Protein AF-A0AA39LNC9-F1 (afdb_monomer)

Secondary structure (DSSP, 8-state):
---PPP-------------S---S-------------------SSS-S----------------EEEPTTS-EEESB-EE-TTPPTTTHHHHHHHHHHHT--EEE--GGGS-HHHHHHHHHHHHHTTSS-GGG-EEEEEE-TT--SHHHHHHHHHHHHHHHT-S-EEEEEES-S--B-SSS-SS-B-TTS-B-B----HHHHHHHHHHHHHTTSEEEEEEES--HHHHHHHHHH-SS---EEEEE-BTTB--HHHHHHHHHTTPEEEEESTTTTTT-TT--TTSPPGGG-HHHHHHHHHHT--HHHHHHHHHHTTT-EE--B-S-HHHHHHHH--SS----HHHHHHHHTT---------B-SS-B--SS-S----SS--------------PPPPPP-----------HHHHHHHHHSSEEEEE-TT-HHHHHHHHHHHHTT---EEEEHHHHHHH-HHHHHHHHHHHHHHHS--SS-EEEETTEEEESHHHHHHHHHTT-HHHHHHTT--

Radius of gyration: 30.48 Å; Cα contacts (8 Å, |Δi|>4): 762; chains: 1; bounding box: 74×74×113 Å

Organism: NCBI:txid289476

Structure (mmCIF, N/CA/C/O backbone):
data_AF-A0AA39LNC9-F1
#
_entry.id   AF-A0AA39LNC9-F1
#
loop_
_atom_site.group_PDB
_atom_site.id
_atom_site.type_symbol
_atom_site.label_atom_id
_atom_site.label_alt_id
_atom_site.label_comp_id
_atom_site.label_asym_id
_atom_site.label_entity_id
_atom_site.label_seq_id
_atom_site.pdbx_PDB_ins_code
_atom_site.Cartn_x
_atom_site.Cartn_y
_atom_site.Cartn_z
_atom_site.occupancy
_atom_site.B_iso_or_equiv
_atom_site.auth_seq_id
_atom_site.auth_comp_id
_atom_site.auth_asym_id
_atom_site.auth_atom_id
_atom_site.pdbx_PDB_model_num
ATOM 1 N N . MET A 1 1 ? 21.193 -37.161 66.074 1.00 33.44 1 MET A N 1
ATOM 2 C CA . MET A 1 1 ? 21.935 -35.948 65.673 1.00 33.44 1 MET A CA 1
ATOM 3 C C . MET A 1 1 ? 21.060 -35.166 64.715 1.00 33.44 1 MET A C 1
ATOM 5 O O . MET A 1 1 ? 20.824 -35.633 63.611 1.00 33.44 1 MET A O 1
ATOM 9 N N . CYS A 1 2 ? 20.513 -34.044 65.184 1.00 27.20 2 CYS A N 1
ATOM 10 C CA . CYS A 1 2 ? 19.886 -33.036 64.336 1.00 27.20 2 CYS A CA 1
ATOM 11 C C . CYS A 1 2 ? 20.950 -32.397 63.440 1.00 27.20 2 CYS A C 1
ATOM 13 O O . CYS A 1 2 ? 22.009 -32.023 63.939 1.00 27.20 2 CYS A O 1
ATOM 15 N N . LEU A 1 3 ? 20.639 -32.201 62.162 1.00 26.14 3 LEU A N 1
ATOM 16 C CA . LEU A 1 3 ? 21.239 -31.142 61.360 1.00 26.14 3 LEU A CA 1
ATOM 17 C C . LEU A 1 3 ? 20.096 -30.367 60.710 1.00 26.14 3 LEU A C 1
ATOM 19 O O . LEU A 1 3 ? 19.419 -30.829 59.798 1.00 26.14 3 LEU A O 1
ATOM 23 N N . SER A 1 4 ? 19.847 -29.211 61.312 1.00 27.48 4 SER A N 1
ATOM 24 C CA . SER A 1 4 ? 18.970 -28.140 60.871 1.00 27.48 4 SER A CA 1
ATOM 25 C C . SER A 1 4 ? 19.487 -27.536 59.565 1.00 27.48 4 SER A C 1
ATOM 27 O O . SER A 1 4 ? 20.604 -27.019 59.536 1.00 27.48 4 SER A O 1
ATOM 29 N N . LEU A 1 5 ? 18.668 -27.547 58.513 1.00 28.09 5 LEU A N 1
ATOM 30 C CA . LEU A 1 5 ? 18.858 -26.694 57.341 1.00 28.09 5 LEU A CA 1
ATOM 31 C C . LEU A 1 5 ? 18.008 -25.435 57.536 1.00 28.09 5 LEU A C 1
ATOM 33 O O . LEU A 1 5 ? 16.787 -25.511 57.667 1.00 28.09 5 LEU A O 1
ATOM 37 N N . PHE A 1 6 ? 18.680 -24.290 57.630 1.00 29.45 6 PHE A N 1
ATOM 38 C CA . PHE A 1 6 ? 18.057 -22.976 57.723 1.00 29.45 6 PHE A CA 1
ATOM 39 C C . PHE A 1 6 ? 17.402 -22.621 56.381 1.00 29.45 6 PHE A C 1
ATOM 41 O O . PHE A 1 6 ? 18.083 -22.561 55.362 1.00 29.45 6 PHE A O 1
ATOM 48 N N . TYR A 1 7 ? 16.096 -22.353 56.395 1.00 29.30 7 TYR A N 1
ATOM 49 C CA . TYR A 1 7 ? 15.388 -21.674 55.311 1.00 29.30 7 TYR A CA 1
ATOM 50 C C . TYR A 1 7 ? 15.045 -20.262 55.782 1.00 29.30 7 TYR A C 1
ATOM 52 O O . TYR A 1 7 ? 14.435 -20.092 56.838 1.00 29.30 7 TYR A O 1
ATOM 60 N N . THR A 1 8 ? 15.429 -19.247 55.012 1.00 31.50 8 THR A N 1
ATOM 61 C CA . THR A 1 8 ? 15.013 -17.863 55.261 1.00 31.50 8 THR A CA 1
ATOM 62 C C . THR A 1 8 ? 13.697 -17.623 54.528 1.00 31.50 8 THR A C 1
ATOM 64 O O . THR A 1 8 ? 13.674 -17.542 53.303 1.00 31.50 8 THR A O 1
ATOM 67 N N . SER A 1 9 ? 12.591 -17.525 55.264 1.00 28.94 9 SER A N 1
ATOM 68 C CA . SER A 1 9 ? 11.302 -17.108 54.705 1.00 28.94 9 SER A CA 1
ATOM 69 C C . SER A 1 9 ? 11.303 -15.591 54.515 1.00 28.94 9 SER A C 1
ATOM 71 O O . SER A 1 9 ? 11.343 -14.852 55.496 1.00 28.94 9 SER A O 1
ATOM 73 N N . ILE A 1 10 ? 11.238 -15.113 53.272 1.00 32.91 10 ILE A N 1
ATOM 74 C CA . ILE A 1 10 ? 10.907 -13.713 52.980 1.00 32.91 10 ILE A CA 1
ATOM 75 C C . ILE A 1 10 ? 9.399 -13.652 52.734 1.00 32.91 10 ILE A C 1
ATOM 77 O O . ILE A 1 10 ? 8.899 -14.204 51.756 1.00 32.91 10 ILE A O 1
ATOM 81 N N . VAL A 1 11 ? 8.672 -12.999 53.641 1.00 29.16 11 VAL A N 1
ATOM 82 C CA . VAL A 1 11 ? 7.248 -12.685 53.478 1.00 29.16 11 VAL A CA 1
ATOM 83 C C . VAL A 1 11 ? 7.157 -11.323 52.791 1.00 29.16 11 VAL A C 1
ATOM 85 O O . VAL A 1 11 ? 7.514 -10.311 53.386 1.00 29.16 11 VAL A O 1
ATOM 88 N N . LEU A 1 12 ? 6.708 -11.291 51.536 1.00 29.86 12 LEU A N 1
ATOM 89 C CA . LEU A 1 12 ? 6.334 -10.052 50.849 1.00 29.86 12 LEU A CA 1
ATOM 90 C C . LEU A 1 12 ? 4.807 -9.937 50.858 1.00 29.86 12 LEU A C 1
ATOM 92 O O . LEU A 1 12 ? 4.120 -10.635 50.115 1.00 29.86 12 LEU A O 1
ATOM 96 N N . GLU A 1 13 ? 4.275 -9.065 51.714 1.00 27.28 13 GLU A N 1
ATOM 97 C CA . GLU A 1 13 ? 2.864 -8.678 51.685 1.00 27.28 13 GLU A CA 1
ATOM 98 C C . GLU A 1 13 ? 2.641 -7.601 50.616 1.00 27.28 13 GLU A C 1
ATOM 100 O O . GLU A 1 13 ? 3.162 -6.491 50.717 1.00 27.28 13 GLU A O 1
ATOM 105 N N . PHE A 1 14 ? 1.825 -7.898 49.604 1.00 31.12 14 PHE A N 1
ATOM 106 C CA . PHE A 1 14 ? 1.373 -6.904 48.630 1.00 31.12 14 PHE A CA 1
ATOM 107 C C . PHE A 1 14 ? -0.044 -6.435 48.972 1.00 31.12 14 PHE A C 1
ATOM 109 O O . PHE A 1 14 ? -0.990 -7.220 48.968 1.00 31.12 14 PHE A O 1
ATOM 116 N N . HIS A 1 15 ? -0.204 -5.137 49.231 1.00 28.33 15 HIS A N 1
ATOM 117 C CA . HIS A 1 15 ? -1.513 -4.490 49.331 1.00 28.33 15 HIS A CA 1
ATOM 118 C C . HIS A 1 15 ? -1.898 -3.905 47.965 1.00 28.33 15 HIS A C 1
ATOM 120 O O . HIS A 1 15 ? -1.332 -2.904 47.531 1.00 28.33 15 HIS A O 1
ATOM 126 N N . CYS A 1 16 ? -2.871 -4.512 47.281 1.00 30.11 16 CYS A N 1
ATOM 127 C CA . CYS A 1 16 ? -3.434 -3.975 46.042 1.00 30.11 16 CYS A CA 1
ATOM 128 C C . CYS A 1 16 ? -4.757 -3.252 46.346 1.00 30.11 16 CYS A C 1
ATOM 130 O O . CYS A 1 16 ? -5.712 -3.868 46.817 1.00 30.11 16 CYS A O 1
ATOM 132 N N . SER A 1 17 ? -4.827 -1.939 46.099 1.00 29.77 17 SER A N 1
ATOM 133 C CA . SER A 1 17 ? -6.072 -1.170 46.215 1.00 29.77 17 SER A CA 1
ATOM 134 C C . SER A 1 17 ? -6.785 -1.139 44.861 1.00 29.77 17 SER A C 1
ATOM 136 O O . SER A 1 17 ? -6.429 -0.365 43.973 1.00 29.77 17 SER A O 1
ATOM 138 N N . LEU A 1 18 ? -7.792 -1.997 44.694 1.00 34.47 18 LEU A N 1
ATOM 139 C CA . LEU A 1 18 ? -8.712 -1.968 43.556 1.00 34.47 18 LEU A CA 1
ATOM 140 C C . LEU A 1 18 ? -9.684 -0.786 43.710 1.00 34.47 18 LEU A C 1
ATOM 142 O O . LEU A 1 18 ? -10.571 -0.800 44.563 1.00 34.47 18 LEU A O 1
ATOM 146 N N . LYS A 1 19 ? -9.544 0.244 42.869 1.00 35.44 19 LYS A N 1
ATOM 147 C CA . LYS A 1 19 ? -10.594 1.254 42.672 1.00 35.44 19 LYS A CA 1
ATOM 148 C C . LYS A 1 19 ? -11.601 0.729 41.646 1.00 35.44 19 LYS A C 1
ATOM 150 O O . LYS A 1 19 ? -11.329 0.778 40.454 1.00 35.44 19 LYS A O 1
ATOM 155 N N . GLY A 1 20 ? -12.765 0.271 42.110 1.00 32.34 20 GLY A N 1
ATOM 156 C CA . GLY A 1 20 ? -13.913 -0.008 41.238 1.00 32.34 20 GLY A CA 1
ATOM 157 C C . GLY A 1 20 ? -14.894 -1.053 41.775 1.00 32.34 20 GLY A C 1
ATOM 158 O O . GLY A 1 20 ? -14.715 -2.235 41.535 1.00 32.34 20 GLY A O 1
ATOM 159 N N . ALA A 1 21 ? -15.930 -0.571 42.469 1.00 43.78 21 ALA A N 1
ATOM 160 C CA . ALA A 1 21 ? -17.251 -1.178 42.695 1.00 43.78 21 ALA A CA 1
ATOM 161 C C . ALA A 1 21 ? -17.351 -2.659 43.137 1.00 43.78 21 ALA A C 1
ATOM 163 O O . ALA A 1 21 ? -17.696 -3.506 42.328 1.00 43.78 21 ALA A O 1
ATOM 164 N N . LEU A 1 22 ? -17.231 -2.933 44.446 1.00 35.06 22 LEU A N 1
ATOM 165 C CA . LEU A 1 22 ? -17.915 -4.038 45.154 1.00 35.06 22 LEU A CA 1
ATOM 166 C C . LEU A 1 22 ? -18.094 -3.670 46.655 1.00 35.06 22 LEU A C 1
ATOM 168 O O . LEU A 1 22 ? -17.276 -2.908 47.182 1.00 35.06 22 LEU A O 1
ATOM 172 N N . PRO A 1 23 ? -19.147 -4.139 47.365 1.00 34.06 23 PRO A N 1
ATOM 173 C CA . PRO A 1 23 ? -19.417 -3.755 48.754 1.00 34.06 23 PRO A CA 1
ATOM 174 C C . PRO A 1 23 ? -18.403 -4.354 49.740 1.00 34.06 23 PRO A C 1
ATOM 176 O O . PRO A 1 23 ? -17.881 -5.446 49.543 1.00 34.06 23 PRO A O 1
ATOM 179 N N . ARG A 1 24 ? -18.145 -3.607 50.818 1.00 36.78 24 ARG A N 1
ATOM 180 C CA . ARG A 1 24 ? -17.113 -3.831 51.844 1.00 36.78 24 ARG A CA 1
ATOM 181 C C . ARG A 1 24 ? -17.055 -5.270 52.380 1.00 36.78 24 ARG A C 1
ATOM 183 O O . ARG A 1 24 ? -18.061 -5.777 52.867 1.00 36.78 24 ARG A O 1
ATOM 190 N N . GLY A 1 25 ? -15.833 -5.812 52.465 1.00 39.50 25 GLY A N 1
ATOM 191 C CA . GLY A 1 25 ? -15.446 -6.651 53.603 1.00 39.50 25 GLY A CA 1
ATOM 192 C C . GLY A 1 25 ? -14.824 -8.022 53.343 1.00 39.50 25 GLY A C 1
ATOM 193 O O . GLY A 1 25 ? -15.113 -8.899 54.136 1.00 39.50 25 GLY A O 1
ATOM 194 N N . HIS A 1 26 ? -13.982 -8.237 52.324 1.00 32.03 26 HIS A N 1
ATOM 195 C CA . HIS A 1 26 ? -13.106 -9.424 52.267 1.00 32.03 26 HIS A CA 1
ATOM 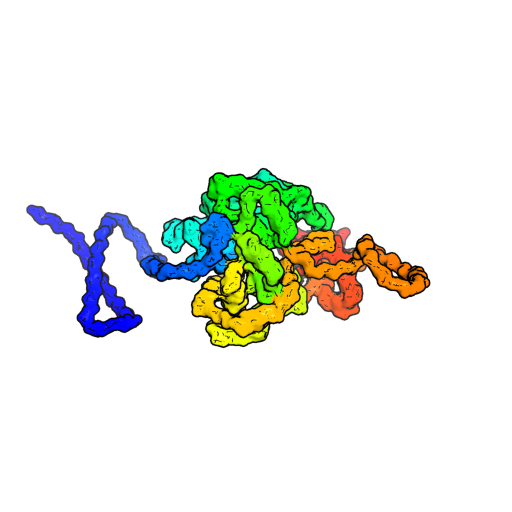196 C C . HIS A 1 26 ? -11.765 -9.086 51.593 1.00 32.03 26 HIS A C 1
ATOM 198 O O . HIS A 1 26 ? -11.747 -8.639 50.448 1.00 32.03 26 HIS A O 1
ATOM 204 N N . SER A 1 27 ? -10.651 -9.307 52.296 1.00 31.12 27 SER A N 1
ATOM 205 C CA . SER A 1 27 ? -9.301 -9.318 51.714 1.00 31.12 27 SER A CA 1
ATOM 206 C C . SER A 1 27 ? -8.945 -10.757 51.343 1.00 31.12 27 SER A C 1
ATOM 208 O O . SER A 1 27 ? -9.028 -11.639 52.195 1.00 31.12 27 SER A O 1
ATOM 210 N N . ILE A 1 28 ? -8.547 -11.007 50.095 1.00 32.94 28 ILE A N 1
ATOM 211 C CA . ILE A 1 28 ? -7.999 -12.303 49.667 1.00 32.94 28 ILE A CA 1
ATOM 212 C C . ILE A 1 28 ? -6.477 -12.161 49.630 1.00 32.94 28 ILE A C 1
ATOM 214 O O . ILE A 1 28 ? -5.949 -11.378 48.843 1.00 32.94 28 ILE A O 1
ATOM 218 N N . ALA A 1 29 ? -5.779 -12.898 50.493 1.00 28.80 29 ALA A N 1
ATOM 219 C CA . ALA A 1 29 ? -4.326 -13.012 50.464 1.00 28.80 29 ALA A CA 1
ATOM 220 C C . ALA A 1 29 ? -3.932 -14.212 49.593 1.00 28.80 29 ALA A C 1
ATOM 222 O O . ALA A 1 29 ? -4.371 -15.333 49.848 1.00 28.80 29 ALA A O 1
ATOM 223 N N . PHE A 1 30 ? -3.096 -13.989 48.580 1.00 28.75 30 PHE A N 1
ATOM 224 C CA . PHE A 1 30 ? -2.429 -15.067 47.850 1.00 28.75 30 PHE A CA 1
ATOM 225 C C . PHE A 1 30 ? -1.015 -15.230 48.405 1.00 28.75 30 PHE A C 1
ATOM 227 O O . PHE A 1 30 ? -0.225 -14.290 48.381 1.00 28.75 30 PHE A O 1
ATOM 234 N N . VAL A 1 31 ? -0.700 -16.425 48.906 1.00 28.70 31 VAL A N 1
ATOM 235 C CA . VAL A 1 31 ? 0.649 -16.800 49.344 1.00 28.70 31 VAL A CA 1
ATOM 236 C C . VAL A 1 31 ? 1.255 -17.678 48.255 1.00 28.70 31 VAL A C 1
ATOM 238 O O . VAL A 1 31 ? 0.780 -18.787 48.023 1.00 28.70 31 VAL A O 1
ATOM 241 N N . ILE A 1 32 ? 2.286 -17.184 47.569 1.00 30.80 32 ILE A N 1
ATOM 242 C CA . ILE A 1 32 ? 3.055 -17.962 46.590 1.00 30.80 32 ILE A CA 1
ATOM 243 C C . ILE A 1 32 ? 4.378 -18.363 47.248 1.00 30.80 32 ILE A C 1
ATOM 245 O O . ILE A 1 32 ? 5.151 -17.502 47.662 1.00 30.80 32 ILE A O 1
ATOM 249 N N . PHE A 1 33 ? 4.645 -19.667 47.333 1.00 27.03 33 PHE A N 1
ATOM 250 C CA . PHE A 1 33 ? 5.952 -20.194 47.728 1.00 27.03 33 PHE A CA 1
ATOM 251 C C . PHE A 1 33 ? 6.829 -20.347 46.484 1.00 27.03 33 PHE A C 1
ATOM 253 O O . PHE A 1 33 ? 6.481 -21.102 45.578 1.00 27.03 33 PHE A O 1
ATOM 260 N N . ILE A 1 34 ? 7.974 -19.664 46.445 1.00 32.28 34 ILE A N 1
ATOM 261 C CA . ILE A 1 34 ? 9.007 -19.882 45.425 1.00 32.28 34 ILE A CA 1
ATOM 262 C C . ILE A 1 34 ? 10.216 -20.515 46.118 1.00 32.28 34 ILE A C 1
ATOM 264 O O . ILE A 1 34 ? 10.810 -19.914 47.010 1.00 32.28 34 ILE A O 1
ATOM 268 N N . LEU A 1 35 ? 10.572 -21.734 45.710 1.00 28.86 35 LEU A N 1
ATOM 269 C CA . LEU A 1 35 ? 11.829 -22.388 46.076 1.00 28.86 35 LEU A CA 1
ATOM 270 C C . LEU A 1 35 ? 12.829 -22.168 44.936 1.00 28.86 35 LEU A C 1
ATOM 272 O O . LEU A 1 35 ? 12.564 -22.582 43.810 1.00 28.86 35 LEU A O 1
ATOM 276 N N . LEU A 1 36 ? 13.972 -21.538 45.221 1.00 33.06 36 LEU A N 1
ATOM 277 C CA . LEU A 1 36 ? 15.091 -21.423 44.280 1.00 33.06 36 LEU A CA 1
ATOM 278 C C . LEU A 1 36 ? 16.324 -22.153 44.835 1.00 33.06 36 LEU A C 1
ATOM 280 O O . LEU A 1 36 ? 16.628 -21.989 46.020 1.00 33.06 36 LEU A O 1
ATOM 284 N N . PRO A 1 37 ? 17.062 -22.926 44.015 1.00 30.17 37 PRO A N 1
ATOM 285 C CA . PRO A 1 37 ? 18.384 -23.414 44.381 1.00 30.17 37 PRO A CA 1
ATOM 286 C C . PRO A 1 37 ? 19.391 -22.259 44.360 1.00 30.17 37 PRO A C 1
ATOM 288 O O . PRO A 1 37 ? 19.434 -21.464 43.423 1.00 30.17 37 PRO A O 1
ATOM 291 N N . SER A 1 38 ? 20.206 -22.183 45.407 1.00 36.03 38 SER A N 1
ATOM 292 C CA . SER A 1 38 ? 21.327 -21.253 45.532 1.00 36.03 38 SER A CA 1
ATOM 293 C C . SER A 1 38 ? 22.498 -21.749 44.687 1.00 36.03 38 SER A C 1
ATOM 295 O O . SER A 1 38 ? 23.009 -22.816 45.002 1.00 36.03 38 SER A O 1
ATOM 297 N N . GLU A 1 39 ? 22.975 -20.956 43.723 1.00 33.19 39 GLU A N 1
ATOM 298 C CA . GLU A 1 39 ? 24.414 -20.808 43.462 1.00 33.19 39 GLU A CA 1
ATOM 299 C C . GLU A 1 39 ? 24.717 -19.550 42.612 1.00 33.19 39 GLU A C 1
ATOM 301 O O . GLU A 1 39 ? 24.261 -19.411 41.480 1.00 33.19 39 GLU A O 1
ATOM 306 N N . ASN A 1 40 ? 25.542 -18.672 43.201 1.00 34.41 40 ASN A N 1
ATOM 307 C CA . ASN A 1 40 ? 26.235 -17.478 42.681 1.00 34.41 40 ASN A CA 1
ATOM 308 C C . ASN A 1 40 ? 25.481 -16.123 42.573 1.00 34.41 40 ASN A C 1
ATOM 310 O O . ASN A 1 40 ? 24.477 -16.012 41.871 1.00 34.41 40 ASN A O 1
ATOM 314 N N . PRO A 1 41 ? 25.990 -15.048 43.225 1.00 35.12 41 PRO A N 1
ATOM 315 C CA . PRO A 1 41 ? 25.386 -13.716 43.205 1.00 35.12 41 PRO A CA 1
ATOM 316 C C . PRO A 1 41 ? 25.865 -12.886 42.001 1.00 35.12 41 PRO A C 1
ATOM 318 O O . PRO A 1 41 ? 27.063 -12.794 41.736 1.00 35.12 41 PRO A O 1
ATOM 321 N N . VAL A 1 42 ? 24.935 -12.222 41.309 1.00 34.22 42 VAL A N 1
ATOM 322 C CA . VAL A 1 42 ? 25.220 -11.159 40.326 1.00 34.22 42 VAL A CA 1
ATOM 323 C C . VAL A 1 42 ? 24.880 -9.803 40.974 1.00 34.22 42 VAL A C 1
ATOM 325 O O . VAL A 1 42 ? 23.884 -9.737 41.699 1.00 34.22 42 VAL A O 1
ATOM 328 N N . PRO A 1 43 ? 25.679 -8.731 40.782 1.00 30.44 43 PRO A N 1
ATOM 329 C CA . PRO A 1 43 ? 25.538 -7.482 41.533 1.00 30.44 43 PRO A CA 1
ATOM 330 C C . PRO A 1 43 ? 24.194 -6.784 41.298 1.00 30.44 43 PRO A C 1
ATOM 332 O O . PRO A 1 43 ? 23.753 -6.587 40.166 1.00 30.44 43 PRO A O 1
ATOM 335 N N . THR A 1 44 ? 23.564 -6.372 42.394 1.00 36.06 44 THR A N 1
ATOM 336 C CA . THR A 1 44 ? 22.340 -5.572 42.438 1.00 36.06 44 THR A CA 1
ATOM 337 C C . THR A 1 44 ? 22.624 -4.128 42.033 1.00 36.06 44 THR A C 1
ATOM 339 O O . THR A 1 44 ? 22.871 -3.306 42.902 1.00 36.06 44 THR A O 1
ATOM 342 N N . GLU A 1 45 ? 22.602 -3.830 40.734 1.00 32.47 45 GLU A N 1
ATOM 343 C CA . GLU A 1 45 ? 22.369 -2.486 40.173 1.00 32.47 45 GLU A CA 1
ATOM 344 C C . GLU A 1 45 ? 22.231 -2.599 38.638 1.00 32.47 45 GLU A C 1
ATOM 346 O O . GLU A 1 45 ? 23.219 -2.574 37.914 1.00 32.47 45 GLU A O 1
ATOM 351 N N . SER A 1 46 ? 21.008 -2.834 38.135 1.00 29.81 46 SER A N 1
ATOM 352 C CA . SER A 1 46 ? 20.582 -2.555 36.732 1.00 29.81 46 SER A CA 1
ATOM 353 C C . SER A 1 46 ? 19.178 -3.074 36.358 1.00 29.81 46 SER A C 1
ATOM 355 O O . SER A 1 46 ? 18.731 -2.850 35.238 1.00 29.81 46 SER A O 1
ATOM 357 N N . LEU A 1 47 ? 18.424 -3.714 37.259 1.00 28.06 47 LEU A N 1
ATOM 358 C CA . LEU A 1 47 ? 17.092 -4.270 36.947 1.00 28.06 47 LEU A CA 1
ATOM 359 C C . LEU A 1 47 ? 15.922 -3.440 37.502 1.00 28.06 47 LEU A C 1
ATOM 361 O O . LEU A 1 47 ? 14.970 -3.976 38.061 1.00 28.06 47 LEU A O 1
ATOM 365 N N . SER A 1 48 ? 15.965 -2.119 37.332 1.00 27.77 48 SER A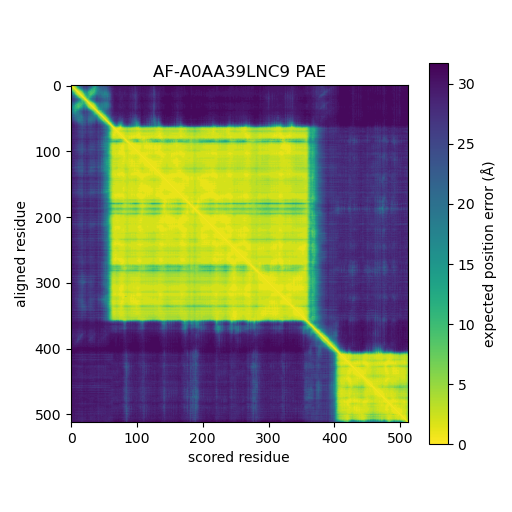 N 1
ATOM 366 C CA . SER A 1 48 ? 14.877 -1.212 37.720 1.00 27.77 48 SER A CA 1
ATOM 367 C C . SER A 1 48 ? 14.222 -0.525 36.520 1.00 27.77 48 SER A C 1
ATOM 369 O O . SER A 1 48 ? 14.045 0.685 36.530 1.00 27.77 48 SER A O 1
ATOM 371 N N . THR A 1 49 ? 13.847 -1.271 35.472 1.00 29.61 49 THR A N 1
ATOM 372 C CA . THR A 1 49 ? 12.760 -0.885 34.534 1.00 29.61 49 THR A CA 1
ATOM 373 C C . THR A 1 49 ? 12.372 -2.031 33.587 1.00 29.61 49 THR A C 1
ATOM 375 O O . THR A 1 49 ? 12.329 -1.881 32.374 1.00 29.61 49 THR A O 1
ATOM 378 N N . LEU A 1 50 ? 12.037 -3.204 34.129 1.00 27.08 50 LEU A N 1
ATOM 379 C CA . LEU A 1 50 ? 11.169 -4.147 33.415 1.00 27.08 50 LEU A CA 1
ATOM 380 C C . LEU A 1 50 ? 9.885 -4.281 34.230 1.00 27.08 50 LEU A C 1
ATOM 382 O O . LEU A 1 50 ? 9.754 -5.124 35.114 1.00 27.08 50 LEU A O 1
ATOM 386 N N . HIS A 1 51 ? 8.952 -3.362 33.991 1.00 31.34 51 HIS A N 1
ATOM 387 C CA . HIS A 1 51 ? 7.603 -3.503 34.513 1.00 31.34 51 HIS A CA 1
ATOM 388 C C . HIS A 1 51 ? 6.984 -4.765 33.902 1.00 31.34 51 HIS A C 1
ATOM 390 O O . HIS A 1 51 ? 6.862 -4.879 32.686 1.00 31.34 51 HIS A O 1
ATOM 396 N N . CYS A 1 52 ? 6.614 -5.697 34.780 1.00 26.98 52 CYS A N 1
ATOM 397 C CA . CYS A 1 52 ? 5.716 -6.824 34.559 1.00 26.98 52 CYS A CA 1
ATOM 398 C C . CYS A 1 52 ? 4.614 -6.517 33.526 1.00 26.98 52 CYS A C 1
ATOM 400 O O . CYS A 1 52 ? 3.558 -5.995 33.879 1.00 26.98 52 CYS A O 1
ATOM 402 N N . LEU A 1 53 ? 4.812 -6.932 32.275 1.00 30.05 53 LEU A N 1
ATOM 403 C CA . LEU A 1 53 ? 3.720 -7.259 31.361 1.00 30.05 53 LEU A CA 1
ATOM 404 C C . LEU A 1 53 ? 3.267 -8.682 31.700 1.00 30.05 53 LEU A C 1
ATOM 406 O O . LEU A 1 53 ? 3.547 -9.638 30.983 1.00 30.05 53 LEU A O 1
ATOM 410 N N . HIS A 1 54 ? 2.616 -8.842 32.854 1.00 30.02 54 HIS A N 1
ATOM 411 C CA . HIS A 1 54 ? 1.810 -10.035 33.065 1.00 30.02 54 HIS A CA 1
ATOM 412 C C . HIS A 1 54 ? 0.621 -9.942 32.118 1.00 30.02 54 HIS A C 1
ATOM 414 O O . HIS A 1 54 ? -0.120 -8.962 32.150 1.00 30.02 54 HIS A O 1
ATOM 420 N N . SER A 1 55 ? 0.497 -10.971 31.282 1.00 35.81 55 SER A N 1
ATOM 421 C CA . SER A 1 55 ? -0.631 -11.283 30.413 1.00 35.81 55 SER A CA 1
ATOM 422 C C . SER A 1 55 ? -1.961 -11.048 31.134 1.00 35.81 55 SER A C 1
ATOM 424 O O . SER A 1 55 ? -2.517 -11.930 31.784 1.00 35.81 55 SER A O 1
ATOM 426 N N . THR A 1 56 ? -2.500 -9.841 31.006 1.00 30.45 56 THR A N 1
ATOM 427 C CA . THR A 1 56 ? -3.929 -9.704 30.809 1.00 30.45 56 THR A CA 1
ATOM 428 C C . THR A 1 56 ? -4.130 -10.117 29.362 1.00 30.45 56 THR A C 1
ATOM 430 O O . THR A 1 56 ? -3.620 -9.469 28.450 1.00 30.45 56 THR A O 1
ATOM 433 N N . HIS A 1 57 ? -4.802 -11.246 29.132 1.00 34.16 57 HIS A N 1
ATOM 434 C CA . HIS A 1 57 ? -5.398 -11.484 27.824 1.00 34.16 57 HIS A CA 1
ATOM 435 C C . HIS A 1 57 ? -6.115 -10.190 27.445 1.00 34.16 57 HIS A C 1
ATOM 437 O O . HIS A 1 57 ? -7.033 -9.769 28.158 1.00 34.16 57 HIS A O 1
ATOM 443 N N . ALA A 1 58 ? -5.634 -9.520 26.394 1.00 35.12 58 ALA A N 1
ATOM 444 C CA . ALA A 1 58 ? -6.362 -8.413 25.811 1.00 35.12 58 ALA A CA 1
ATOM 445 C C . ALA A 1 58 ? -7.787 -8.938 25.587 1.00 35.12 58 ALA A C 1
ATOM 447 O O . ALA A 1 58 ? -7.926 -10.035 25.032 1.00 35.12 58 ALA A O 1
ATOM 448 N N . PRO A 1 59 ? -8.833 -8.258 26.096 1.00 36.50 59 PRO A N 1
ATOM 449 C CA . PRO A 1 59 ? -10.202 -8.693 25.854 1.00 36.50 59 PRO A CA 1
ATOM 450 C C . PRO A 1 59 ? -10.327 -8.915 24.353 1.00 36.50 59 PRO A C 1
ATOM 452 O O . PRO A 1 59 ? -9.875 -8.038 23.623 1.00 36.50 59 PRO A O 1
ATOM 455 N N . ASN A 1 60 ? -10.831 -10.084 23.927 1.00 39.44 60 ASN A N 1
ATOM 456 C CA . ASN A 1 60 ? -11.012 -10.465 22.523 1.00 39.44 60 ASN A CA 1
ATOM 457 C C . ASN A 1 60 ? -11.503 -9.253 21.724 1.00 39.44 60 ASN A C 1
ATOM 459 O O . ASN A 1 60 ? -12.702 -8.972 21.686 1.00 39.44 60 ASN A O 1
ATOM 463 N N . MET A 1 61 ? -10.572 -8.497 21.140 1.00 49.00 61 MET A N 1
ATOM 464 C CA . MET A 1 61 ? -10.910 -7.344 20.334 1.00 49.00 61 MET A CA 1
ATOM 465 C C . MET A 1 61 ? -11.380 -7.953 19.035 1.00 49.00 61 MET A C 1
ATOM 467 O O . MET A 1 61 ? -10.577 -8.454 18.251 1.00 49.00 61 MET A O 1
ATOM 471 N N . VAL A 1 62 ? -12.699 -8.002 18.867 1.00 51.88 62 VAL A N 1
ATOM 472 C CA . VAL A 1 62 ? -13.323 -8.418 17.618 1.00 51.88 62 VAL A CA 1
ATOM 473 C C . VAL A 1 62 ? -12.908 -7.387 16.579 1.00 51.88 62 VAL A C 1
ATOM 475 O O . VAL A 1 62 ? -13.493 -6.310 16.477 1.00 51.88 62 VAL A O 1
ATOM 478 N N . GLN A 1 63 ? -11.831 -7.678 15.858 1.00 64.69 63 GLN A N 1
ATOM 479 C CA . GLN A 1 63 ? -11.419 -6.860 14.738 1.00 64.69 63 GLN A CA 1
ATOM 480 C C . GLN A 1 63 ? -12.439 -7.064 13.621 1.00 64.69 63 GLN A C 1
ATOM 482 O O . GLN A 1 63 ? -12.784 -8.197 13.290 1.00 64.69 63 GLN A O 1
ATOM 487 N N . ILE A 1 64 ? -12.940 -5.971 13.047 1.00 83.62 64 ILE A N 1
ATOM 488 C CA . ILE A 1 64 ? -13.842 -6.075 11.903 1.00 83.62 64 ILE A CA 1
ATOM 489 C C . ILE A 1 64 ? -13.018 -6.548 10.702 1.00 83.62 64 ILE A C 1
ATOM 491 O O . ILE A 1 64 ? -12.005 -5.933 10.350 1.00 83.62 64 ILE A O 1
ATOM 495 N N . SER A 1 65 ? -13.449 -7.646 10.090 1.00 90.50 65 SER A N 1
ATOM 496 C CA . SER A 1 65 ? -12.849 -8.240 8.900 1.00 90.50 65 SER A CA 1
ATOM 497 C C . SER A 1 65 ? -13.824 -8.222 7.724 1.00 90.50 65 SER A C 1
ATOM 499 O O . SER A 1 65 ? -15.044 -8.263 7.890 1.00 90.50 65 SER A O 1
ATOM 501 N N . ALA A 1 66 ? -13.270 -8.157 6.518 1.00 93.25 66 ALA A N 1
ATOM 502 C CA . ALA A 1 66 ? -13.958 -8.544 5.299 1.00 93.25 66 ALA A CA 1
ATOM 503 C C . ALA A 1 66 ? -13.696 -10.027 5.014 1.00 93.25 66 ALA A C 1
ATOM 505 O O . ALA A 1 66 ? -12.612 -10.538 5.297 1.00 93.25 66 ALA A O 1
ATOM 506 N N . LYS A 1 67 ? -14.661 -10.706 4.393 1.00 95.81 67 LYS A N 1
ATOM 507 C CA . LYS A 1 67 ? -14.463 -12.067 3.892 1.00 95.81 67 LYS A CA 1
ATOM 508 C C . LYS A 1 67 ? -13.876 -12.009 2.487 1.00 95.81 67 LYS A C 1
ATOM 510 O O . LYS A 1 67 ? -14.502 -11.448 1.590 1.00 95.81 67 LYS A O 1
ATOM 515 N N . LEU A 1 68 ? -12.694 -12.585 2.290 1.00 96.94 68 LEU A N 1
ATOM 516 C CA . LEU A 1 68 ? -12.128 -12.764 0.954 1.00 96.94 68 LEU A CA 1
ATOM 517 C C . LEU A 1 68 ? -12.861 -13.880 0.203 1.00 96.94 68 LEU A C 1
ATOM 519 O O . LEU A 1 68 ? -13.346 -14.832 0.816 1.00 96.94 68 LEU A O 1
ATOM 523 N N . SER A 1 69 ? -12.862 -13.818 -1.131 1.00 94.19 69 SER A N 1
ATOM 524 C CA . SER A 1 69 ? -13.379 -14.897 -1.991 1.00 94.19 69 SER A CA 1
ATOM 525 C C . SER A 1 69 ? -12.625 -16.225 -1.810 1.00 94.19 69 SER A C 1
ATOM 527 O O . SER A 1 69 ? -13.181 -17.292 -2.051 1.00 94.19 69 SER A O 1
ATOM 529 N N . SER A 1 70 ? -11.389 -16.172 -1.304 1.00 91.06 70 SER A N 1
ATOM 530 C CA . SER A 1 70 ? -10.592 -17.326 -0.869 1.00 91.06 70 SER A CA 1
ATOM 531 C C . SER A 1 70 ? -11.055 -17.942 0.462 1.00 91.06 70 SER A C 1
ATOM 533 O O . SER A 1 70 ? -10.529 -18.969 0.881 1.00 91.06 70 SER A O 1
ATOM 535 N N . GLY A 1 71 ? -12.019 -17.327 1.155 1.00 94.38 71 GLY A N 1
ATOM 536 C CA . GLY A 1 71 ? -12.563 -17.795 2.430 1.00 94.38 71 GLY A CA 1
ATOM 537 C C . GLY A 1 71 ? -11.802 -17.326 3.674 1.00 94.38 71 GLY A C 1
ATOM 538 O O . GLY A 1 71 ? -12.258 -17.594 4.787 1.00 94.38 71 GLY A O 1
ATOM 539 N N . TYR A 1 72 ? -10.692 -16.601 3.532 1.00 95.50 72 TYR A N 1
ATOM 540 C CA . TYR A 1 72 ? -9.946 -16.040 4.665 1.00 95.50 72 TYR A CA 1
ATOM 541 C C . TYR A 1 72 ? -10.571 -14.735 5.182 1.00 95.50 72 TYR A C 1
ATOM 543 O O . TYR A 1 72 ? -11.191 -13.982 4.429 1.00 95.50 72 TYR A O 1
ATOM 551 N N . GLU A 1 73 ? -10.413 -14.476 6.481 1.00 96.38 73 GLU A N 1
ATOM 552 C CA . GLU A 1 73 ? -10.777 -13.195 7.097 1.00 96.38 73 GLU A CA 1
ATOM 553 C C . GLU A 1 73 ? -9.685 -12.161 6.821 1.00 96.38 73 GLU A C 1
ATOM 555 O O . GLU A 1 73 ? -8.504 -12.433 7.029 1.00 96.38 73 GLU A O 1
ATOM 560 N N . PHE A 1 74 ? -10.076 -10.970 6.374 1.00 97.31 74 PHE A N 1
ATOM 561 C CA . PHE A 1 74 ? -9.161 -9.894 6.017 1.00 97.31 74 PHE A CA 1
ATOM 562 C C . PHE A 1 74 ? -9.430 -8.650 6.865 1.00 97.31 74 PHE A C 1
ATOM 564 O O . PHE A 1 74 ? -10.458 -7.992 6.673 1.00 97.31 74 PHE A O 1
ATOM 571 N N . PRO A 1 75 ? -8.553 -8.310 7.825 1.00 97.44 75 PRO A N 1
ATOM 572 C CA . PRO A 1 75 ? -8.844 -7.229 8.751 1.00 97.44 75 PRO A CA 1
ATOM 573 C C . PRO A 1 75 ? -8.931 -5.854 8.075 1.00 97.44 75 PRO A C 1
ATOM 575 O O . PRO A 1 75 ? -8.035 -5.463 7.325 1.00 97.44 75 PRO A O 1
ATOM 578 N N . LEU A 1 76 ? -9.988 -5.092 8.387 1.00 96.81 76 LEU A N 1
ATOM 579 C CA . LEU A 1 76 ? -10.304 -3.824 7.711 1.00 96.81 76 LEU A CA 1
ATOM 580 C C . LEU A 1 76 ? -9.319 -2.685 8.000 1.00 96.81 76 LEU A C 1
ATOM 582 O O . LEU A 1 76 ? -9.309 -1.695 7.277 1.00 96.81 76 LEU A O 1
ATOM 586 N N . VAL A 1 77 ? -8.492 -2.802 9.036 1.00 97.94 77 VAL A N 1
ATOM 587 C CA . VAL A 1 77 ? -7.471 -1.804 9.372 1.00 97.94 77 VAL A CA 1
ATOM 588 C C . VAL A 1 77 ? -6.120 -2.499 9.464 1.00 97.94 77 VAL A C 1
ATOM 590 O O . VAL A 1 77 ? -5.936 -3.402 10.284 1.00 97.94 77 VAL A O 1
ATOM 593 N N . GLY A 1 78 ? -5.185 -2.079 8.612 1.00 98.06 78 GLY A N 1
ATOM 594 C CA . GLY A 1 78 ? -3.816 -2.584 8.570 1.00 98.06 78 GLY A CA 1
ATOM 595 C C . GLY A 1 78 ? -2.769 -1.482 8.707 1.00 98.06 78 GLY A C 1
ATOM 596 O O . GLY A 1 78 ? -3.052 -0.304 8.501 1.00 98.06 78 GLY A O 1
ATOM 597 N N . LEU A 1 79 ? -1.544 -1.853 9.069 1.00 98.50 79 LEU A N 1
ATOM 598 C CA . LEU A 1 79 ? -0.412 -0.933 9.082 1.00 98.50 79 LEU A CA 1
ATOM 599 C C . LEU A 1 79 ? 0.237 -0.912 7.695 1.00 98.50 79 LEU A C 1
ATOM 601 O O . LEU A 1 79 ? 0.787 -1.922 7.259 1.00 98.50 79 LEU A O 1
ATOM 605 N N . GLY A 1 80 ? 0.239 0.245 7.034 1.00 97.81 80 GLY A N 1
ATOM 606 C CA . GLY A 1 80 ? 1.069 0.457 5.846 1.00 97.81 80 GLY A CA 1
ATOM 607 C C . GLY A 1 80 ? 2.538 0.663 6.227 1.00 97.81 80 GLY A C 1
ATOM 608 O O . GLY A 1 80 ? 2.837 1.466 7.112 1.00 97.81 80 GLY A O 1
ATOM 609 N N . THR A 1 81 ? 3.470 -0.011 5.546 1.00 96.44 81 THR A N 1
ATOM 610 C CA . THR A 1 81 ? 4.919 0.073 5.856 1.00 96.44 81 THR A CA 1
ATOM 611 C C . THR A 1 81 ? 5.752 0.831 4.813 1.00 96.44 81 THR A C 1
ATOM 613 O O . THR A 1 81 ? 6.969 0.978 4.959 1.00 96.44 81 THR A O 1
ATOM 616 N N . TRP A 1 82 ? 5.113 1.370 3.770 1.00 88.81 82 TRP A N 1
ATOM 617 C CA . TRP A 1 82 ? 5.784 2.155 2.731 1.00 88.81 82 TRP A CA 1
ATOM 618 C C . TRP A 1 82 ? 6.424 3.441 3.288 1.00 88.81 82 TRP A C 1
ATOM 620 O O . TRP A 1 82 ? 5.827 4.165 4.085 1.00 88.81 82 TRP A O 1
ATOM 630 N N . GLN A 1 83 ? 7.644 3.757 2.840 1.00 82.06 83 GLN A N 1
ATOM 631 C CA . GLN A 1 83 ? 8.451 4.903 3.299 1.00 82.06 83 GLN A CA 1
ATOM 632 C C . GLN A 1 83 ? 8.815 4.886 4.795 1.00 82.06 83 GLN A C 1
ATOM 634 O O . GLN A 1 83 ? 9.170 5.927 5.360 1.00 82.06 83 GLN A O 1
ATOM 639 N N . SER A 1 84 ? 8.675 3.759 5.490 1.00 79.62 84 SER A N 1
ATOM 640 C CA . SER A 1 84 ? 9.268 3.606 6.819 1.00 79.62 84 SER A CA 1
ATOM 641 C C . SER A 1 84 ? 10.763 3.371 6.641 1.00 79.62 84 SER A C 1
ATOM 643 O O . SER A 1 84 ? 11.159 2.413 5.977 1.00 79.62 84 SER A O 1
ATOM 645 N N . LYS A 1 85 ? 11.578 4.292 7.164 1.00 79.38 85 LYS A N 1
ATOM 646 C CA . LYS A 1 85 ? 13.037 4.228 7.040 1.00 79.38 85 LYS A CA 1
ATOM 647 C C . LYS A 1 85 ? 13.583 3.013 7.805 1.00 79.38 85 LYS A C 1
ATOM 649 O O . LYS A 1 85 ? 12.955 2.609 8.788 1.00 79.38 85 LYS A O 1
ATOM 654 N N . PRO A 1 86 ? 14.751 2.480 7.405 1.00 77.56 86 PRO A N 1
ATOM 655 C CA . PRO A 1 86 ? 15.460 1.494 8.212 1.00 77.56 86 PRO A CA 1
ATOM 656 C C . PRO A 1 86 ? 15.627 1.976 9.659 1.00 77.56 86 PRO A C 1
ATOM 658 O O . PRO A 1 86 ? 15.964 3.140 9.888 1.00 77.56 86 PRO A O 1
ATOM 661 N N . GLY A 1 87 ? 15.358 1.098 10.621 1.00 82.25 87 GLY A N 1
ATOM 662 C CA . GLY A 1 87 ? 15.403 1.372 12.060 1.00 82.25 87 GLY A CA 1
ATOM 663 C C . GLY A 1 87 ? 14.123 1.978 12.647 1.00 82.25 87 GLY A C 1
ATOM 664 O O . GLY A 1 87 ? 13.996 2.057 13.867 1.00 82.25 87 GLY A O 1
ATOM 665 N N . GLU A 1 88 ? 13.164 2.406 11.818 1.00 90.06 88 GLU A N 1
ATOM 666 C CA . GLU A 1 88 ? 11.859 2.891 12.290 1.00 90.06 88 GLU A CA 1
ATOM 667 C C . GLU A 1 88 ? 10.744 1.848 12.127 1.00 90.06 88 GLU A C 1
ATOM 669 O O . GLU A 1 88 ? 9.774 1.858 12.892 1.00 90.06 88 GLU A O 1
ATOM 674 N N . VAL A 1 89 ? 10.836 0.966 11.121 1.00 93.69 89 VAL A N 1
ATOM 675 C CA . VAL A 1 89 ? 9.734 0.047 10.798 1.00 93.69 89 VAL A CA 1
ATOM 676 C C . VAL A 1 89 ? 9.610 -1.077 11.822 1.00 93.69 89 VAL A C 1
ATOM 678 O O . VAL A 1 89 ? 8.484 -1.470 12.131 1.00 93.69 89 VAL A O 1
ATOM 681 N N . ALA A 1 90 ? 10.722 -1.541 12.407 1.00 93.00 90 ALA A N 1
ATOM 682 C CA . ALA A 1 90 ? 10.693 -2.583 13.429 1.00 93.00 90 ALA A CA 1
ATOM 683 C C . ALA A 1 90 ? 9.791 -2.182 14.597 1.00 93.00 90 ALA A C 1
ATOM 685 O O . ALA A 1 90 ? 8.905 -2.946 14.993 1.00 93.00 90 ALA A O 1
ATOM 686 N N . GLN A 1 91 ? 10.011 -0.979 15.131 1.00 95.31 91 GLN A N 1
ATOM 687 C CA . GLN A 1 91 ? 9.240 -0.470 16.257 1.00 95.31 91 GLN A CA 1
ATOM 688 C C . GLN A 1 91 ? 7.792 -0.190 15.852 1.00 95.31 91 GLN A C 1
ATOM 690 O O . GLN A 1 91 ? 6.884 -0.579 16.577 1.00 95.31 91 GLN A O 1
ATOM 695 N N . ALA A 1 92 ? 7.559 0.374 14.663 1.00 97.44 92 ALA A N 1
ATOM 696 C CA . ALA A 1 92 ? 6.206 0.631 14.171 1.00 97.44 92 ALA A CA 1
ATOM 697 C C . ALA A 1 92 ? 5.349 -0.648 14.081 1.00 97.44 92 ALA A C 1
ATOM 699 O O . ALA A 1 92 ? 4.177 -0.629 14.452 1.00 97.44 92 ALA A O 1
ATOM 700 N N . VAL A 1 93 ? 5.927 -1.770 13.631 1.00 97.88 93 VAL A N 1
ATOM 701 C CA . VAL A 1 93 ? 5.230 -3.069 13.591 1.00 97.88 93 VAL A CA 1
ATOM 702 C C . VAL A 1 93 ? 4.902 -3.565 14.999 1.00 97.88 93 VAL A C 1
ATOM 704 O O . VAL A 1 93 ? 3.777 -3.998 15.240 1.00 97.88 93 VAL A O 1
ATOM 707 N N . LYS A 1 94 ? 5.845 -3.465 15.945 1.00 97.44 94 LYS A N 1
ATOM 708 C CA . LYS A 1 94 ? 5.613 -3.843 17.350 1.00 97.44 94 LYS A CA 1
ATOM 709 C C . LYS A 1 94 ? 4.506 -2.996 17.974 1.00 97.44 94 LYS A C 1
ATOM 711 O O . LYS A 1 94 ? 3.559 -3.550 18.527 1.00 97.44 94 LYS A O 1
ATOM 716 N N . ASP A 1 95 ? 4.583 -1.678 17.815 1.00 97.75 95 ASP A N 1
ATOM 717 C CA . ASP A 1 95 ? 3.583 -0.730 18.308 1.00 97.75 95 ASP A CA 1
ATOM 718 C C . ASP A 1 95 ? 2.199 -1.027 17.725 1.00 97.75 95 ASP A C 1
ATOM 720 O O . ASP A 1 95 ? 1.206 -0.991 18.447 1.00 97.75 95 ASP A O 1
ATOM 724 N N . ALA A 1 96 ? 2.121 -1.363 16.434 1.00 98.06 96 ALA A N 1
ATOM 725 C CA . ALA A 1 96 ? 0.865 -1.714 15.783 1.00 98.06 96 ALA A CA 1
ATOM 726 C C . ALA A 1 96 ? 0.277 -3.017 16.337 1.00 98.06 96 ALA A C 1
ATOM 728 O O . ALA A 1 96 ? -0.896 -3.050 16.708 1.00 98.06 96 ALA A O 1
ATOM 729 N N . VAL A 1 97 ? 1.073 -4.081 16.458 1.00 97.81 97 VAL A N 1
ATOM 730 C CA . VAL A 1 97 ? 0.588 -5.358 17.007 1.00 97.81 97 VAL A CA 1
ATOM 731 C C . VAL A 1 97 ? 0.106 -5.192 18.451 1.00 97.81 97 VAL A C 1
ATOM 733 O O . VAL A 1 97 ? -0.962 -5.709 18.798 1.00 97.81 97 VAL A O 1
ATOM 736 N N . LEU A 1 98 ? 0.834 -4.414 19.260 1.00 96.44 98 LEU A N 1
ATOM 737 C CA . LEU A 1 98 ? 0.455 -4.065 20.633 1.00 96.44 98 LEU A CA 1
ATOM 738 C C . LEU A 1 98 ? -0.795 -3.175 20.698 1.00 96.44 98 LEU A C 1
ATOM 740 O O . LEU A 1 98 ? -1.593 -3.318 21.620 1.00 96.44 98 LEU A O 1
ATOM 744 N N . ALA A 1 99 ? -0.995 -2.285 19.722 1.00 96.06 99 ALA A N 1
ATOM 745 C CA . ALA A 1 99 ? -2.204 -1.470 19.605 1.00 96.06 99 ALA A CA 1
ATOM 746 C C . ALA A 1 99 ? -3.442 -2.279 19.180 1.00 96.06 99 ALA A C 1
ATOM 748 O O . ALA A 1 99 ? -4.560 -1.811 19.371 1.00 96.06 99 ALA A O 1
ATOM 749 N N . GLY A 1 100 ? -3.253 -3.482 18.628 1.00 95.88 100 GLY A N 1
ATOM 750 C CA . GLY A 1 100 ? -4.334 -4.378 18.214 1.00 95.88 100 GLY A CA 1
ATOM 751 C C . GLY A 1 100 ? -4.381 -4.685 16.720 1.00 95.88 100 GLY A C 1
ATOM 752 O O . GLY A 1 100 ? -5.221 -5.479 16.303 1.00 95.88 100 GLY A O 1
ATOM 753 N N . TYR A 1 101 ? -3.479 -4.127 15.907 1.00 97.75 101 TYR A N 1
ATOM 754 C CA . TYR A 1 101 ? -3.415 -4.474 14.490 1.00 97.75 101 TYR A CA 1
ATOM 755 C C . TYR A 1 101 ? -3.147 -5.969 14.317 1.00 97.75 101 TYR A C 1
ATOM 757 O O . TYR A 1 101 ? -2.270 -6.547 14.965 1.00 97.75 101 TYR A O 1
ATOM 765 N N . ARG A 1 102 ? -3.879 -6.580 13.386 1.00 97.88 102 ARG A N 1
ATOM 766 C CA . ARG A 1 102 ? -3.596 -7.920 12.858 1.00 97.88 102 ARG A CA 1
ATOM 767 C C . ARG A 1 102 ? -3.375 -7.944 11.355 1.00 97.88 102 ARG A C 1
ATOM 769 O O . ARG A 1 102 ? -3.307 -9.013 10.784 1.00 97.88 102 ARG A O 1
ATOM 776 N N . HIS A 1 103 ? -3.245 -6.793 10.705 1.00 98.56 103 HIS A N 1
ATOM 777 C CA . HIS A 1 103 ? -2.895 -6.714 9.289 1.00 98.56 103 HIS A CA 1
ATOM 778 C C . HIS A 1 103 ? -1.666 -5.820 9.116 1.00 98.56 103 HIS A C 1
ATOM 780 O O . HIS A 1 103 ? -1.680 -4.668 9.548 1.00 98.56 103 HIS A O 1
ATOM 786 N N . ILE A 1 104 ? -0.611 -6.349 8.491 1.00 98.75 104 ILE A N 1
ATOM 787 C CA . ILE A 1 104 ? 0.597 -5.603 8.117 1.00 98.75 104 ILE A CA 1
ATOM 788 C C . ILE A 1 104 ? 0.754 -5.657 6.594 1.00 98.75 104 ILE A C 1
ATOM 790 O O . ILE A 1 104 ? 0.834 -6.738 6.009 1.00 98.75 104 ILE A O 1
ATOM 794 N N . ASP A 1 105 ? 0.793 -4.487 5.956 1.00 98.81 105 ASP A N 1
ATOM 795 C CA . ASP A 1 105 ? 0.997 -4.348 4.516 1.00 98.81 105 ASP A CA 1
ATOM 796 C C . ASP A 1 105 ? 2.469 -4.048 4.207 1.00 98.81 105 ASP A C 1
ATOM 798 O O . ASP A 1 105 ? 2.999 -2.989 4.558 1.00 98.81 105 ASP A O 1
ATOM 802 N N . CYS A 1 106 ? 3.123 -4.995 3.535 1.00 98.56 106 CYS A N 1
ATOM 803 C CA . CYS A 1 106 ? 4.521 -4.965 3.112 1.00 98.56 106 CYS A CA 1
ATOM 804 C C . CYS A 1 106 ? 4.624 -4.909 1.582 1.00 98.56 106 CYS A C 1
ATOM 806 O O . CYS A 1 106 ? 3.635 -5.040 0.860 1.00 98.56 106 CYS A O 1
ATOM 808 N N . ALA A 1 107 ? 5.834 -4.729 1.064 1.00 97.56 107 ALA A N 1
ATOM 809 C CA . ALA A 1 107 ? 6.180 -5.019 -0.324 1.00 97.56 107 ALA A CA 1
ATOM 810 C C . ALA A 1 107 ? 7.692 -5.219 -0.431 1.00 97.56 107 ALA A C 1
ATOM 812 O O . ALA A 1 107 ? 8.446 -4.561 0.288 1.00 97.56 107 ALA A O 1
ATOM 813 N N . HIS A 1 108 ? 8.145 -6.035 -1.385 1.00 94.38 108 HIS A N 1
ATOM 814 C CA . HIS A 1 108 ? 9.578 -6.225 -1.618 1.00 94.38 108 HIS A CA 1
ATOM 815 C C . HIS A 1 108 ? 10.313 -4.897 -1.877 1.00 94.38 108 HIS A C 1
ATOM 817 O O . HIS A 1 108 ? 11.320 -4.596 -1.239 1.00 94.38 108 HIS A O 1
ATOM 823 N N . ILE A 1 109 ? 9.745 -4.051 -2.743 1.00 95.00 109 ILE A N 1
ATOM 824 C CA . ILE A 1 109 ? 10.341 -2.770 -3.155 1.00 95.00 109 ILE A CA 1
ATOM 825 C C . ILE A 1 109 ? 10.523 -1.759 -2.012 1.00 95.00 109 ILE A C 1
ATOM 827 O O . ILE A 1 109 ? 11.256 -0.785 -2.160 1.00 95.00 109 ILE A O 1
ATOM 831 N N . TYR A 1 110 ? 9.877 -1.951 -0.858 1.00 93.50 110 TYR A N 1
ATOM 832 C CA . TYR A 1 110 ? 10.043 -1.035 0.275 1.00 93.50 110 TYR A CA 1
ATOM 833 C C . TYR A 1 110 ? 11.405 -1.201 0.959 1.00 93.50 110 TYR A C 1
ATOM 835 O O . TYR A 1 110 ? 11.792 -0.336 1.742 1.00 93.50 110 TYR A O 1
ATOM 843 N N . GLY A 1 111 ? 12.133 -2.287 0.665 1.00 93.25 111 GLY A N 1
ATOM 844 C CA . GLY A 1 111 ? 13.494 -2.508 1.154 1.00 93.25 111 GLY A CA 1
ATOM 845 C C . GLY A 1 111 ? 13.590 -2.726 2.665 1.00 93.25 111 GLY A C 1
ATOM 846 O O . GLY A 1 111 ? 14.671 -2.608 3.230 1.00 93.25 111 GLY A O 1
ATOM 847 N N . ASN A 1 112 ? 12.470 -3.022 3.331 1.00 95.38 112 ASN A N 1
ATOM 848 C CA . ASN A 1 112 ? 12.374 -3.050 4.790 1.00 95.38 112 ASN A CA 1
ATOM 849 C C . ASN A 1 112 ? 11.770 -4.352 5.355 1.00 95.38 112 ASN A C 1
AT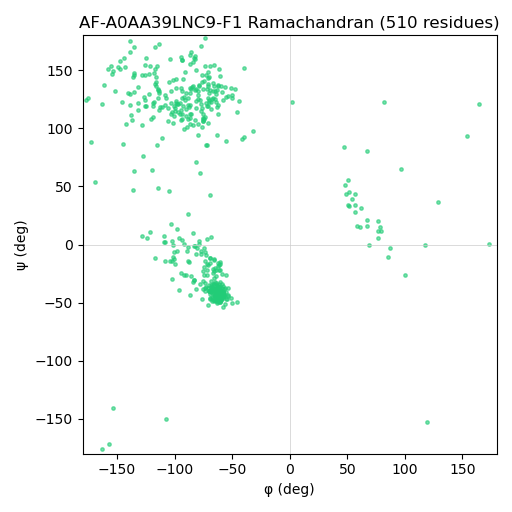OM 851 O O . ASN A 1 112 ? 11.569 -4.469 6.561 1.00 95.38 112 ASN A O 1
ATOM 855 N N . GLN A 1 113 ? 11.534 -5.367 4.514 1.00 96.69 113 GLN A N 1
ATOM 856 C CA . GLN A 1 113 ? 10.925 -6.632 4.945 1.00 96.69 113 GLN A CA 1
ATOM 857 C C . GLN A 1 113 ? 11.770 -7.427 5.944 1.00 96.69 113 GLN A C 1
ATOM 859 O O . GLN A 1 113 ? 11.200 -8.066 6.819 1.00 96.69 113 GLN A O 1
ATOM 864 N N . LYS A 1 114 ? 13.104 -7.368 5.847 1.00 97.12 114 LYS A N 1
ATOM 865 C CA . LYS A 1 114 ? 14.007 -8.052 6.791 1.00 97.12 114 LYS A CA 1
ATOM 866 C C . LYS A 1 114 ? 13.809 -7.571 8.225 1.00 97.12 114 LYS A C 1
ATOM 868 O O . LYS A 1 114 ? 13.666 -8.373 9.141 1.00 97.12 114 LYS A O 1
ATOM 873 N N . GLU A 1 115 ? 13.730 -6.254 8.389 1.00 96.69 115 GLU A N 1
ATOM 874 C CA . GLU A 1 115 ? 13.489 -5.611 9.680 1.00 96.69 115 GLU A CA 1
ATOM 875 C C . GLU A 1 115 ? 12.076 -5.925 10.204 1.00 96.69 115 GLU A C 1
ATOM 877 O O . GLU A 1 115 ? 11.880 -6.167 11.395 1.00 96.69 115 GLU A O 1
ATOM 882 N N . ILE A 1 116 ? 11.082 -5.996 9.311 1.00 98.00 116 ILE A N 1
ATOM 883 C CA . ILE A 1 116 ? 9.733 -6.452 9.672 1.00 98.00 116 ILE A CA 1
ATOM 884 C C . ILE A 1 116 ? 9.773 -7.909 10.157 1.00 98.00 116 ILE A C 1
ATOM 886 O O . ILE A 1 116 ? 9.195 -8.207 11.200 1.00 98.00 116 ILE A O 1
ATOM 890 N N . GLY A 1 117 ? 10.480 -8.797 9.453 1.00 98.12 117 GLY A N 1
ATOM 891 C CA . GLY A 1 117 ? 10.620 -10.206 9.825 1.00 98.12 117 GLY A CA 1
ATOM 892 C C . GLY A 1 117 ? 11.267 -10.409 11.194 1.00 98.12 117 GLY A C 1
ATOM 893 O O . GLY A 1 117 ? 10.795 -11.220 11.986 1.00 98.12 117 GLY A O 1
ATOM 894 N N . GLU A 1 118 ? 12.284 -9.614 11.527 1.00 97.19 118 GLU A N 1
ATOM 895 C CA . GLU A 1 118 ? 12.901 -9.588 12.863 1.00 97.19 118 GLU A CA 1
ATOM 896 C C . GLU A 1 118 ? 11.907 -9.193 13.960 1.00 97.19 118 GLU A C 1
ATOM 898 O O . GLU A 1 118 ? 11.855 -9.810 15.031 1.00 97.19 118 GLU A O 1
ATOM 903 N N . SER A 1 119 ? 11.080 -8.179 13.694 1.00 97.06 119 SER A N 1
ATOM 904 C CA . SER A 1 119 ? 10.022 -7.776 14.619 1.00 97.06 119 SER A CA 1
ATOM 905 C C . SER A 1 119 ? 8.962 -8.855 14.797 1.00 97.06 119 SER A C 1
ATOM 907 O O . SER A 1 119 ? 8.555 -9.102 15.931 1.00 97.06 119 SER A O 1
ATOM 909 N N . LEU A 1 120 ? 8.530 -9.504 13.712 1.00 98.38 120 LEU A N 1
ATOM 910 C CA . LEU A 1 120 ? 7.551 -10.591 13.762 1.00 98.38 120 LEU A CA 1
ATOM 911 C C . LEU A 1 120 ? 8.083 -11.774 14.574 1.00 98.38 120 LEU A C 1
ATOM 913 O O . LEU A 1 120 ? 7.413 -12.218 15.500 1.00 98.38 120 LEU A O 1
ATOM 917 N N . GLU A 1 121 ? 9.312 -12.216 14.305 1.00 97.88 121 GLU A N 1
ATOM 918 C CA . GLU A 1 121 ? 9.965 -13.290 15.061 1.00 97.88 121 GLU A CA 1
ATOM 919 C C . GLU A 1 121 ? 10.048 -12.960 16.558 1.00 97.88 121 GLU A C 1
ATOM 921 O O . GLU A 1 121 ? 9.702 -13.793 17.395 1.00 97.88 121 GLU A O 1
ATOM 926 N N . THR A 1 122 ? 10.412 -11.719 16.904 1.00 97.50 122 THR A N 1
ATOM 927 C CA . THR A 1 122 ? 10.438 -11.260 18.303 1.00 97.50 122 THR A CA 1
ATOM 928 C C . THR A 1 122 ? 9.050 -11.333 18.950 1.00 97.50 122 THR A C 1
ATOM 930 O O . THR A 1 122 ? 8.919 -11.785 20.086 1.00 97.50 122 THR A O 1
ATOM 933 N N . LEU A 1 123 ? 8.006 -10.886 18.245 1.00 98.06 123 LEU A N 1
ATOM 934 C CA . LEU A 1 123 ? 6.628 -10.889 18.749 1.00 98.06 123 LEU A CA 1
ATOM 935 C C . LEU A 1 123 ? 6.092 -12.314 18.941 1.00 98.06 123 LEU A C 1
ATOM 937 O O . LEU A 1 123 ? 5.427 -12.580 19.945 1.00 98.06 123 LEU A O 1
ATOM 941 N N . PHE A 1 124 ? 6.416 -13.224 18.019 1.00 98.31 124 PHE A N 1
ATOM 942 C CA . PHE A 1 124 ? 6.053 -14.637 18.109 1.00 98.31 124 PHE A CA 1
ATOM 943 C C . PHE A 1 124 ? 6.787 -15.330 19.261 1.00 98.31 124 PHE A C 1
ATOM 945 O O . PHE A 1 124 ? 6.153 -16.001 20.073 1.00 98.31 124 PHE A O 1
ATOM 952 N N . ALA A 1 125 ? 8.101 -15.119 19.389 1.00 97.81 125 ALA A N 1
ATOM 953 C CA . ALA A 1 125 ? 8.907 -15.693 20.465 1.00 97.81 125 ALA A CA 1
ATOM 954 C C . ALA A 1 125 ? 8.463 -15.205 21.854 1.00 97.81 125 ALA A C 1
ATOM 956 O O . ALA A 1 125 ? 8.474 -15.970 22.817 1.00 97.81 125 ALA A O 1
ATOM 957 N N . ALA A 1 126 ? 8.029 -13.946 21.955 1.00 97.44 126 ALA A N 1
ATOM 958 C CA . ALA A 1 126 ? 7.476 -13.376 23.180 1.00 97.44 126 ALA A CA 1
ATOM 959 C C . ALA A 1 126 ? 6.026 -13.815 23.472 1.00 97.44 126 ALA A C 1
ATOM 961 O O . ALA A 1 126 ? 5.489 -13.466 24.523 1.00 97.44 126 ALA A O 1
ATOM 962 N N . GLY A 1 127 ? 5.372 -14.547 22.562 1.00 97.12 127 GLY A N 1
ATOM 963 C CA . GLY A 1 127 ? 3.982 -14.980 22.715 1.00 97.12 127 GLY A CA 1
ATOM 964 C C . GLY A 1 127 ? 2.963 -13.836 22.686 1.00 97.12 127 GLY A C 1
ATOM 965 O O . GLY A 1 127 ? 1.859 -13.995 23.202 1.00 97.12 127 GLY A O 1
ATOM 966 N N . VAL A 1 128 ? 3.322 -12.681 22.110 1.00 97.38 128 VAL A N 1
ATOM 967 C CA . VAL A 1 128 ? 2.430 -11.508 22.003 1.00 97.38 128 VAL A CA 1
ATOM 968 C C . VAL A 1 128 ? 1.295 -11.770 21.013 1.00 97.38 128 VAL A C 1
ATOM 970 O O . VAL A 1 128 ? 0.181 -11.281 21.192 1.00 97.38 128 VAL A O 1
ATOM 973 N N . VAL A 1 129 ? 1.589 -12.525 19.958 1.00 97.75 129 VAL A N 1
ATOM 974 C CA . VAL A 1 129 ? 0.657 -12.901 18.894 1.00 97.75 129 VAL A CA 1
ATOM 975 C C . VAL A 1 129 ? 1.147 -14.200 18.256 1.00 97.75 129 VAL A C 1
ATOM 977 O O . VAL A 1 129 ? 2.347 -14.484 18.284 1.00 97.75 129 VAL A O 1
ATOM 980 N N . LYS A 1 130 ? 0.246 -14.992 17.679 1.00 98.06 130 LYS A N 1
ATOM 981 C CA . LYS A 1 130 ? 0.603 -16.173 16.875 1.00 98.06 130 LYS A CA 1
ATOM 982 C C . LYS A 1 130 ? 0.664 -15.835 15.388 1.00 98.06 130 LYS A C 1
ATOM 984 O O . LYS A 1 130 ? 0.084 -14.846 14.942 1.00 98.06 130 LYS A O 1
ATOM 989 N N . ARG A 1 131 ? 1.333 -16.670 14.587 1.00 98.00 131 ARG A N 1
ATOM 990 C CA . ARG A 1 131 ? 1.443 -16.436 13.138 1.00 98.00 131 ARG A CA 1
ATOM 991 C C . ARG A 1 131 ? 0.069 -16.392 12.473 1.00 98.00 131 ARG A C 1
ATOM 993 O O . ARG A 1 131 ? -0.177 -15.493 11.680 1.00 98.00 131 ARG A O 1
ATOM 1000 N N . GLU A 1 132 ? -0.811 -17.328 12.808 1.00 97.12 132 GLU A N 1
ATOM 1001 C CA . GLU A 1 132 ? -2.171 -17.441 12.270 1.00 97.12 132 GLU A CA 1
ATOM 1002 C C . GLU A 1 132 ? -3.121 -16.321 12.719 1.00 97.12 132 GLU A C 1
ATOM 1004 O O . GLU A 1 132 ? -4.206 -16.175 12.165 1.00 97.12 132 GLU A O 1
ATOM 1009 N N . GLU A 1 133 ? -2.722 -15.522 13.711 1.00 96.81 133 GLU A N 1
ATOM 10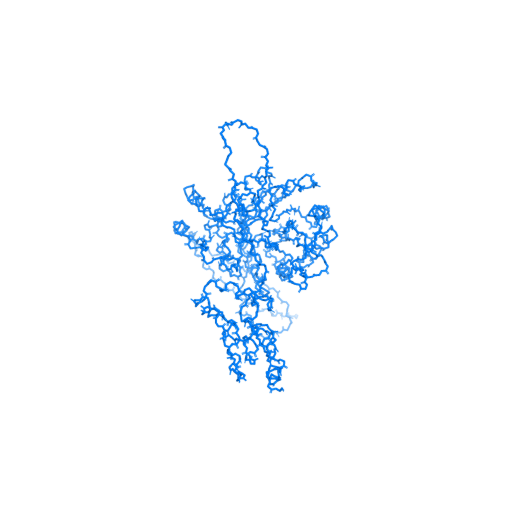10 C CA . GLU A 1 133 ? -3.475 -14.347 14.146 1.00 96.81 133 GLU A CA 1
ATOM 1011 C C . GLU A 1 133 ? -3.104 -13.101 13.336 1.00 96.81 133 GLU A C 1
ATOM 1013 O O . GLU A 1 133 ? -3.834 -12.119 13.401 1.00 96.81 133 GLU A O 1
ATOM 1018 N N . LEU A 1 134 ? -1.995 -13.109 12.585 1.00 98.19 134 LEU A N 1
ATOM 1019 C CA . LEU A 1 134 ? -1.589 -12.002 11.721 1.00 98.19 134 LEU A CA 1
ATOM 1020 C C . LEU A 1 134 ? -1.913 -12.279 10.254 1.00 98.19 134 LEU A C 1
ATOM 1022 O O . LEU A 1 134 ? -1.689 -13.368 9.743 1.00 98.19 134 LEU A O 1
ATOM 1026 N N . PHE A 1 135 ? -2.343 -11.229 9.568 1.00 98.75 135 PHE A N 1
ATOM 1027 C CA . PHE A 1 135 ? -2.552 -11.153 8.135 1.00 98.75 135 PHE A CA 1
ATOM 1028 C C . PHE A 1 135 ? -1.419 -10.331 7.507 1.00 98.75 135 PHE A C 1
ATOM 1030 O O . PHE A 1 135 ? -1.359 -9.106 7.655 1.00 98.75 135 PHE A O 1
ATOM 1037 N N . ILE A 1 136 ? -0.492 -10.993 6.822 1.00 98.88 136 ILE A N 1
ATOM 1038 C CA . ILE A 1 136 ? 0.677 -10.368 6.202 1.00 98.88 136 ILE A CA 1
ATOM 1039 C C . ILE A 1 136 ? 0.485 -10.292 4.687 1.00 98.88 136 ILE A C 1
ATOM 1041 O O . ILE A 1 136 ? 0.402 -11.317 4.003 1.00 98.88 136 ILE A O 1
ATOM 1045 N N . THR A 1 137 ? 0.460 -9.062 4.172 1.00 98.94 137 THR A N 1
ATOM 1046 C CA . THR A 1 137 ? 0.394 -8.772 2.736 1.00 98.94 137 THR A CA 1
ATOM 1047 C C . THR A 1 137 ? 1.787 -8.447 2.205 1.00 98.94 137 THR A C 1
ATOM 1049 O O . THR A 1 137 ? 2.489 -7.638 2.807 1.00 98.94 137 THR A O 1
ATOM 1052 N N . SER A 1 138 ? 2.188 -9.002 1.059 1.00 98.81 138 SER A N 1
ATOM 1053 C CA . SER A 1 138 ? 3.343 -8.496 0.298 1.00 98.81 138 SER A CA 1
ATOM 1054 C C . SER A 1 138 ? 3.086 -8.471 -1.211 1.00 98.81 138 SER A C 1
ATOM 1056 O O . SER A 1 138 ? 2.007 -8.849 -1.668 1.00 98.81 138 SER A O 1
ATOM 1058 N N . LYS A 1 139 ? 4.028 -7.935 -1.995 1.00 98.81 139 LYS A N 1
ATOM 1059 C CA . LYS A 1 139 ? 3.788 -7.540 -3.387 1.00 98.81 139 LYS A CA 1
ATOM 1060 C C . LYS A 1 139 ? 4.955 -7.873 -4.312 1.00 98.81 139 LYS A C 1
ATOM 1062 O O . LYS A 1 139 ? 6.089 -7.469 -4.036 1.00 98.81 139 LYS A O 1
ATOM 1067 N N . ILE A 1 140 ? 4.636 -8.515 -5.435 1.00 98.75 140 ILE A N 1
ATOM 1068 C CA . ILE A 1 140 ? 5.546 -8.784 -6.551 1.00 98.75 140 ILE A CA 1
ATOM 1069 C C . ILE A 1 140 ? 5.842 -7.474 -7.274 1.00 98.75 140 ILE A C 1
ATOM 1071 O O . ILE A 1 140 ? 4.923 -6.799 -7.740 1.00 98.75 140 ILE A O 1
ATOM 1075 N N . TRP A 1 141 ? 7.117 -7.087 -7.305 1.00 97.81 141 TRP A N 1
ATOM 1076 C CA . TRP A 1 141 ? 7.557 -5.844 -7.930 1.00 97.81 141 TRP A CA 1
ATOM 1077 C C . TRP A 1 141 ? 7.745 -5.995 -9.442 1.00 97.81 141 TRP A C 1
ATOM 1079 O O . TRP A 1 141 ? 7.943 -7.089 -9.960 1.00 97.81 141 TRP A O 1
ATOM 1089 N N . ASN A 1 142 ? 7.739 -4.859 -10.134 1.00 96.50 142 ASN A N 1
ATOM 1090 C CA . ASN A 1 142 ? 7.707 -4.754 -11.586 1.00 96.50 142 ASN A CA 1
ATOM 1091 C C . ASN A 1 142 ? 8.895 -5.446 -12.287 1.00 96.50 142 ASN A C 1
ATOM 1093 O O . ASN A 1 142 ? 8.758 -5.870 -13.427 1.00 96.50 142 ASN A O 1
ATOM 1097 N N . THR A 1 143 ? 10.046 -5.604 -11.626 1.00 96.44 143 THR A N 1
ATOM 1098 C CA . THR A 1 143 ? 11.230 -6.308 -12.167 1.00 96.44 143 THR A CA 1
ATOM 1099 C C . THR A 1 143 ? 11.190 -7.835 -11.988 1.00 96.44 143 THR A C 1
ATOM 1101 O O . THR A 1 143 ? 12.215 -8.485 -12.178 1.00 96.44 143 THR A O 1
ATOM 1104 N N . PHE A 1 144 ? 10.049 -8.396 -11.572 1.00 97.81 144 PHE A N 1
ATOM 1105 C CA . PHE A 1 144 ? 9.833 -9.829 -11.329 1.00 97.81 144 PHE A CA 1
ATOM 1106 C C . PHE A 1 144 ? 8.486 -10.298 -11.919 1.00 97.81 144 PHE A C 1
ATOM 1108 O O . PHE A 1 144 ? 7.688 -10.937 -11.234 1.00 97.81 144 PHE A O 1
ATOM 1115 N N . HIS A 1 145 ? 8.188 -9.918 -13.164 1.00 97.25 145 HIS A N 1
ATOM 1116 C CA . HIS A 1 145 ? 6.908 -10.232 -13.814 1.00 97.25 145 HIS A CA 1
ATOM 1117 C C . HIS A 1 145 ? 6.921 -11.556 -14.579 1.00 97.25 145 HIS A C 1
ATOM 1119 O O . HIS A 1 145 ? 5.866 -12.175 -14.738 1.00 97.25 145 HIS A O 1
ATOM 1125 N N . SER A 1 146 ? 8.080 -12.012 -15.049 1.00 97.94 146 SER A N 1
ATOM 1126 C CA . SER A 1 146 ? 8.198 -13.331 -15.651 1.00 97.94 146 SER A CA 1
ATOM 1127 C C . SER A 1 146 ? 7.828 -14.408 -14.634 1.00 97.94 146 SER A C 1
ATOM 1129 O O . SER A 1 146 ? 7.982 -14.238 -13.423 1.00 97.94 146 SER A O 1
ATOM 1131 N N . TYR A 1 147 ? 7.318 -15.530 -15.138 1.00 98.50 147 TYR A N 1
ATOM 1132 C CA . TYR A 1 147 ? 6.844 -16.639 -14.313 1.00 98.50 147 TYR A CA 1
ATOM 1133 C C . TYR A 1 147 ? 7.875 -17.076 -13.257 1.00 98.50 147 TYR A C 1
ATOM 1135 O O . TYR A 1 147 ? 7.567 -17.155 -12.068 1.00 98.50 147 TYR A O 1
ATOM 1143 N N . GLU A 1 148 ? 9.120 -17.304 -13.683 1.00 98.19 148 GLU A N 1
ATOM 1144 C CA . GLU A 1 148 ? 10.194 -17.761 -12.796 1.00 98.19 148 GLU A CA 1
ATOM 1145 C C . GLU A 1 148 ? 10.621 -16.676 -11.802 1.00 98.19 148 GLU A C 1
ATOM 1147 O O . GLU A 1 148 ? 10.762 -16.960 -10.611 1.00 98.19 148 GLU A O 1
ATOM 1152 N N . ALA A 1 149 ? 10.746 -15.421 -12.249 1.00 98.00 149 ALA A N 1
ATOM 1153 C CA . ALA A 1 149 ? 11.116 -14.315 -11.370 1.00 98.00 149 ALA A CA 1
ATOM 1154 C C . ALA A 1 149 ? 10.046 -14.070 -10.291 1.00 98.00 149 ALA A C 1
ATOM 1156 O O . ALA A 1 149 ? 10.370 -13.854 -9.123 1.00 98.00 149 ALA A O 1
ATOM 1157 N N . ALA A 1 150 ? 8.762 -14.170 -10.641 1.00 98.62 150 ALA A N 1
ATOM 1158 C CA . ALA A 1 150 ? 7.670 -14.052 -9.683 1.00 98.62 150 ALA A CA 1
ATOM 1159 C C . ALA A 1 150 ? 7.735 -15.153 -8.608 1.00 98.62 150 ALA A C 1
ATOM 1161 O O . ALA A 1 150 ? 7.611 -14.860 -7.416 1.00 98.62 150 ALA A O 1
ATOM 1162 N N . LYS A 1 151 ? 7.984 -16.412 -9.004 1.00 98.62 151 LYS A N 1
ATOM 1163 C CA . LYS A 1 151 ? 8.153 -17.535 -8.062 1.00 98.62 151 LYS A CA 1
ATOM 1164 C C . LYS A 1 151 ? 9.350 -17.333 -7.142 1.00 98.62 151 LYS A C 1
ATOM 1166 O O . LYS A 1 151 ? 9.223 -17.547 -5.936 1.00 98.62 151 LYS A O 1
ATOM 1171 N N . GLU A 1 152 ? 10.486 -16.919 -7.699 1.00 98.38 152 GLU A N 1
ATOM 1172 C CA . GLU A 1 152 ? 11.694 -16.609 -6.935 1.00 98.38 152 GLU A CA 1
ATOM 1173 C C . GLU A 1 152 ? 11.416 -15.515 -5.901 1.00 98.38 152 GLU A C 1
ATOM 1175 O O . GLU A 1 152 ? 11.756 -15.658 -4.723 1.00 98.38 152 GLU A O 1
ATOM 1180 N N . LEU A 1 153 ? 10.726 -14.448 -6.311 1.00 98.56 153 LEU A N 1
ATOM 1181 C CA . LEU A 1 153 ? 10.445 -13.329 -5.430 1.00 98.56 153 LEU A CA 1
ATOM 1182 C C . LEU A 1 153 ? 9.560 -13.726 -4.243 1.00 98.56 153 LEU A C 1
ATOM 1184 O O . LEU A 1 153 ? 9.770 -13.220 -3.141 1.00 98.56 153 LEU A O 1
ATOM 1188 N N . VAL A 1 154 ? 8.612 -14.652 -4.413 1.00 98.81 154 VAL A N 1
ATOM 1189 C CA . VAL A 1 154 ? 7.824 -15.181 -3.284 1.00 98.81 154 VAL A CA 1
ATOM 1190 C C . VAL A 1 154 ? 8.731 -15.820 -2.231 1.00 98.81 154 VAL A C 1
ATOM 1192 O O . VAL A 1 154 ? 8.591 -15.512 -1.048 1.00 98.81 154 VAL A O 1
ATOM 1195 N N . GLU A 1 155 ? 9.704 -16.638 -2.636 1.00 98.75 155 GLU A N 1
ATOM 1196 C CA . GLU A 1 155 ? 10.646 -17.263 -1.697 1.00 98.75 155 GLU A CA 1
ATOM 1197 C C . GLU A 1 155 ? 11.554 -16.227 -1.018 1.00 98.75 155 GLU A C 1
ATOM 1199 O O . GLU A 1 155 ? 11.790 -16.307 0.190 1.00 98.75 155 GLU A O 1
ATOM 1204 N N . ILE A 1 156 ? 12.015 -15.214 -1.761 1.00 98.62 156 ILE A N 1
ATOM 1205 C CA . ILE A 1 156 ? 12.784 -14.094 -1.199 1.00 98.62 156 ILE A CA 1
ATOM 1206 C C . ILE A 1 156 ? 11.956 -13.358 -0.142 1.00 98.62 156 ILE A C 1
ATOM 1208 O O . ILE A 1 156 ? 12.444 -13.110 0.960 1.00 98.62 156 ILE A O 1
ATOM 1212 N N . MET A 1 157 ? 10.696 -13.030 -0.445 1.00 98.69 157 MET A N 1
ATOM 1213 C CA . MET A 1 157 ? 9.828 -12.311 0.485 1.00 98.69 157 MET A CA 1
ATOM 1214 C C . MET A 1 157 ? 9.561 -13.117 1.758 1.00 98.69 157 MET A C 1
ATOM 1216 O O . MET A 1 157 ? 9.622 -12.552 2.847 1.00 98.69 157 MET A O 1
ATOM 1220 N N . LEU A 1 158 ? 9.305 -14.421 1.635 1.00 98.88 158 LEU A N 1
ATOM 1221 C CA . LEU A 1 158 ? 9.111 -15.320 2.774 1.00 98.88 158 LEU A CA 1
ATOM 1222 C C . LEU A 1 158 ? 10.362 -15.414 3.647 1.00 98.88 158 LEU A C 1
ATOM 1224 O O . LEU A 1 158 ? 10.270 -15.292 4.868 1.00 98.88 158 LEU A O 1
ATOM 1228 N N . LYS A 1 159 ? 11.538 -15.549 3.027 1.00 98.75 159 LYS A N 1
ATOM 1229 C CA . LYS A 1 159 ? 12.820 -15.563 3.734 1.00 98.75 159 LYS A CA 1
ATOM 1230 C C . LYS A 1 159 ? 13.073 -14.254 4.478 1.00 98.75 159 LYS A C 1
ATOM 1232 O O . LYS A 1 159 ? 13.425 -14.288 5.654 1.00 98.75 159 LYS A O 1
ATOM 1237 N N . ASP A 1 160 ? 12.891 -13.117 3.812 1.00 98.38 160 ASP A N 1
ATOM 1238 C CA . ASP A 1 160 ? 13.122 -11.803 4.414 1.00 98.38 160 ASP A CA 1
ATOM 1239 C C . ASP A 1 160 ? 12.157 -11.544 5.578 1.00 98.38 160 ASP A C 1
ATOM 1241 O O . ASP A 1 160 ? 12.576 -11.070 6.629 1.00 98.38 160 ASP A O 1
ATOM 1245 N N . LEU A 1 161 ? 10.883 -11.912 5.426 1.00 98.62 161 LEU A N 1
ATOM 1246 C CA . LEU A 1 161 ? 9.880 -11.785 6.486 1.00 98.62 161 LEU A CA 1
ATOM 1247 C C . LEU A 1 161 ? 9.998 -12.871 7.568 1.00 98.62 161 LEU A C 1
ATOM 1249 O O . LEU A 1 161 ? 9.315 -12.769 8.584 1.00 98.62 161 LEU A O 1
ATOM 1253 N N . ARG A 1 162 ? 10.849 -13.889 7.373 1.00 98.50 162 ARG A N 1
ATOM 1254 C CA . ARG A 1 162 ? 10.990 -15.067 8.249 1.00 98.50 162 ARG A CA 1
ATOM 1255 C C . ARG A 1 162 ? 9.666 -15.822 8.432 1.00 98.50 162 ARG A C 1
ATOM 1257 O O . ARG A 1 162 ? 9.301 -16.205 9.539 1.00 98.50 162 ARG A O 1
ATOM 1264 N N . LEU A 1 163 ? 8.929 -16.014 7.336 1.00 98.69 163 LEU A N 1
ATOM 1265 C CA . LEU A 1 163 ? 7.608 -16.648 7.313 1.00 98.69 163 LEU A CA 1
ATOM 1266 C C . LEU A 1 163 ? 7.584 -17.882 6.410 1.00 98.69 163 LEU A C 1
ATOM 1268 O O . LEU A 1 163 ? 8.306 -17.964 5.423 1.00 98.69 163 LEU A O 1
ATOM 1272 N N . GLU A 1 164 ? 6.677 -18.812 6.706 1.00 98.62 164 GLU A N 1
ATOM 1273 C CA . GLU A 1 164 ? 6.415 -19.976 5.847 1.00 98.62 164 GLU A CA 1
ATOM 1274 C C . GLU A 1 164 ? 5.399 -19.681 4.736 1.00 98.62 164 GLU A C 1
ATOM 1276 O O . GLU A 1 164 ? 5.443 -20.303 3.675 1.00 98.62 164 GLU A O 1
ATOM 1281 N N . TYR A 1 165 ? 4.494 -18.725 4.971 1.00 98.81 165 TYR A N 1
ATOM 1282 C CA . TYR A 1 165 ? 3.477 -18.306 4.011 1.00 98.81 165 TYR A CA 1
ATOM 1283 C C . TYR A 1 165 ? 3.134 -16.815 4.131 1.00 98.81 165 TYR A C 1
ATOM 1285 O O . TYR A 1 165 ? 3.305 -16.205 5.193 1.00 98.81 165 TYR A O 1
ATOM 1293 N N . LEU A 1 166 ? 2.592 -16.250 3.050 1.00 98.88 166 LEU A N 1
ATOM 1294 C CA . LEU A 1 166 ? 1.912 -14.951 3.018 1.00 98.88 166 LEU A CA 1
ATOM 1295 C C . LEU A 1 166 ? 0.394 -15.147 3.067 1.00 98.88 166 LEU A C 1
ATOM 1297 O O . LEU A 1 166 ? -0.133 -16.066 2.436 1.00 98.88 166 LEU A O 1
ATOM 1301 N N . ASP A 1 167 ? -0.321 -14.270 3.768 1.00 98.88 167 ASP A N 1
ATOM 1302 C CA . ASP A 1 167 ? -1.791 -14.293 3.778 1.00 98.88 167 ASP A CA 1
ATOM 1303 C C . ASP A 1 167 ? -2.354 -13.730 2.474 1.00 98.88 167 ASP A C 1
ATOM 1305 O O . ASP A 1 167 ? -3.307 -14.274 1.912 1.00 98.88 167 ASP A O 1
ATOM 1309 N N . LEU A 1 168 ? -1.708 -12.684 1.954 1.00 98.94 168 LEU A N 1
ATOM 1310 C CA . LEU A 1 168 ? -2.032 -12.072 0.674 1.00 98.94 168 LEU A CA 1
ATOM 1311 C C . LEU A 1 168 ? -0.762 -11.722 -0.100 1.00 98.94 168 LEU A C 1
ATOM 1313 O O . LEU A 1 168 ? 0.131 -11.042 0.406 1.00 98.94 168 LEU A O 1
ATOM 1317 N N . CYS A 1 169 ? -0.694 -12.146 -1.357 1.00 98.94 169 CYS A N 1
ATOM 1318 C CA . CYS A 1 169 ? 0.315 -11.670 -2.294 1.00 98.94 169 CYS A CA 1
ATOM 1319 C C . CYS A 1 169 ? -0.357 -10.889 -3.423 1.00 98.94 169 CYS A C 1
ATOM 1321 O O . CYS A 1 169 ? -1.366 -11.336 -3.970 1.00 98.94 169 CYS A O 1
ATOM 1323 N N . LEU A 1 170 ? 0.185 -9.721 -3.764 1.00 98.94 170 LEU A N 1
ATOM 1324 C CA . LEU A 1 170 ? -0.349 -8.858 -4.816 1.00 98.94 170 LEU A CA 1
ATOM 1325 C C . LEU A 1 170 ? 0.644 -8.706 -5.967 1.00 98.94 170 LEU A C 1
ATOM 1327 O O . LEU A 1 170 ? 1.837 -8.536 -5.726 1.00 98.94 170 LEU A O 1
ATOM 1331 N N . ILE A 1 171 ? 0.159 -8.625 -7.204 1.00 98.81 171 ILE A N 1
ATOM 1332 C CA . ILE A 1 171 ? 0.942 -7.980 -8.270 1.00 98.81 171 ILE A CA 1
ATOM 1333 C C . ILE A 1 171 ? 0.935 -6.473 -7.983 1.00 98.81 171 ILE A C 1
ATOM 1335 O O . ILE A 1 171 ? -0.140 -5.877 -7.917 1.00 98.81 171 ILE A O 1
ATOM 1339 N N . HIS A 1 172 ? 2.099 -5.852 -7.758 1.00 98.38 172 HIS A N 1
ATOM 1340 C CA . HIS A 1 172 ? 2.169 -4.465 -7.270 1.00 98.38 172 HIS A CA 1
ATOM 1341 C C . HIS A 1 172 ? 1.675 -3.449 -8.312 1.00 98.38 172 HIS A C 1
ATOM 1343 O O . HIS A 1 172 ? 1.009 -2.475 -7.957 1.00 98.38 172 HIS A O 1
ATOM 1349 N N . TRP A 1 173 ? 1.994 -3.677 -9.585 1.00 96.81 173 TRP A N 1
ATOM 1350 C CA . TRP A 1 173 ? 1.531 -2.884 -10.719 1.00 96.81 173 TRP A CA 1
ATOM 1351 C C . TRP A 1 173 ? 1.379 -3.782 -11.955 1.00 96.81 173 TRP A C 1
ATOM 1353 O O . TRP A 1 173 ? 2.125 -4.742 -12.092 1.00 96.81 173 TRP A O 1
ATOM 1363 N N . PRO A 1 174 ? 0.478 -3.475 -12.901 1.00 95.38 174 PRO A N 1
ATOM 1364 C CA . PRO A 1 174 ? 0.299 -4.280 -14.115 1.00 95.38 174 PRO A CA 1
ATOM 1365 C C . PRO A 1 174 ? 1.427 -4.188 -15.168 1.00 95.38 174 PRO A C 1
ATOM 1367 O O . PRO A 1 174 ? 1.263 -4.726 -16.254 1.00 95.38 174 PRO A O 1
ATOM 1370 N N . MET A 1 175 ? 2.541 -3.492 -14.916 1.00 92.25 175 MET A N 1
ATOM 1371 C CA . MET A 1 175 ? 3.603 -3.249 -15.906 1.00 92.25 175 MET A CA 1
ATOM 1372 C C . MET A 1 175 ? 4.898 -3.957 -15.512 1.00 92.25 175 MET A C 1
ATOM 1374 O O . MET A 1 175 ? 5.394 -3.764 -14.403 1.00 92.25 175 MET A O 1
ATOM 1378 N N . GLY A 1 176 ? 5.485 -4.697 -16.453 1.00 93.81 176 GLY A N 1
ATOM 1379 C CA . GLY A 1 176 ? 6.813 -5.279 -16.298 1.00 93.81 176 GLY A CA 1
ATOM 1380 C C . GLY A 1 176 ? 7.923 -4.252 -16.536 1.00 93.81 176 GLY A C 1
ATOM 1381 O O . GLY A 1 176 ? 7.878 -3.458 -17.478 1.00 93.81 176 GLY A O 1
ATOM 1382 N N . TYR A 1 177 ? 8.947 -4.281 -15.692 1.00 95.00 177 TYR A N 1
ATOM 1383 C CA . TYR A 1 177 ? 10.233 -3.613 -15.891 1.00 95.00 177 TYR A CA 1
ATOM 1384 C C . TYR A 1 177 ? 11.284 -4.644 -16.291 1.00 95.00 177 TYR A C 1
ATOM 1386 O O . TYR A 1 177 ? 11.117 -5.837 -16.043 1.00 95.00 177 TYR A O 1
ATOM 1394 N N . LYS A 1 178 ? 12.376 -4.188 -16.909 1.00 95.38 178 LYS A N 1
ATOM 1395 C CA . LYS A 1 178 ? 13.510 -5.053 -17.242 1.00 95.38 178 LYS A CA 1
ATOM 1396 C C . LYS A 1 178 ? 14.004 -5.793 -15.993 1.00 95.38 178 LYS A C 1
ATOM 1398 O O . LYS A 1 178 ? 14.290 -5.179 -14.968 1.00 95.38 178 LYS A O 1
ATOM 1403 N N . GLU A 1 179 ? 14.105 -7.110 -16.102 1.00 94.06 179 GLU A N 1
ATOM 1404 C CA . GLU A 1 179 ? 14.481 -7.994 -14.996 1.00 94.06 179 GLU A CA 1
ATOM 1405 C C . GLU A 1 179 ? 16.007 -8.134 -14.858 1.00 94.06 179 GLU A C 1
ATOM 1407 O O . GLU A 1 179 ? 16.765 -7.786 -15.767 1.00 94.06 179 GLU A O 1
ATOM 1412 N N . GLY A 1 180 ? 16.462 -8.671 -13.719 1.00 86.19 180 GLY A N 1
ATOM 1413 C CA . GLY A 1 180 ? 17.868 -9.041 -13.501 1.00 86.19 180 GLY A CA 1
ATOM 1414 C C . GLY A 1 180 ? 18.828 -7.878 -13.217 1.00 86.19 180 GLY A C 1
ATOM 1415 O O . GLY A 1 180 ? 20.034 -8.029 -13.406 1.00 86.19 180 GLY A O 1
ATOM 1416 N N . GLY A 1 181 ? 18.319 -6.723 -12.781 1.00 86.31 181 GLY A N 1
ATOM 1417 C CA . GLY A 1 181 ? 19.127 -5.535 -12.496 1.00 86.31 181 GLY A CA 1
ATOM 1418 C C . GLY A 1 181 ? 18.500 -4.615 -11.451 1.00 86.31 181 GLY A C 1
ATOM 1419 O O . GLY A 1 181 ? 17.933 -5.079 -10.461 1.00 86.31 181 GLY A O 1
ATOM 1420 N N . ASP A 1 182 ? 18.616 -3.306 -11.670 1.00 88.38 182 ASP A N 1
ATOM 1421 C CA . ASP A 1 182 ? 18.071 -2.291 -10.768 1.00 88.38 182 ASP A CA 1
ATOM 1422 C C . ASP A 1 182 ? 16.555 -2.407 -10.614 1.00 88.38 182 ASP A C 1
ATOM 1424 O O . ASP A 1 182 ? 15.830 -2.657 -11.572 1.00 88.38 182 ASP A O 1
ATOM 1428 N N . VAL A 1 183 ? 16.054 -2.108 -9.413 1.00 88.56 183 VAL A N 1
ATOM 1429 C CA . VAL A 1 183 ? 14.611 -2.097 -9.115 1.00 88.56 183 VAL A CA 1
ATOM 1430 C C . VAL A 1 183 ? 13.828 -1.038 -9.910 1.00 88.56 183 VAL A C 1
ATOM 1432 O O . VAL A 1 183 ? 12.617 -1.158 -10.088 1.00 88.56 183 VAL A O 1
ATOM 1435 N N . PHE A 1 184 ? 14.513 -0.004 -10.398 1.00 90.06 184 PHE A N 1
ATOM 1436 C CA . PHE A 1 184 ? 13.997 0.985 -11.344 1.00 90.06 184 PHE A CA 1
ATOM 1437 C C . PHE A 1 184 ? 14.969 1.059 -12.524 1.00 90.06 184 PHE A C 1
ATOM 1439 O O . PHE A 1 184 ? 15.777 1.990 -12.581 1.00 90.06 184 PHE A O 1
ATOM 1446 N N . PRO A 1 185 ? 14.946 0.069 -13.429 1.00 90.44 185 PRO A N 1
ATOM 1447 C CA . PRO A 1 185 ? 15.954 -0.046 -14.467 1.00 90.44 185 PRO A CA 1
ATOM 1448 C C . PRO A 1 185 ? 15.812 1.123 -15.435 1.00 90.44 185 PRO A C 1
ATOM 1450 O O . PRO A 1 185 ? 14.733 1.378 -15.973 1.00 90.44 185 PRO A O 1
ATOM 1453 N N . ARG A 1 186 ? 16.903 1.858 -15.641 1.00 88.88 186 ARG A N 1
ATOM 1454 C CA . ARG A 1 186 ? 16.964 2.981 -16.576 1.00 88.88 186 ARG A CA 1
ATOM 1455 C C . ARG A 1 186 ? 18.111 2.779 -17.552 1.00 88.88 186 ARG A C 1
ATOM 1457 O O . ARG A 1 186 ? 19.125 2.187 -17.197 1.00 88.88 186 ARG A O 1
ATOM 1464 N N . ASP A 1 187 ? 17.927 3.230 -18.787 1.00 85.81 187 ASP A N 1
ATOM 1465 C CA . ASP A 1 187 ? 19.023 3.310 -19.751 1.00 85.81 187 ASP A CA 1
ATOM 1466 C C . ASP A 1 187 ? 19.978 4.472 -19.419 1.00 85.81 187 ASP A C 1
ATOM 1468 O O . ASP A 1 187 ? 19.733 5.260 -18.500 1.00 85.81 187 ASP A O 1
ATOM 1472 N N . ASP A 1 188 ? 21.046 4.617 -20.204 1.00 86.25 188 ASP A N 1
ATOM 1473 C CA . ASP A 1 188 ? 22.043 5.685 -20.032 1.00 86.25 188 ASP A CA 1
ATOM 1474 C C . ASP A 1 188 ? 21.449 7.104 -20.173 1.00 86.25 188 ASP A C 1
ATOM 1476 O O . ASP A 1 188 ? 22.046 8.088 -19.734 1.00 86.25 188 ASP A O 1
ATOM 1480 N N . ASN A 1 189 ? 20.252 7.232 -20.757 1.00 82.50 189 ASN A N 1
ATOM 1481 C CA . ASN A 1 189 ? 19.522 8.492 -20.891 1.00 82.50 189 ASN A CA 1
ATOM 1482 C C . ASN A 1 189 ? 18.550 8.744 -19.725 1.00 82.50 189 ASN A C 1
ATOM 1484 O O . ASN A 1 189 ? 17.867 9.771 -19.703 1.00 82.50 189 ASN A O 1
ATOM 1488 N N . GLY A 1 190 ? 18.476 7.831 -18.753 1.00 81.94 190 GLY A N 1
ATOM 1489 C CA . GLY A 1 190 ? 17.562 7.896 -17.619 1.00 81.94 190 GLY A CA 1
ATOM 1490 C C . GLY A 1 190 ? 16.131 7.453 -17.943 1.00 81.94 190 GLY A C 1
ATOM 1491 O O . GLY A 1 190 ? 15.234 7.678 -17.124 1.00 81.94 190 GLY A O 1
ATOM 1492 N N . ILE A 1 191 ? 15.883 6.836 -19.100 1.00 83.50 191 ILE A N 1
ATOM 1493 C CA . ILE A 1 191 ? 14.561 6.349 -19.513 1.00 83.50 191 ILE A CA 1
ATOM 1494 C C . ILE A 1 191 ? 14.290 4.989 -18.876 1.00 83.50 191 ILE A C 1
ATOM 1496 O O . ILE A 1 191 ? 15.137 4.103 -18.914 1.00 83.50 191 ILE A O 1
ATOM 1500 N N . MET A 1 192 ? 13.098 4.824 -18.292 1.00 87.06 192 MET A N 1
ATOM 1501 C CA . MET A 1 192 ? 12.667 3.560 -17.685 1.00 87.06 192 MET A CA 1
ATOM 1502 C C . MET A 1 192 ? 12.677 2.427 -18.720 1.00 87.06 192 MET A C 1
ATOM 1504 O O . MET A 1 192 ? 12.119 2.577 -19.806 1.00 87.06 192 MET A O 1
ATOM 1508 N N . GLN A 1 193 ? 13.279 1.293 -18.369 1.00 90.94 193 GLN A N 1
ATOM 1509 C CA . GLN A 1 193 ? 13.338 0.104 -19.214 1.00 90.94 193 GLN A CA 1
ATOM 1510 C C . GLN A 1 193 ? 12.206 -0.858 -18.848 1.00 90.94 193 GLN A C 1
ATOM 1512 O O . GLN A 1 193 ? 12.189 -1.445 -17.764 1.00 90.94 193 GLN A O 1
ATOM 1517 N N . TYR A 1 194 ? 11.263 -1.024 -19.768 1.00 92.62 194 TYR A N 1
ATOM 1518 C CA . TYR A 1 194 ? 10.135 -1.941 -19.618 1.00 92.62 194 TYR A CA 1
ATOM 1519 C C . TYR A 1 194 ? 10.489 -3.358 -20.072 1.00 92.62 194 TYR A C 1
ATOM 1521 O O . TYR A 1 194 ? 11.479 -3.573 -20.772 1.00 92.62 194 TYR A O 1
ATOM 1529 N N . SER A 1 195 ? 9.669 -4.313 -19.650 1.00 91.81 195 SER A N 1
ATOM 15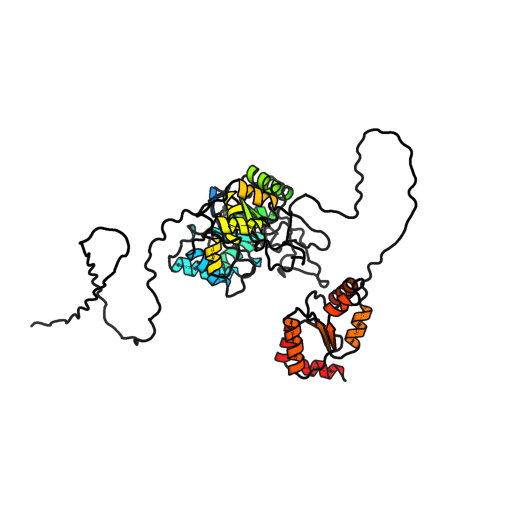30 C CA . SER A 1 195 ? 9.698 -5.701 -20.103 1.00 91.81 195 SER A CA 1
ATOM 1531 C C . SER A 1 195 ? 8.375 -6.038 -20.785 1.00 91.81 195 SER A C 1
ATOM 1533 O O . SER A 1 195 ? 7.327 -5.543 -20.371 1.00 91.81 195 SER A O 1
ATOM 1535 N N . ASP A 1 196 ? 8.427 -6.921 -21.781 1.00 91.94 196 ASP A N 1
ATOM 1536 C CA . ASP A 1 196 ? 7.240 -7.504 -22.422 1.00 91.94 196 ASP A CA 1
ATOM 1537 C C . ASP A 1 196 ? 6.619 -8.639 -21.583 1.00 91.94 196 ASP A C 1
ATOM 1539 O O . ASP A 1 196 ? 5.658 -9.276 -22.013 1.00 91.94 196 ASP A O 1
ATOM 1543 N N . ALA A 1 197 ? 7.166 -8.915 -20.390 1.00 93.06 197 ALA A N 1
ATOM 1544 C CA . ALA A 1 197 ? 6.617 -9.894 -19.460 1.00 93.06 197 ALA A CA 1
ATOM 1545 C C . ALA A 1 197 ? 5.168 -9.548 -19.094 1.00 93.06 197 ALA A C 1
ATOM 1547 O O . ALA A 1 197 ? 4.857 -8.456 -18.608 1.00 93.06 197 ALA A O 1
ATOM 1548 N N . ASP A 1 198 ? 4.282 -10.512 -19.314 1.00 95.06 198 ASP A N 1
ATOM 1549 C CA . ASP A 1 198 ? 2.857 -10.339 -19.111 1.00 95.06 198 ASP A CA 1
ATOM 1550 C C . ASP A 1 198 ? 2.478 -10.621 -17.651 1.00 95.06 198 ASP A C 1
ATOM 1552 O O . ASP A 1 198 ? 2.846 -11.651 -17.086 1.00 95.06 198 ASP A O 1
ATOM 1556 N N . TYR A 1 199 ? 1.669 -9.754 -17.037 1.00 97.44 199 TYR A N 1
ATOM 1557 C CA . TYR A 1 199 ? 1.153 -9.985 -15.683 1.00 97.44 199 TYR A CA 1
ATOM 1558 C C . TYR A 1 199 ? 0.295 -11.257 -15.563 1.00 97.44 199 TYR A C 1
ATOM 1560 O O . TYR A 1 199 ? 0.054 -11.719 -14.449 1.00 97.44 199 TYR A O 1
ATOM 1568 N N . ILE A 1 200 ? -0.163 -11.845 -16.675 1.00 98.50 200 ILE A N 1
ATOM 1569 C CA . ILE A 1 200 ? -0.813 -13.165 -16.667 1.00 98.50 200 ILE A CA 1
ATOM 1570 C C . ILE A 1 200 ? 0.174 -14.284 -16.312 1.00 98.50 200 ILE A C 1
ATOM 1572 O O . ILE A 1 200 ? -0.210 -15.221 -15.612 1.00 98.50 200 ILE A O 1
ATOM 1576 N N . ASP A 1 201 ? 1.439 -14.188 -16.723 1.00 98.00 201 ASP A N 1
ATOM 1577 C CA . ASP A 1 201 ? 2.461 -15.161 -16.326 1.00 98.00 201 ASP A CA 1
ATOM 1578 C C . ASP A 1 201 ? 2.795 -15.011 -14.839 1.00 98.00 201 ASP A C 1
ATOM 1580 O O . ASP A 1 201 ? 2.862 -16.007 -14.115 1.00 98.00 201 ASP A O 1
ATOM 1584 N N . THR A 1 202 ? 2.870 -13.769 -14.348 1.00 98.69 202 THR A N 1
ATOM 1585 C CA . THR A 1 202 ? 2.965 -13.476 -12.909 1.00 98.69 202 THR A CA 1
ATOM 1586 C C . THR A 1 202 ? 1.790 -14.080 -12.133 1.00 98.69 202 THR A C 1
ATOM 1588 O O . THR A 1 202 ? 1.984 -14.687 -11.082 1.00 98.69 202 THR A O 1
ATOM 1591 N N . TRP A 1 203 ? 0.563 -13.944 -12.653 1.00 98.88 203 TRP A N 1
ATOM 1592 C CA . TRP A 1 203 ? -0.637 -14.480 -12.010 1.00 98.88 203 TRP A CA 1
ATOM 1593 C C . TRP A 1 203 ? -0.573 -16.003 -11.874 1.00 98.88 203 TRP A C 1
ATOM 1595 O O . TRP A 1 203 ? -0.771 -16.527 -10.781 1.00 98.88 203 TRP A O 1
ATOM 1605 N N . LYS A 1 204 ? -0.208 -16.716 -12.946 1.00 98.81 204 LYS A N 1
ATOM 1606 C CA . LYS A 1 204 ? -0.050 -18.181 -12.924 1.00 98.81 204 LYS A CA 1
ATOM 1607 C C . LYS A 1 204 ? 1.030 -18.639 -11.940 1.00 98.81 204 LYS A C 1
ATOM 1609 O O . LYS A 1 204 ? 0.830 -19.624 -11.235 1.00 98.81 204 LYS A O 1
ATOM 1614 N N . ALA A 1 205 ? 2.144 -17.913 -11.848 1.00 98.81 205 ALA A N 1
ATOM 1615 C CA . ALA A 1 205 ? 3.179 -18.180 -10.849 1.00 98.81 205 ALA A CA 1
ATOM 1616 C C . ALA A 1 205 ? 2.641 -18.049 -9.412 1.00 98.81 205 ALA A C 1
ATOM 1618 O O . ALA A 1 205 ? 2.943 -18.871 -8.545 1.00 98.81 205 ALA A O 1
ATOM 1619 N N . MET A 1 206 ? 1.806 -17.039 -9.156 1.00 98.88 206 MET A N 1
ATOM 1620 C CA . MET A 1 206 ? 1.155 -16.858 -7.859 1.00 98.88 206 MET A CA 1
ATOM 1621 C C . MET A 1 206 ? 0.120 -17.958 -7.571 1.00 98.88 206 MET A C 1
ATOM 1623 O O . MET A 1 206 ? 0.039 -18.410 -6.431 1.00 98.88 206 MET A O 1
ATOM 1627 N N . GLU A 1 207 ? -0.625 -18.436 -8.574 1.00 98.88 207 GLU A N 1
ATOM 1628 C CA . GLU A 1 207 ? -1.537 -19.585 -8.437 1.00 98.88 207 GLU A CA 1
ATOM 1629 C C . GLU A 1 207 ? -0.793 -20.869 -8.042 1.00 98.88 207 GLU A C 1
ATOM 1631 O O . GLU A 1 207 ? -1.234 -21.581 -7.138 1.00 98.88 207 GLU A O 1
ATOM 1636 N N . GLU A 1 208 ? 0.372 -21.137 -8.642 1.00 98.81 208 GLU A N 1
ATOM 1637 C CA . GLU A 1 208 ? 1.220 -22.269 -8.241 1.00 98.81 208 GLU A CA 1
ATOM 1638 C C . GLU A 1 208 ? 1.663 -22.133 -6.777 1.00 98.81 208 GLU A C 1
ATOM 1640 O O . GLU A 1 208 ? 1.551 -23.077 -5.996 1.00 98.81 208 GLU A O 1
ATOM 1645 N N . LYS A 1 209 ? 2.072 -20.932 -6.354 1.00 98.81 209 LYS A N 1
ATOM 1646 C CA . LYS A 1 209 ? 2.464 -20.674 -4.960 1.00 98.81 209 LYS A CA 1
ATOM 1647 C C . LYS A 1 209 ? 1.303 -20.786 -3.967 1.00 98.81 209 LYS A C 1
ATOM 1649 O O . LYS A 1 209 ? 1.539 -21.092 -2.795 1.00 98.81 209 LYS A O 1
ATOM 1654 N N . VAL A 1 210 ? 0.058 -20.606 -4.411 1.00 98.75 210 VAL A N 1
ATOM 1655 C CA . VAL A 1 210 ? -1.124 -20.965 -3.612 1.00 98.75 210 VAL A CA 1
ATOM 1656 C C . VAL A 1 210 ? -1.245 -22.481 -3.471 1.00 98.75 210 VAL A C 1
ATOM 1658 O O . VAL A 1 210 ? -1.417 -22.971 -2.355 1.00 98.75 210 VAL A O 1
ATOM 1661 N N . ALA A 1 211 ? -1.098 -23.235 -4.563 1.00 98.62 211 ALA A N 1
ATOM 1662 C CA . ALA A 1 211 ? -1.143 -24.699 -4.531 1.00 98.62 211 ALA A CA 1
ATOM 1663 C C . ALA A 1 211 ? -0.030 -25.311 -3.654 1.00 98.62 211 ALA A C 1
ATOM 1665 O O . ALA A 1 211 ? -0.259 -26.307 -2.970 1.00 98.62 211 ALA A O 1
ATOM 1666 N N . GLU A 1 212 ? 1.146 -24.681 -3.608 1.00 98.56 212 GLU A N 1
ATOM 1667 C CA . GLU A 1 212 ? 2.257 -25.040 -2.712 1.00 98.56 212 GLU A CA 1
ATOM 1668 C C . GLU A 1 212 ? 2.013 -24.654 -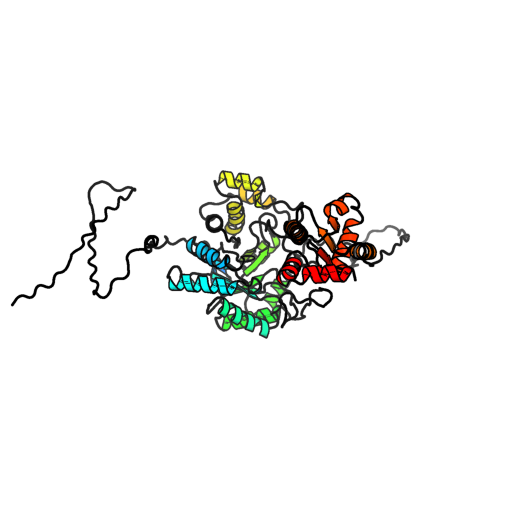1.236 1.00 98.56 212 GLU A C 1
ATOM 1670 O O . GLU A 1 212 ? 2.803 -25.008 -0.360 1.00 98.56 212 GLU A O 1
ATOM 1675 N N . GLY A 1 213 ? 0.951 -23.900 -0.931 1.00 98.50 213 GLY A N 1
ATOM 1676 C CA . GLY A 1 213 ? 0.634 -23.424 0.420 1.00 98.50 213 GLY A CA 1
ATOM 1677 C C . GLY A 1 213 ? 1.479 -22.239 0.905 1.00 98.50 213 GLY A C 1
ATOM 1678 O O . GLY A 1 213 ? 1.324 -21.820 2.056 1.00 98.50 213 GLY A O 1
ATOM 1679 N N . LYS A 1 214 ? 2.328 -21.680 0.034 1.00 98.81 214 LYS A N 1
ATOM 1680 C CA . LYS A 1 214 ? 3.206 -20.521 0.283 1.00 98.81 214 LYS A CA 1
ATOM 1681 C C . LYS A 1 214 ? 2.442 -19.195 0.295 1.00 98.81 214 LYS A C 1
ATOM 1683 O O . LYS A 1 214 ? 2.895 -18.216 0.887 1.00 98.81 214 LYS A O 1
ATOM 1688 N N . ILE A 1 215 ? 1.277 -19.153 -0.346 1.00 98.81 215 ILE A N 1
ATOM 1689 C CA . ILE A 1 215 ? 0.372 -18.002 -0.364 1.00 98.81 215 ILE A CA 1
ATOM 1690 C C . ILE A 1 215 ? -1.044 -18.491 -0.047 1.00 98.81 215 ILE A C 1
ATOM 1692 O O . ILE A 1 215 ? -1.479 -19.507 -0.579 1.00 98.81 215 ILE A O 1
ATOM 1696 N N . LYS A 1 216 ? -1.779 -17.786 0.818 1.00 98.62 216 LYS A N 1
ATOM 1697 C CA . LYS A 1 216 ? -3.179 -18.127 1.131 1.00 98.62 216 LYS A CA 1
ATOM 1698 C C . LYS A 1 216 ? -4.167 -17.490 0.159 1.00 98.62 216 LYS A C 1
ATOM 1700 O O . LYS A 1 216 ? -5.099 -18.149 -0.289 1.00 98.62 216 LYS A O 1
ATOM 1705 N N . SER A 1 217 ? -3.955 -16.219 -0.172 1.00 98.81 217 SER A N 1
ATOM 1706 C CA . SER A 1 217 ? -4.786 -15.455 -1.104 1.00 98.81 217 SER A CA 1
ATOM 1707 C C . SER A 1 217 ? -3.927 -14.655 -2.076 1.00 98.81 217 SER A C 1
ATOM 1709 O O . SER A 1 217 ? -2.853 -14.171 -1.722 1.00 98.81 217 SER A O 1
ATOM 1711 N N . ILE A 1 218 ? -4.417 -14.469 -3.298 1.00 98.88 218 ILE A N 1
ATOM 1712 C CA . ILE A 1 218 ? -3.742 -13.677 -4.328 1.00 98.88 218 ILE A CA 1
ATOM 1713 C C . ILE A 1 218 ? -4.639 -12.541 -4.808 1.00 98.88 218 ILE A C 1
ATOM 1715 O O . ILE A 1 218 ? -5.865 -12.663 -4.834 1.00 98.88 218 ILE A O 1
ATOM 1719 N N . GLY A 1 219 ? -4.034 -11.413 -5.161 1.00 98.81 219 GLY A N 1
ATOM 1720 C CA . GLY A 1 219 ? -4.758 -10.218 -5.577 1.00 98.81 219 GLY A CA 1
ATOM 1721 C C . GLY A 1 219 ? -3.923 -9.282 -6.440 1.00 98.81 219 GLY A C 1
ATOM 1722 O O . GLY A 1 219 ? -2.817 -9.600 -6.874 1.00 98.81 219 GLY A O 1
ATOM 1723 N N . LEU A 1 220 ? -4.476 -8.106 -6.699 1.00 98.88 220 LEU A N 1
ATOM 1724 C CA . LEU A 1 220 ? -3.939 -7.138 -7.648 1.00 98.88 220 LEU A CA 1
ATOM 1725 C C . LEU A 1 220 ? -3.742 -5.779 -6.972 1.00 98.88 220 LEU A C 1
ATOM 1727 O O . LEU A 1 220 ? -4.432 -5.450 -6.009 1.00 98.88 220 LEU A O 1
ATOM 1731 N N . SER A 1 221 ? -2.820 -4.964 -7.476 1.00 98.69 221 SER A N 1
ATOM 1732 C CA . SER A 1 221 ? -2.635 -3.582 -7.033 1.00 98.69 221 SER A CA 1
ATOM 1733 C C . SER A 1 221 ? -2.456 -2.652 -8.227 1.00 98.69 221 SER A C 1
ATOM 1735 O O . SER A 1 221 ? -1.671 -2.930 -9.130 1.00 98.69 221 SER A O 1
ATOM 1737 N N . ASN A 1 222 ? -3.206 -1.549 -8.246 1.00 97.44 222 ASN A N 1
ATOM 1738 C CA . ASN A 1 222 ? -3.231 -0.575 -9.347 1.00 97.44 222 ASN A CA 1
ATOM 1739 C C . ASN A 1 222 ? -3.712 -1.128 -10.707 1.00 97.44 222 ASN A C 1
ATOM 1741 O O . ASN A 1 222 ? -3.272 -0.658 -11.757 1.00 97.44 222 ASN A O 1
ATOM 1745 N N . PHE A 1 223 ? -4.617 -2.109 -10.701 1.00 97.25 223 PHE A N 1
ATOM 1746 C CA . PHE A 1 223 ? -5.235 -2.653 -11.917 1.00 97.25 223 PHE A CA 1
ATOM 1747 C C . PHE A 1 223 ? -6.553 -1.932 -12.232 1.00 97.25 223 PHE A C 1
ATOM 1749 O O . PHE A 1 223 ? -7.327 -1.612 -11.331 1.00 97.25 223 PHE A O 1
ATOM 1756 N N . SER A 1 224 ? -6.806 -1.710 -13.521 1.00 93.69 224 SER A N 1
ATOM 1757 C CA . SER A 1 224 ? -8.101 -1.264 -14.054 1.00 93.69 224 SER A CA 1
ATOM 1758 C C . SER A 1 224 ? -9.077 -2.432 -14.227 1.00 93.69 224 SER A C 1
ATOM 1760 O O . SER A 1 224 ? -8.654 -3.584 -14.329 1.00 93.69 224 SER A O 1
ATOM 1762 N N . GLU A 1 225 ? -10.374 -2.137 -14.354 1.00 95.00 225 GLU A N 1
ATOM 1763 C CA . GLU A 1 225 ? -11.436 -3.137 -14.574 1.00 95.00 225 GLU A CA 1
ATOM 1764 C C . GLU A 1 225 ? -11.118 -4.084 -15.746 1.00 95.00 225 GLU A C 1
ATOM 1766 O O . GLU A 1 225 ? -11.145 -5.300 -15.584 1.00 95.00 225 GLU A O 1
ATOM 1771 N N . LYS A 1 226 ? -10.670 -3.551 -16.893 1.00 96.06 226 LYS A N 1
ATOM 1772 C CA . LYS A 1 226 ? -10.282 -4.360 -18.066 1.00 96.06 226 LYS A CA 1
ATOM 1773 C C . LYS A 1 226 ? -9.124 -5.319 -17.787 1.00 96.06 226 LYS A C 1
ATOM 1775 O O . LYS A 1 226 ? -9.088 -6.426 -18.321 1.00 96.06 226 LYS A O 1
ATOM 1780 N N . GLN A 1 227 ? -8.145 -4.891 -16.990 1.00 97.50 227 GLN A N 1
ATOM 1781 C CA . GLN A 1 227 ? -7.011 -5.743 -16.627 1.00 97.50 227 GLN A CA 1
ATOM 1782 C C . GLN A 1 227 ? -7.444 -6.823 -15.629 1.00 97.50 227 GLN A C 1
ATOM 1784 O O . GLN A 1 227 ? -6.990 -7.960 -15.738 1.00 97.50 227 GLN A O 1
ATOM 1789 N N . ILE A 1 228 ? -8.356 -6.498 -14.707 1.00 98.38 228 ILE A N 1
ATOM 1790 C CA . ILE A 1 228 ? -8.951 -7.467 -13.777 1.00 98.38 228 ILE A CA 1
ATOM 1791 C C . ILE A 1 228 ? -9.759 -8.519 -14.547 1.00 98.38 228 ILE A C 1
ATOM 1793 O O . ILE A 1 228 ? -9.543 -9.710 -14.334 1.00 98.38 228 ILE A O 1
ATOM 1797 N N . ASP A 1 229 ? -10.611 -8.109 -15.493 1.00 98.19 229 ASP A N 1
ATOM 1798 C CA . ASP A 1 229 ? -11.367 -9.026 -16.358 1.00 98.19 229 ASP A CA 1
ATOM 1799 C C . ASP A 1 229 ? -10.437 -9.991 -17.099 1.00 98.19 229 ASP A C 1
ATOM 1801 O O . ASP A 1 229 ? -10.714 -11.187 -17.196 1.00 98.19 229 ASP A O 1
ATOM 1805 N N . ARG A 1 230 ? -9.294 -9.493 -17.586 1.00 98.25 230 ARG A N 1
ATOM 1806 C CA . ARG A 1 230 ? -8.299 -10.330 -18.257 1.00 98.25 230 ARG A CA 1
ATOM 1807 C C . ARG A 1 230 ? -7.674 -11.354 -17.313 1.00 98.25 230 ARG A C 1
ATOM 1809 O O . ARG A 1 230 ? -7.494 -12.497 -17.725 1.00 98.25 230 ARG A O 1
ATOM 1816 N N . VAL A 1 231 ? -7.367 -10.977 -16.071 1.00 98.56 231 VAL A N 1
ATOM 1817 C CA . VAL A 1 231 ? -6.885 -11.925 -15.055 1.00 98.56 231 VAL A CA 1
ATOM 1818 C C . VAL A 1 231 ? -7.952 -12.980 -14.766 1.00 98.56 231 VAL A C 1
ATOM 1820 O O . VAL A 1 231 ? -7.652 -14.165 -14.834 1.00 98.56 231 VAL A O 1
ATOM 1823 N N . ILE A 1 232 ? -9.208 -12.581 -14.550 1.00 98.25 232 ILE A N 1
ATOM 1824 C CA . ILE A 1 232 ? -10.322 -13.514 -14.306 1.00 98.25 232 ILE A CA 1
ATOM 1825 C C . ILE A 1 232 ? -10.514 -14.481 -15.483 1.00 98.25 232 ILE A C 1
ATOM 1827 O O . ILE A 1 232 ? -10.764 -15.662 -15.269 1.00 98.25 232 ILE A O 1
ATOM 1831 N N . ALA A 1 233 ? -10.385 -14.003 -16.721 1.00 98.25 233 ALA A N 1
ATOM 1832 C CA . ALA A 1 233 ? -10.574 -14.825 -17.914 1.00 98.25 233 ALA A CA 1
ATOM 1833 C C . ALA A 1 233 ? -9.442 -15.839 -18.162 1.00 98.25 233 ALA A C 1
ATOM 1835 O O . ALA A 1 233 ? -9.653 -16.806 -18.891 1.00 98.25 233 ALA A O 1
ATOM 1836 N N . ASN A 1 234 ? -8.246 -15.609 -17.609 1.00 98.19 234 ASN A N 1
ATOM 1837 C CA . ASN A 1 234 ? -7.052 -16.421 -17.882 1.00 98.19 234 ASN A CA 1
ATOM 1838 C C . ASN A 1 234 ? -6.493 -17.146 -16.645 1.00 98.19 234 ASN A C 1
ATOM 1840 O O . ASN A 1 234 ? -5.618 -17.998 -16.798 1.00 98.19 234 ASN A O 1
ATOM 1844 N N . GLY A 1 235 ? -6.962 -16.798 -15.447 1.00 97.06 235 GLY A N 1
ATOM 1845 C CA . GLY A 1 235 ? -6.608 -17.434 -14.184 1.00 97.06 235 GLY A CA 1
ATOM 1846 C C . GLY A 1 235 ? -7.583 -18.540 -13.786 1.00 97.06 235 GLY A C 1
ATOM 1847 O O . GLY A 1 235 ? -8.735 -18.586 -14.216 1.00 97.06 235 GLY A O 1
ATOM 1848 N N . THR A 1 236 ? -7.108 -19.434 -12.930 1.00 97.81 236 THR A N 1
ATOM 1849 C CA . THR A 1 236 ? -7.905 -20.466 -12.259 1.00 97.81 236 THR A CA 1
ATOM 1850 C C . THR A 1 236 ? -8.434 -19.997 -10.900 1.00 97.81 236 THR A C 1
ATOM 1852 O O . THR A 1 236 ? -9.482 -20.460 -10.448 1.00 97.81 236 THR A O 1
ATOM 1855 N N . ILE A 1 237 ? -7.745 -19.047 -10.263 1.00 98.31 237 ILE A N 1
ATOM 1856 C CA . ILE A 1 237 ? -8.112 -18.418 -8.997 1.00 98.31 237 ILE A CA 1
ATOM 1857 C C . ILE A 1 237 ? -8.557 -16.983 -9.286 1.00 98.31 237 ILE A C 1
ATOM 1859 O O . ILE A 1 237 ? -7.856 -16.202 -9.926 1.00 98.31 237 ILE A O 1
ATOM 1863 N N . LYS A 1 238 ? -9.737 -16.613 -8.787 1.00 97.50 238 LYS A N 1
ATOM 1864 C CA . LYS A 1 238 ? -10.257 -15.242 -8.870 1.00 97.50 238 LYS A CA 1
ATOM 1865 C C . LYS A 1 238 ? -9.450 -14.321 -7.942 1.00 97.50 238 LYS A C 1
ATOM 1867 O O . LYS A 1 238 ? -9.210 -14.714 -6.799 1.00 97.50 238 LYS A O 1
ATOM 1872 N N . PRO A 1 239 ? -9.089 -13.090 -8.356 1.00 98.62 239 PRO A N 1
ATOM 1873 C CA . PRO A 1 239 ? -8.451 -12.140 -7.453 1.00 98.62 239 PRO A CA 1
ATOM 1874 C C . PRO A 1 239 ? -9.290 -11.900 -6.198 1.00 98.62 239 PRO A C 1
ATOM 1876 O O . PRO A 1 239 ? -10.469 -11.569 -6.287 1.00 98.62 239 PRO A O 1
ATOM 1879 N N . ALA A 1 240 ? -8.684 -12.072 -5.027 1.00 98.62 240 ALA A N 1
ATOM 1880 C CA . ALA A 1 240 ? -9.374 -11.922 -3.749 1.00 98.62 240 ALA A CA 1
ATOM 1881 C C . ALA A 1 240 ? -9.444 -10.459 -3.293 1.00 98.62 240 ALA A C 1
ATOM 1883 O O . ALA A 1 240 ? -10.393 -10.051 -2.621 1.00 98.62 240 ALA A O 1
ATOM 1884 N N . ALA A 1 241 ? -8.442 -9.663 -3.671 1.00 98.75 241 ALA A N 1
ATOM 1885 C CA . ALA A 1 241 ? -8.335 -8.267 -3.283 1.00 98.75 241 ALA A CA 1
ATOM 1886 C C . ALA A 1 241 ? -7.772 -7.385 -4.404 1.00 98.75 241 ALA A C 1
ATOM 1888 O O . ALA A 1 241 ? -6.985 -7.843 -5.238 1.00 98.75 241 ALA A O 1
ATOM 1889 N N . LEU A 1 242 ? -8.151 -6.106 -4.374 1.00 98.88 242 LEU A N 1
ATOM 1890 C CA . LEU A 1 242 ? -7.594 -5.042 -5.203 1.00 98.88 242 LEU A CA 1
ATOM 1891 C C . LEU A 1 242 ? -7.094 -3.905 -4.307 1.00 98.88 242 LEU A C 1
ATOM 1893 O O . LEU A 1 242 ? -7.879 -3.281 -3.595 1.00 98.88 242 LEU A O 1
ATOM 1897 N N . GLN A 1 243 ? -5.801 -3.598 -4.364 1.00 98.81 243 GLN A N 1
ATOM 1898 C CA . GLN A 1 243 ? -5.217 -2.472 -3.641 1.00 98.81 243 GLN A CA 1
ATOM 1899 C C . GLN A 1 243 ? -5.047 -1.246 -4.560 1.00 98.81 243 GLN A C 1
ATOM 1901 O O . GLN A 1 243 ? -4.402 -1.330 -5.601 1.00 98.81 243 GLN A O 1
ATOM 1906 N N . VAL A 1 244 ? -5.622 -0.094 -4.202 1.00 98.31 244 VAL A N 1
ATOM 1907 C CA . VAL A 1 244 ? -5.584 1.142 -5.016 1.00 98.31 244 VAL A CA 1
ATOM 1908 C C . VAL A 1 244 ? -5.488 2.395 -4.147 1.00 98.31 244 VAL A C 1
ATOM 1910 O O . VAL A 1 244 ? -5.817 2.362 -2.961 1.00 98.31 244 VAL A O 1
ATOM 1913 N N . GLU A 1 245 ? -5.057 3.519 -4.735 1.00 97.62 245 GLU A N 1
ATOM 1914 C CA . GLU A 1 245 ? -5.136 4.817 -4.057 1.00 97.62 245 GLU A CA 1
ATOM 1915 C C . GLU A 1 245 ? -6.600 5.131 -3.819 1.00 97.62 245 GLU A C 1
ATOM 1917 O O . GLU A 1 245 ? -7.347 5.249 -4.787 1.00 97.62 245 GLU A O 1
ATOM 1922 N N . MET A 1 246 ? -7.009 5.269 -2.565 1.00 97.94 246 MET A N 1
ATOM 1923 C CA . MET A 1 246 ? -8.385 5.607 -2.240 1.00 97.94 246 MET A CA 1
ATOM 1924 C C . MET A 1 246 ? -8.433 6.359 -0.918 1.00 97.94 246 MET A C 1
ATOM 1926 O O . MET A 1 246 ? -7.787 5.978 0.055 1.00 97.94 246 MET A O 1
ATOM 1930 N N . ASN A 1 247 ? -9.167 7.464 -0.903 1.00 97.69 247 ASN A N 1
ATOM 1931 C CA . ASN A 1 247 ? -9.367 8.328 0.257 1.00 97.69 247 ASN A CA 1
ATOM 1932 C C . ASN A 1 247 ? -10.585 9.230 0.004 1.00 97.69 247 ASN A C 1
ATOM 1934 O O . ASN A 1 247 ? -11.237 9.123 -1.032 1.00 97.69 247 ASN A O 1
ATOM 1938 N N . VAL A 1 248 ? -10.891 10.149 0.920 1.00 97.81 248 VAL A N 1
ATOM 1939 C CA . VAL A 1 248 ? -12.078 11.018 0.802 1.00 97.81 248 VAL A CA 1
ATOM 1940 C C . VAL A 1 248 ? -12.079 11.922 -0.444 1.00 97.81 248 VAL A C 1
ATOM 1942 O O . VAL A 1 248 ? -13.146 12.326 -0.886 1.00 97.81 248 VAL A O 1
ATOM 1945 N N . TYR A 1 249 ? -10.918 12.212 -1.045 1.00 97.62 249 TYR A N 1
ATOM 1946 C CA . TYR A 1 249 ? -10.798 13.015 -2.272 1.00 97.62 249 TYR A CA 1
ATOM 1947 C C . TYR A 1 249 ? -10.671 12.181 -3.555 1.00 97.62 249 TYR A C 1
ATOM 1949 O O . TYR A 1 249 ? -10.644 12.759 -4.644 1.00 97.62 249 TYR A O 1
ATOM 1957 N N . LEU A 1 250 ? -10.566 10.856 -3.434 1.00 97.38 250 LEU A N 1
ATOM 1958 C CA . LEU A 1 250 ? -10.518 9.910 -4.545 1.00 97.38 250 LEU A CA 1
ATOM 1959 C C . LEU A 1 250 ? -11.245 8.629 -4.129 1.00 97.38 250 LEU A C 1
ATOM 1961 O O . LEU A 1 250 ? -10.629 7.693 -3.614 1.00 97.38 250 LEU A O 1
ATOM 1965 N N . GLN A 1 251 ? -12.560 8.604 -4.330 1.00 97.38 251 GLN A N 1
ATOM 1966 C CA . GLN A 1 251 ? -13.420 7.551 -3.774 1.00 97.38 251 GLN A CA 1
ATOM 1967 C C . GLN A 1 251 ? -13.678 6.398 -4.753 1.00 97.38 251 GLN A C 1
ATOM 1969 O O . GLN A 1 251 ? -13.917 5.276 -4.321 1.00 97.38 251 GLN A O 1
ATOM 1974 N N . GLN A 1 252 ? -13.570 6.653 -6.063 1.00 95.19 252 GLN A N 1
ATOM 1975 C CA . GLN A 1 252 ? -13.696 5.663 -7.151 1.00 95.19 252 GLN A CA 1
ATOM 1976 C C . GLN A 1 252 ? -14.967 4.784 -7.056 1.00 95.19 252 GLN A C 1
ATOM 1978 O O . GLN A 1 252 ? -14.863 3.553 -7.039 1.00 95.19 252 GLN A O 1
ATOM 1983 N N . PRO A 1 253 ? -16.174 5.378 -6.992 1.00 96.00 253 PRO A N 1
ATOM 1984 C CA . PRO A 1 253 ? -17.412 4.637 -6.741 1.00 96.00 253 PRO A CA 1
ATOM 1985 C C . PRO A 1 253 ? -17.722 3.575 -7.808 1.00 96.00 253 PRO A C 1
ATOM 1987 O O . PRO A 1 253 ? -18.277 2.524 -7.480 1.00 96.00 253 PRO A O 1
ATOM 1990 N N . GLU A 1 254 ? -17.340 3.805 -9.067 1.00 96.00 254 GLU A N 1
ATOM 1991 C CA . GLU A 1 254 ? -17.494 2.829 -10.149 1.00 96.00 254 GLU A CA 1
ATOM 1992 C C . GLU A 1 254 ? -16.643 1.577 -9.891 1.00 96.00 254 GLU A C 1
ATOM 1994 O O . GLU A 1 254 ? -17.178 0.466 -9.887 1.00 96.00 254 GLU A O 1
ATOM 1999 N N . LEU A 1 255 ? -15.366 1.764 -9.542 1.00 96.12 255 LEU A N 1
ATOM 2000 C CA . LEU A 1 255 ? -14.444 0.674 -9.220 1.00 96.12 255 LEU A CA 1
ATOM 2001 C C . LEU A 1 255 ? -14.879 -0.084 -7.958 1.00 96.12 255 LEU A C 1
ATOM 2003 O O . LEU A 1 255 ? -14.790 -1.311 -7.911 1.00 96.12 255 LEU A O 1
ATOM 2007 N N . VAL A 1 256 ? -15.390 0.628 -6.945 1.00 96.69 256 VAL A N 1
ATOM 2008 C CA . VAL A 1 256 ? -15.964 0.018 -5.732 1.00 96.69 256 VAL A CA 1
ATOM 2009 C C . VAL A 1 256 ? -17.140 -0.886 -6.084 1.00 96.69 256 VAL A C 1
ATOM 2011 O O . VAL A 1 256 ? -17.204 -2.032 -5.633 1.00 96.69 256 VAL A O 1
ATOM 2014 N N . LYS A 1 257 ? -18.058 -0.401 -6.924 1.00 97.38 257 LYS A N 1
ATOM 2015 C CA . LYS A 1 257 ? -19.205 -1.184 -7.387 1.00 97.38 257 LYS A CA 1
ATOM 2016 C C . LYS A 1 257 ? -18.766 -2.396 -8.211 1.00 97.38 257 LYS A C 1
ATOM 2018 O O . LYS A 1 257 ? -19.292 -3.485 -7.986 1.00 97.38 257 LYS A O 1
ATOM 2023 N N . TYR A 1 258 ? -17.811 -2.221 -9.125 1.00 98.00 258 TYR A N 1
ATOM 2024 C CA . TYR A 1 258 ? -17.238 -3.309 -9.916 1.00 98.00 258 TYR A CA 1
ATOM 2025 C C . TYR A 1 258 ? -16.639 -4.390 -9.006 1.00 98.00 258 TYR A C 1
ATOM 2027 O O . TYR A 1 258 ? -17.065 -5.543 -9.055 1.00 98.00 258 TYR A O 1
ATOM 2035 N N . CYS A 1 259 ? -15.742 -4.019 -8.088 1.00 98.06 259 CYS A N 1
ATOM 2036 C CA . CYS A 1 259 ? -15.094 -4.972 -7.185 1.00 98.06 259 CYS A CA 1
ATOM 2037 C C . CYS A 1 259 ? -16.109 -5.711 -6.308 1.00 98.06 259 CYS A C 1
ATOM 2039 O O . CYS A 1 259 ? -16.017 -6.927 -6.168 1.00 98.06 259 CYS A O 1
ATOM 2041 N N . LYS A 1 260 ? -17.134 -5.015 -5.795 1.00 96.25 260 LYS A N 1
ATOM 2042 C CA . LYS A 1 260 ? -18.215 -5.642 -5.023 1.00 96.25 260 LYS A CA 1
ATOM 2043 C C . LYS A 1 260 ? -18.974 -6.696 -5.834 1.00 96.25 260 LYS A C 1
ATOM 2045 O O . LYS A 1 260 ? -19.211 -7.788 -5.327 1.00 96.25 260 LYS A O 1
ATOM 2050 N N . ASN A 1 261 ? -19.328 -6.396 -7.084 1.00 97.25 261 ASN A N 1
ATOM 2051 C CA . ASN A 1 261 ? -20.008 -7.348 -7.972 1.00 97.25 261 ASN A CA 1
ATOM 2052 C C . ASN A 1 261 ? -19.136 -8.568 -8.302 1.00 97.25 261 ASN A C 1
ATOM 2054 O O . ASN A 1 261 ? -19.657 -9.648 -8.566 1.00 97.25 261 ASN A O 1
ATOM 2058 N N . HIS A 1 262 ? -17.815 -8.397 -8.266 1.00 97.25 262 HIS A N 1
ATOM 2059 C CA . HIS A 1 262 ? -16.836 -9.456 -8.462 1.00 97.25 262 HIS A CA 1
ATOM 2060 C C . HIS A 1 262 ? -16.298 -10.021 -7.136 1.00 97.25 262 HIS A C 1
ATOM 2062 O O . HIS A 1 262 ? -15.329 -10.766 -7.165 1.00 97.25 262 HIS A O 1
ATOM 2068 N N . GLU A 1 263 ? -16.902 -9.744 -5.976 1.00 97.44 263 GLU A N 1
ATOM 2069 C CA . GLU A 1 263 ? -16.449 -10.273 -4.671 1.00 97.44 263 GLU A CA 1
ATOM 2070 C C . GLU A 1 263 ? -14.944 -10.039 -4.400 1.00 97.44 263 GLU A C 1
ATOM 2072 O O . GLU A 1 263 ? -14.267 -10.860 -3.781 1.00 97.44 263 GLU A O 1
ATOM 2077 N N . ILE A 1 264 ? -14.414 -8.922 -4.903 1.00 98.56 264 ILE A N 1
ATOM 2078 C CA . ILE A 1 264 ? -13.033 -8.482 -4.710 1.00 98.56 264 ILE A CA 1
ATOM 2079 C C . ILE A 1 264 ? -13.034 -7.447 -3.588 1.00 98.56 264 ILE A C 1
ATOM 2081 O O . ILE A 1 264 ? -13.703 -6.416 -3.684 1.00 98.56 264 ILE A O 1
ATOM 2085 N N . VAL A 1 265 ? -12.272 -7.696 -2.523 1.00 98.62 265 VAL A N 1
ATOM 2086 C CA . VAL A 1 265 ? -12.160 -6.744 -1.409 1.00 98.62 265 VAL A CA 1
ATOM 2087 C C . VAL A 1 265 ? -11.180 -5.630 -1.770 1.00 98.62 265 VAL A C 1
ATOM 2089 O O . VAL A 1 265 ? -10.041 -5.887 -2.161 1.00 98.62 265 VAL A O 1
ATOM 2092 N N . ILE A 1 266 ? -11.595 -4.374 -1.616 1.00 98.69 266 ILE A N 1
ATOM 2093 C CA . ILE A 1 266 ? -10.717 -3.230 -1.879 1.00 98.69 266 ILE A CA 1
ATOM 2094 C C . ILE A 1 266 ? -9.852 -2.928 -0.659 1.00 98.69 266 ILE A C 1
ATOM 2096 O O . ILE A 1 266 ? -10.342 -2.875 0.468 1.00 98.69 266 ILE A O 1
ATOM 2100 N N . THR A 1 267 ? -8.569 -2.669 -0.909 1.00 98.81 267 THR A N 1
ATOM 2101 C CA . THR A 1 267 ? -7.636 -2.080 0.053 1.00 98.81 267 THR A CA 1
ATOM 2102 C C . THR A 1 267 ? -7.218 -0.682 -0.400 1.00 98.81 267 THR A C 1
ATOM 2104 O O . THR A 1 267 ? -6.599 -0.504 -1.446 1.00 98.81 267 THR A O 1
ATOM 2107 N N . ALA A 1 268 ? -7.537 0.321 0.404 1.00 98.62 268 ALA A N 1
ATOM 2108 C CA . ALA A 1 268 ? -7.179 1.711 0.207 1.00 98.62 268 ALA A CA 1
ATOM 2109 C C . ALA A 1 268 ? -5.753 1.985 0.709 1.00 98.62 268 ALA A C 1
ATOM 2111 O O . ALA A 1 268 ? -5.516 2.067 1.922 1.00 98.62 268 ALA A O 1
ATOM 2112 N N . TYR A 1 269 ? -4.807 2.177 -0.216 1.00 98.25 269 TYR A N 1
ATOM 2113 C CA . TYR A 1 269 ? -3.537 2.824 0.118 1.00 98.25 269 TYR A CA 1
ATOM 2114 C C . TYR A 1 269 ? -3.679 4.347 0.068 1.00 98.25 269 TYR A C 1
ATOM 2116 O O . TYR A 1 269 ? -4.544 4.901 -0.609 1.00 98.25 269 TYR A O 1
ATOM 2124 N N . SER A 1 270 ? -2.789 5.043 0.784 1.00 96.81 270 SER A N 1
ATOM 2125 C CA . SER A 1 270 ? -2.886 6.493 1.012 1.00 96.81 270 SER A CA 1
ATOM 2126 C C . SER A 1 270 ? -4.259 6.953 1.543 1.00 96.81 270 SER A C 1
ATOM 2128 O O . SER A 1 270 ? -4.752 7.994 1.098 1.00 96.81 270 SER A O 1
ATOM 2130 N N . PRO A 1 271 ? -4.855 6.263 2.541 1.00 97.81 271 PRO A N 1
ATOM 2131 C CA . PRO A 1 271 ? -6.189 6.607 3.048 1.00 97.81 271 PRO A CA 1
ATOM 2132 C C . PRO A 1 271 ? -6.257 8.010 3.676 1.00 97.81 271 PRO A C 1
ATOM 2134 O O . PRO A 1 271 ? -7.326 8.598 3.782 1.00 97.81 271 PRO A O 1
ATOM 2137 N N . LEU A 1 272 ? -5.100 8.577 4.043 1.00 97.06 272 LEU A N 1
ATOM 2138 C CA . LEU A 1 272 ? -4.947 9.918 4.617 1.00 97.06 272 LEU A CA 1
ATOM 2139 C C . LEU A 1 272 ? -4.428 10.962 3.603 1.00 97.06 272 LEU A C 1
ATOM 2141 O O . LEU A 1 272 ? -3.900 12.004 3.989 1.00 97.06 272 LEU A O 1
ATOM 2145 N N . GLY A 1 273 ? -4.518 10.683 2.297 1.00 92.62 273 GLY A N 1
ATOM 2146 C CA . GLY A 1 273 ? -4.254 11.663 1.231 1.00 92.62 273 GLY A CA 1
ATOM 2147 C C . GLY A 1 273 ? -2.776 11.966 0.947 1.00 92.62 273 GLY A C 1
ATOM 2148 O O . GLY A 1 273 ? -2.477 12.924 0.234 1.00 92.62 273 GLY A O 1
ATOM 2149 N N . ASN A 1 274 ? -1.849 11.173 1.499 1.00 89.00 274 ASN A N 1
ATOM 2150 C CA . ASN A 1 274 ? -0.408 11.208 1.203 1.00 89.00 274 ASN A CA 1
ATOM 2151 C C . ASN A 1 274 ? 0.206 12.625 1.220 1.00 89.00 274 ASN A C 1
ATOM 2153 O O . ASN A 1 274 ? 0.853 13.053 0.263 1.00 89.00 274 ASN A O 1
ATOM 2157 N N . ALA A 1 275 ? -0.041 13.376 2.300 1.00 85.69 275 ALA A N 1
ATOM 2158 C CA . ALA A 1 275 ? 0.282 14.802 2.419 1.00 85.69 275 ALA A CA 1
ATOM 2159 C C . ALA A 1 275 ? 1.759 15.159 2.157 1.00 85.69 275 ALA A C 1
ATOM 2161 O O . ALA A 1 275 ? 2.047 16.272 1.733 1.00 85.69 275 ALA A O 1
ATOM 2162 N N . THR A 1 276 ? 2.688 14.226 2.377 1.00 84.44 276 THR A N 1
ATOM 2163 C CA . THR A 1 276 ? 4.134 14.434 2.197 1.00 84.44 276 THR A CA 1
ATOM 2164 C C . THR A 1 276 ? 4.657 13.969 0.838 1.00 84.44 276 THR A C 1
ATOM 2166 O O . THR A 1 276 ? 5.868 13.956 0.631 1.00 84.44 276 THR A O 1
ATOM 2169 N N . SER A 1 277 ? 3.786 13.533 -0.078 1.00 83.12 277 SER A N 1
ATOM 2170 C CA . SER A 1 277 ? 4.231 13.040 -1.380 1.00 83.12 277 SER A CA 1
ATOM 2171 C C . SER A 1 277 ? 4.855 14.160 -2.220 1.00 83.12 277 SER A C 1
ATOM 2173 O O . SER A 1 277 ? 4.221 15.203 -2.399 1.00 83.12 277 SER A O 1
ATOM 2175 N N . PRO A 1 278 ? 6.037 13.929 -2.823 1.00 80.31 278 PRO A N 1
ATOM 2176 C CA . PRO A 1 278 ? 6.650 14.882 -3.748 1.00 80.31 278 PRO A CA 1
ATOM 2177 C C . PRO A 1 278 ? 5.834 15.068 -5.037 1.00 80.31 278 PRO A C 1
ATOM 2179 O O . PRO A 1 278 ? 6.090 15.996 -5.794 1.00 80.31 278 PRO A O 1
ATOM 2182 N N . MET A 1 279 ? 4.847 14.202 -5.296 1.00 81.62 279 MET A N 1
ATOM 2183 C CA . MET A 1 279 ? 3.959 14.293 -6.459 1.00 81.62 279 MET A CA 1
ATOM 2184 C C . MET A 1 279 ? 2.804 15.283 -6.266 1.00 81.62 279 MET A C 1
ATOM 2186 O O . MET A 1 279 ? 2.049 15.553 -7.202 1.00 81.62 279 MET A O 1
ATOM 2190 N N . ARG A 1 280 ? 2.623 15.816 -5.052 1.00 86.12 280 ARG A N 1
ATOM 2191 C CA . ARG A 1 280 ? 1.595 16.826 -4.796 1.00 86.12 280 ARG A CA 1
ATOM 2192 C C . ARG A 1 280 ? 1.981 18.147 -5.453 1.00 86.12 280 ARG A C 1
ATOM 2194 O O . ARG A 1 280 ? 3.116 18.598 -5.343 1.00 86.12 280 ARG A O 1
ATOM 2201 N N . LYS A 1 281 ? 1.007 18.792 -6.095 1.00 86.00 281 LYS A N 1
ATOM 2202 C CA . LYS A 1 281 ? 1.138 20.167 -6.586 1.00 86.00 281 LYS A CA 1
ATOM 2203 C C . LYS A 1 281 ? 0.756 21.136 -5.472 1.00 86.00 281 LYS A C 1
ATOM 2205 O O . LYS A 1 281 ? -0.036 20.787 -4.601 1.00 86.00 281 LYS A O 1
ATOM 2210 N N . GLU A 1 282 ? 1.270 22.360 -5.538 1.00 84.50 282 GLU A N 1
ATOM 2211 C CA . GLU A 1 282 ? 1.041 23.403 -4.526 1.00 84.50 282 GLU A CA 1
ATOM 2212 C C . GLU A 1 282 ? -0.450 23.660 -4.245 1.00 84.50 282 GLU A C 1
ATOM 2214 O O . GLU A 1 282 ? -0.852 23.812 -3.099 1.00 84.50 282 GLU A O 1
ATOM 2219 N N . HIS A 1 283 ? -1.294 23.613 -5.278 1.00 86.56 283 HIS A N 1
ATOM 2220 C CA . HIS A 1 283 ? -2.738 23.824 -5.157 1.00 86.56 283 HIS A CA 1
ATOM 2221 C C . HIS A 1 283 ? -3.526 22.578 -4.710 1.00 86.56 283 HIS A C 1
ATOM 2223 O O . HIS A 1 283 ? -4.750 22.640 -4.605 1.00 86.56 283 HIS A O 1
ATOM 2229 N N . HIS A 1 284 ? -2.881 21.424 -4.493 1.00 90.75 284 HIS A N 1
ATOM 2230 C CA . HIS A 1 284 ? -3.596 20.224 -4.057 1.00 90.75 284 HIS A CA 1
ATOM 2231 C C . HIS A 1 284 ? -4.034 20.367 -2.587 1.00 90.75 284 HIS A C 1
ATOM 2233 O O . HIS A 1 284 ? -3.170 20.470 -1.709 1.00 90.75 284 HIS A O 1
ATOM 2239 N N . PRO A 1 285 ? -5.340 20.266 -2.274 1.00 92.56 285 PRO A N 1
ATOM 2240 C CA . PRO A 1 285 ? -5.851 20.451 -0.918 1.00 92.56 285 PRO A CA 1
ATOM 2241 C C . PRO A 1 285 ? -5.367 19.351 0.026 1.00 92.56 285 PRO A C 1
ATOM 2243 O O . PRO A 1 285 ? -5.340 18.170 -0.339 1.00 92.56 285 PRO A O 1
ATOM 2246 N N . LEU A 1 286 ? -5.003 19.716 1.253 1.00 94.06 286 LEU A N 1
ATOM 2247 C CA . LEU A 1 286 ? -4.626 18.759 2.289 1.00 94.06 286 LEU A CA 1
ATOM 2248 C C . LEU A 1 286 ? -5.885 18.117 2.875 1.00 94.06 286 LEU A C 1
ATOM 2250 O O . LEU A 1 286 ? -6.802 18.802 3.313 1.00 94.06 286 LEU A O 1
ATOM 2254 N N . LEU A 1 287 ? -5.939 16.784 2.845 1.00 94.88 287 LEU A N 1
ATOM 2255 C CA . LEU A 1 287 ? -7.093 16.019 3.323 1.00 94.88 287 LEU A CA 1
ATOM 2256 C C . LEU A 1 287 ? -7.342 16.269 4.810 1.00 94.88 287 LEU A C 1
ATOM 2258 O O . LEU A 1 287 ? -8.471 16.501 5.216 1.00 94.88 287 LEU A O 1
ATOM 2262 N N . LEU A 1 288 ? -6.274 16.268 5.610 1.00 95.94 288 LEU A N 1
ATOM 2263 C CA . LEU A 1 288 ? -6.370 16.440 7.060 1.00 95.94 288 LEU A CA 1
ATOM 2264 C C . LEU A 1 288 ? -6.788 17.857 7.489 1.00 95.94 288 LEU A C 1
ATOM 2266 O O . LEU A 1 288 ? -7.135 18.052 8.650 1.00 95.94 288 LEU A O 1
ATOM 2270 N N . ASP A 1 289 ? -6.790 18.815 6.558 1.00 96.19 289 ASP A N 1
ATOM 2271 C CA . ASP A 1 289 ? -7.203 20.198 6.798 1.00 96.19 289 ASP A CA 1
ATOM 2272 C C . ASP A 1 289 ? -8.612 20.510 6.270 1.00 96.19 289 ASP A C 1
ATOM 2274 O O . ASP A 1 289 ? -9.041 21.658 6.376 1.00 96.19 289 ASP A O 1
ATOM 2278 N N . ASP A 1 290 ? -9.338 19.531 5.721 1.00 97.62 290 ASP A N 1
ATOM 2279 C CA . ASP A 1 290 ? -10.689 19.747 5.196 1.00 97.62 290 ASP A CA 1
ATOM 2280 C C . ASP A 1 290 ? -11.674 20.128 6.317 1.00 97.62 290 ASP A C 1
ATOM 2282 O O . ASP A 1 290 ? -11.815 19.420 7.317 1.00 97.62 290 ASP A O 1
ATOM 2286 N N . GLU A 1 291 ? -12.360 21.261 6.153 1.00 97.88 291 GLU A N 1
ATOM 2287 C CA . GLU A 1 291 ? -13.262 21.816 7.169 1.00 97.88 291 GLU A CA 1
ATOM 2288 C C . GLU A 1 291 ? -14.482 20.924 7.430 1.00 97.88 291 GLU A C 1
ATOM 2290 O O . GLU A 1 291 ? -14.906 20.794 8.579 1.00 97.88 291 GLU A O 1
ATOM 2295 N N . ALA A 1 292 ? -15.007 20.235 6.409 1.00 97.50 292 ALA A N 1
ATOM 2296 C CA . ALA A 1 292 ? -16.115 19.305 6.605 1.00 97.50 292 ALA A CA 1
ATOM 2297 C C . ALA A 1 292 ? -15.684 18.114 7.470 1.00 97.50 292 ALA A C 1
ATOM 2299 O O . ALA A 1 292 ? -16.439 17.680 8.341 1.00 97.50 292 ALA A O 1
ATOM 2300 N N . LEU A 1 293 ? -14.459 17.615 7.276 1.00 98.38 293 LEU A N 1
ATOM 2301 C CA . LEU A 1 293 ? -13.920 16.537 8.104 1.00 98.38 293 LEU A CA 1
ATOM 2302 C C . LEU A 1 293 ? -13.599 17.002 9.525 1.00 98.38 293 LEU A C 1
ATOM 2304 O O . LEU A 1 293 ? -13.827 16.242 10.461 1.00 98.38 293 LEU A O 1
ATOM 2308 N N . LYS A 1 294 ? -13.097 18.231 9.705 1.00 98.62 294 LYS A N 1
ATOM 2309 C CA . LYS A 1 294 ? -12.859 18.823 11.033 1.00 98.62 294 LYS A CA 1
ATOM 2310 C C . LYS A 1 294 ? -14.150 18.950 11.837 1.00 98.62 294 LYS A C 1
ATOM 2312 O O . LYS A 1 294 ? -14.158 18.611 13.017 1.00 98.62 294 LYS A O 1
ATOM 2317 N N . GLU A 1 295 ? -15.234 19.388 11.201 1.00 98.38 295 GLU A N 1
ATOM 2318 C CA . GLU A 1 295 ? -16.550 19.500 11.836 1.00 98.38 295 GLU A CA 1
ATOM 2319 C C . GLU A 1 29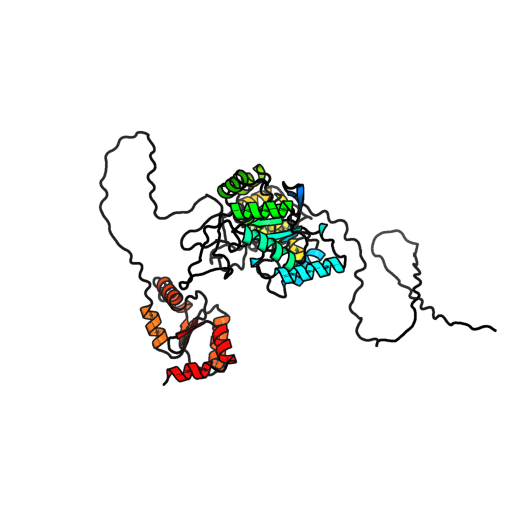5 ? -17.061 18.133 12.317 1.00 98.38 295 GLU A C 1
ATOM 2321 O O . GLU A 1 295 ? -17.441 17.983 13.479 1.00 98.38 295 GLU A O 1
ATOM 2326 N N . ILE A 1 296 ? -16.985 17.109 11.458 1.00 98.62 296 ILE A N 1
ATOM 2327 C CA . ILE A 1 296 ? -17.368 15.731 11.810 1.00 98.62 296 ILE A CA 1
ATOM 2328 C C . ILE A 1 296 ? -16.463 15.196 12.931 1.00 98.62 296 ILE A C 1
ATOM 2330 O O . ILE A 1 296 ? -16.937 14.637 13.919 1.00 98.62 296 ILE A O 1
ATOM 2334 N N . ALA A 1 297 ? -15.151 15.405 12.823 1.00 98.44 297 ALA A N 1
ATOM 2335 C CA . ALA A 1 297 ? -14.178 14.985 13.828 1.00 98.44 297 ALA A CA 1
ATOM 2336 C C . ALA A 1 297 ? -14.483 15.602 15.205 1.00 98.44 297 ALA A C 1
ATOM 2338 O O . ALA A 1 297 ? -14.481 14.897 16.217 1.00 98.44 297 ALA A O 1
ATOM 2339 N N . GLN A 1 298 ? -14.836 16.890 15.242 1.00 98.31 298 GLN A N 1
ATOM 2340 C CA . GLN A 1 298 ? -15.243 17.581 16.463 1.00 98.31 298 GLN A CA 1
ATOM 2341 C C . GLN A 1 298 ? -16.527 16.993 17.063 1.00 98.31 298 GLN A C 1
ATOM 2343 O O . GLN A 1 298 ? -16.576 16.780 18.277 1.00 98.31 298 GLN A O 1
ATOM 2348 N N . ALA A 1 299 ? -17.538 16.698 16.238 1.00 98.06 299 ALA A N 1
ATOM 2349 C CA . ALA A 1 299 ? -18.799 16.105 16.689 1.00 98.06 299 ALA A CA 1
ATOM 2350 C C . ALA A 1 299 ? -18.591 14.738 17.370 1.00 98.06 299 ALA A C 1
ATOM 2352 O O . ALA A 1 299 ? -19.195 14.464 18.409 1.00 98.06 299 ALA A O 1
ATOM 2353 N N . HIS A 1 300 ? -17.671 13.922 16.844 1.00 98.00 300 HIS A N 1
ATOM 2354 C CA . HIS A 1 300 ? -17.335 12.597 17.385 1.00 98.00 300 HIS A CA 1
ATOM 2355 C C . HIS A 1 300 ? -16.227 12.604 18.447 1.00 98.00 300 HIS A C 1
ATOM 2357 O O . HIS A 1 300 ? -15.955 11.566 19.045 1.00 98.00 300 HIS A O 1
ATOM 2363 N N . LYS A 1 301 ? -15.585 13.753 18.712 1.00 97.81 301 LYS A N 1
ATOM 2364 C CA . LYS A 1 301 ? -14.368 13.864 19.548 1.00 97.81 301 LYS A CA 1
ATOM 2365 C C . LYS A 1 301 ? -13.238 12.940 19.068 1.00 97.81 301 LYS A C 1
ATOM 2367 O O . LYS A 1 301 ? -12.528 12.337 19.872 1.00 97.81 301 LYS A O 1
ATOM 2372 N N . LYS A 1 302 ? -13.091 12.839 17.751 1.00 98.19 302 LYS A N 1
ATOM 2373 C CA . LYS A 1 302 ? -12.073 12.044 17.054 1.00 98.19 302 LYS A CA 1
ATOM 2374 C C . LYS A 1 302 ? -11.163 12.967 16.245 1.00 98.19 302 LYS A C 1
ATOM 2376 O O . LYS A 1 302 ? -11.432 14.160 16.118 1.00 98.19 302 LYS A O 1
ATOM 2381 N N . SER A 1 303 ? -10.065 12.441 15.713 1.00 98.38 303 SER A N 1
ATOM 2382 C CA . SER A 1 303 ? -9.207 13.171 14.778 1.00 98.38 303 SER A CA 1
ATOM 2383 C C . SER A 1 303 ? -9.758 13.106 13.349 1.00 98.38 303 SER A C 1
ATOM 2385 O O . SER A 1 303 ? -10.516 12.203 12.986 1.00 98.38 303 SER A O 1
ATOM 2387 N N . VAL A 1 304 ? -9.335 14.041 12.493 1.00 98.44 304 VAL A N 1
ATOM 2388 C CA . VAL A 1 304 ? -9.666 14.004 11.056 1.00 98.44 304 VAL A CA 1
ATOM 2389 C C . VAL A 1 304 ? -9.163 12.710 10.403 1.00 98.44 304 VAL A C 1
ATOM 2391 O O . VAL A 1 304 ? -9.828 12.159 9.526 1.00 98.44 304 VAL A O 1
ATOM 2394 N N . ALA A 1 305 ? -8.019 12.183 10.856 1.00 98.31 305 ALA A N 1
ATOM 2395 C CA . ALA A 1 305 ? -7.490 10.915 10.365 1.00 98.31 305 ALA A CA 1
ATOM 2396 C C . ALA A 1 305 ? -8.419 9.742 10.712 1.00 98.31 305 ALA A C 1
ATOM 2398 O O . ALA A 1 305 ? -8.722 8.930 9.838 1.00 98.31 305 ALA A O 1
ATOM 2399 N N . GLN A 1 306 ? -8.935 9.694 11.945 1.00 98.62 306 GLN A N 1
ATOM 2400 C CA . G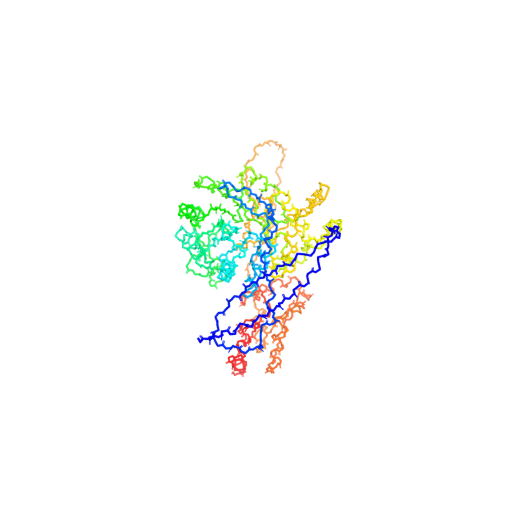LN A 1 306 ? -9.902 8.678 12.367 1.00 98.62 306 GLN A CA 1
ATOM 2401 C C . GLN A 1 306 ? -11.195 8.746 11.551 1.00 98.62 306 GLN A C 1
ATOM 2403 O O . GLN A 1 306 ? -11.678 7.708 11.108 1.00 98.62 306 GLN A O 1
ATOM 2408 N N . VAL A 1 307 ? -11.726 9.945 11.284 1.00 98.69 307 VAL A N 1
ATOM 2409 C CA . VAL A 1 307 ? -12.916 10.125 10.429 1.00 98.69 307 VAL A CA 1
ATOM 2410 C C . VAL A 1 307 ? -12.659 9.632 9.002 1.00 98.69 307 VAL A C 1
ATOM 2412 O O . VAL A 1 307 ? -13.468 8.881 8.458 1.00 98.69 307 VAL A O 1
ATOM 2415 N N . ALA A 1 308 ? -11.519 9.991 8.405 1.00 98.50 308 ALA A N 1
ATOM 2416 C CA . ALA A 1 308 ? -11.163 9.566 7.051 1.00 98.50 308 ALA A CA 1
ATOM 2417 C C . ALA A 1 308 ? -10.992 8.040 6.934 1.00 98.50 308 ALA A C 1
ATOM 2419 O O . ALA A 1 308 ? -11.441 7.438 5.959 1.00 98.50 308 ALA A O 1
ATOM 2420 N N . ILE A 1 309 ? -10.382 7.399 7.936 1.00 98.56 309 ILE A N 1
ATOM 2421 C CA . ILE A 1 309 ? -10.252 5.936 7.989 1.00 98.56 309 ILE A CA 1
ATOM 2422 C C . ILE A 1 309 ? -11.624 5.291 8.218 1.00 98.56 309 ILE A C 1
ATOM 2424 O O . ILE A 1 309 ? -11.980 4.349 7.508 1.00 98.56 309 ILE A O 1
ATOM 2428 N N . ARG A 1 310 ? -12.423 5.811 9.160 1.00 98.31 310 ARG A N 1
ATOM 2429 C CA . ARG A 1 310 ? -13.767 5.304 9.465 1.00 98.31 310 ARG A CA 1
ATOM 2430 C C . ARG A 1 310 ? -14.672 5.329 8.240 1.00 98.31 310 ARG A C 1
ATOM 2432 O O . ARG A 1 310 ? -15.390 4.359 8.014 1.00 98.31 310 ARG A O 1
ATOM 2439 N N . PHE A 1 311 ? -14.608 6.390 7.438 1.00 98.50 311 PHE A N 1
ATOM 2440 C CA . PHE A 1 311 ? -15.351 6.501 6.185 1.00 98.50 311 PHE A CA 1
ATOM 2441 C C . PHE A 1 311 ? -15.098 5.309 5.249 1.00 98.50 311 PHE A C 1
ATOM 2443 O O . PHE A 1 311 ? -16.043 4.756 4.690 1.00 98.50 311 PHE A O 1
ATOM 2450 N N . LEU A 1 312 ? -13.842 4.876 5.103 1.00 98.31 312 LEU A N 1
ATOM 2451 C CA . LEU A 1 312 ? -13.482 3.721 4.273 1.00 98.31 312 LEU A CA 1
ATOM 2452 C C . LEU A 1 312 ? -13.953 2.408 4.920 1.00 98.31 312 LEU A C 1
ATOM 2454 O O . LEU A 1 312 ? -14.688 1.631 4.309 1.00 98.31 312 LEU A O 1
ATOM 2458 N N . VAL A 1 313 ? -13.595 2.199 6.188 1.00 97.38 313 VAL A N 1
ATOM 2459 C CA . VAL A 1 313 ? -13.867 0.956 6.931 1.00 97.38 313 VAL A CA 1
ATOM 2460 C C . VAL A 1 313 ? -15.364 0.676 7.050 1.00 97.38 313 VAL A C 1
ATOM 2462 O O . VAL A 1 313 ? -15.795 -0.461 6.874 1.00 97.38 313 VAL A O 1
ATOM 2465 N N . GLN A 1 314 ? -16.186 1.701 7.286 1.00 96.25 314 GLN A N 1
ATOM 2466 C CA . GLN A 1 314 ? -17.638 1.550 7.415 1.00 96.25 314 GLN A CA 1
ATOM 2467 C C . GLN A 1 314 ? -18.313 1.080 6.115 1.00 96.25 314 GLN A C 1
ATOM 2469 O O . GLN A 1 314 ? -19.410 0.530 6.152 1.00 96.25 314 GLN A O 1
ATOM 2474 N N . GLN A 1 315 ? -17.649 1.253 4.972 1.00 94.44 315 GLN A N 1
ATOM 2475 C CA . GLN A 1 315 ? -18.106 0.773 3.666 1.00 94.44 315 GLN A CA 1
ATOM 2476 C C . GLN A 1 315 ? -17.542 -0.616 3.318 1.00 94.44 315 GLN A C 1
ATOM 2478 O O . GLN A 1 315 ? -17.778 -1.116 2.220 1.00 94.44 315 GLN A O 1
ATOM 2483 N N . GLY A 1 316 ? -16.801 -1.245 4.237 1.00 94.94 316 GLY A N 1
ATOM 2484 C CA . GLY A 1 316 ? -16.128 -2.525 4.017 1.00 94.94 316 GLY A CA 1
ATOM 2485 C C . GLY A 1 316 ? -14.834 -2.414 3.207 1.00 94.94 316 GLY A C 1
ATOM 2486 O O . GLY A 1 316 ? -14.342 -3.426 2.713 1.00 94.94 316 GLY A O 1
ATOM 2487 N N . ILE A 1 317 ? -14.285 -1.205 3.050 1.00 98.12 317 ILE A N 1
ATOM 2488 C CA . ILE A 1 317 ? -13.001 -0.981 2.382 1.00 98.12 317 ILE A CA 1
ATOM 2489 C C . ILE A 1 317 ? -11.889 -1.096 3.425 1.00 98.12 317 ILE A C 1
ATOM 2491 O O . ILE A 1 317 ? -11.906 -0.404 4.444 1.00 98.12 317 ILE A O 1
ATOM 2495 N N . VAL A 1 318 ? -10.904 -1.954 3.163 1.00 98.62 318 VAL A N 1
ATOM 2496 C CA . VAL A 1 318 ? -9.727 -2.107 4.025 1.00 98.62 318 VAL A CA 1
ATOM 2497 C C . VAL A 1 318 ? -8.869 -0.847 3.918 1.00 98.62 318 VAL A C 1
ATOM 2499 O O . VAL A 1 318 ? -8.579 -0.400 2.815 1.00 98.62 318 VAL A O 1
ATOM 2502 N N . ALA A 1 319 ? -8.420 -0.274 5.031 1.00 98.44 319 ALA A N 1
ATOM 2503 C CA . ALA A 1 319 ? -7.548 0.898 5.058 1.00 98.44 319 ALA A CA 1
ATOM 2504 C C . ALA A 1 319 ? -6.177 0.547 5.648 1.00 98.44 319 ALA A C 1
ATOM 2506 O O . ALA A 1 319 ? -6.089 -0.067 6.711 1.00 98.44 319 ALA A O 1
ATOM 2507 N N . ILE A 1 320 ? -5.104 0.982 4.979 1.00 98.44 320 ILE A N 1
ATOM 2508 C CA . ILE A 1 320 ? -3.717 0.732 5.412 1.00 98.44 320 ILE A CA 1
ATOM 2509 C C . ILE A 1 320 ? -2.935 2.034 5.673 1.00 98.44 320 ILE A C 1
ATOM 2511 O O . ILE A 1 320 ? -1.988 2.359 4.947 1.00 98.44 320 ILE A O 1
ATOM 2515 N N . PRO A 1 321 ? -3.329 2.852 6.672 1.00 97.62 321 PRO A N 1
ATOM 2516 C CA . PRO A 1 321 ? -2.593 4.065 7.011 1.00 97.62 321 PRO A CA 1
ATOM 2517 C C . PRO A 1 321 ? -1.171 3.729 7.474 1.00 97.62 321 PRO A C 1
ATOM 2519 O O . PRO A 1 321 ? -0.943 2.826 8.279 1.00 97.62 321 PRO A O 1
ATOM 2522 N N . LYS A 1 322 ? -0.197 4.500 6.989 1.00 96.00 322 LYS A N 1
ATOM 2523 C CA . LYS A 1 322 ? 1.203 4.382 7.404 1.00 96.00 322 LYS A CA 1
ATOM 2524 C C . LYS A 1 322 ? 1.528 5.365 8.521 1.00 96.00 322 LYS A C 1
ATOM 2526 O O . LYS A 1 322 ? 1.243 6.556 8.412 1.00 96.00 322 LYS A O 1
ATOM 2531 N N . SER A 1 323 ? 2.218 4.891 9.555 1.00 95.88 323 SER A N 1
ATOM 2532 C CA . SER A 1 323 ? 2.857 5.731 10.569 1.00 95.88 323 SER A CA 1
ATOM 2533 C C . SER A 1 323 ? 4.040 4.997 11.199 1.00 95.88 323 SER A C 1
ATOM 2535 O O . SER A 1 323 ? 3.992 3.785 11.360 1.00 95.88 323 SER A O 1
ATOM 2537 N N . THR A 1 324 ? 5.082 5.738 11.584 1.00 95.19 324 THR A N 1
ATOM 2538 C CA . THR A 1 324 ? 6.151 5.260 12.488 1.00 95.19 324 THR A CA 1
ATOM 2539 C C . THR A 1 324 ? 6.083 5.923 13.866 1.00 95.19 324 THR A C 1
ATOM 2541 O O . THR A 1 324 ? 6.984 5.787 14.686 1.00 95.19 324 THR A O 1
ATOM 2544 N N . LYS A 1 325 ? 5.022 6.697 14.130 1.00 96.69 325 LYS A N 1
ATOM 2545 C CA . LYS A 1 325 ? 4.785 7.369 15.412 1.00 96.69 325 LYS A CA 1
ATOM 2546 C C . LYS A 1 325 ? 3.740 6.593 16.200 1.00 96.69 325 LYS A C 1
ATOM 2548 O O . LYS A 1 325 ? 2.577 6.582 15.799 1.00 96.69 325 LYS A O 1
ATOM 2553 N N . GLU A 1 326 ? 4.155 6.021 17.325 1.00 96.56 326 GLU A N 1
ATOM 2554 C CA . GLU A 1 326 ? 3.354 5.174 18.220 1.00 96.56 326 GLU A CA 1
ATOM 2555 C C . GLU A 1 326 ? 1.959 5.757 18.526 1.00 96.56 326 GLU A C 1
ATOM 2557 O O . GLU A 1 326 ? 0.945 5.090 18.333 1.00 96.56 326 GLU A O 1
ATOM 2562 N N . HIS A 1 327 ? 1.877 7.037 18.920 1.00 97.50 327 HIS A N 1
ATOM 2563 C CA . HIS A 1 327 ? 0.591 7.684 19.219 1.00 97.50 327 HIS A CA 1
ATOM 2564 C C . HIS A 1 327 ? -0.360 7.716 18.013 1.00 97.50 327 HIS A C 1
ATOM 2566 O O . HIS A 1 327 ? -1.548 7.471 18.182 1.00 97.50 327 HIS A O 1
ATOM 2572 N N . ARG A 1 328 ? 0.149 7.952 16.792 1.00 97.19 328 ARG A N 1
ATOM 2573 C CA . ARG A 1 328 ? -0.680 7.939 15.573 1.00 97.19 328 ARG A CA 1
ATOM 2574 C C . ARG A 1 328 ? -1.047 6.527 15.147 1.00 97.19 328 ARG A C 1
ATOM 2576 O O . ARG A 1 328 ? -2.098 6.343 14.559 1.00 97.19 328 ARG A O 1
ATOM 2583 N N . ILE A 1 329 ? -0.184 5.541 15.402 1.00 97.75 329 ILE A N 1
ATOM 2584 C CA . ILE A 1 329 ? -0.501 4.129 15.148 1.00 97.75 329 ILE A CA 1
ATOM 2585 C C . ILE A 1 329 ? -1.711 3.735 16.000 1.00 97.75 329 ILE A C 1
ATOM 2587 O O . ILE A 1 329 ? -2.693 3.242 15.460 1.00 97.75 329 ILE A O 1
ATOM 2591 N N . ARG A 1 330 ? -1.686 4.042 17.303 1.00 97.19 330 ARG A N 1
ATOM 2592 C CA . ARG A 1 330 ? -2.840 3.825 18.189 1.00 97.19 330 ARG A CA 1
ATOM 2593 C C . ARG A 1 330 ? -4.078 4.604 17.742 1.00 97.19 330 ARG A C 1
ATOM 2595 O O . ARG A 1 330 ? -5.145 4.015 17.630 1.00 97.19 330 ARG A O 1
ATOM 2602 N N . GLU A 1 331 ? -3.930 5.895 17.444 1.00 97.00 331 GLU A N 1
ATOM 2603 C CA . GLU A 1 331 ? -5.043 6.743 16.991 1.00 97.00 331 GLU A CA 1
ATOM 2604 C C . GLU A 1 331 ? -5.698 6.204 15.708 1.00 97.00 331 GLU A C 1
ATOM 2606 O O . GLU A 1 331 ? -6.917 6.089 15.639 1.00 97.00 331 GLU A O 1
ATOM 2611 N N . ASN A 1 332 ? -4.900 5.804 14.713 1.00 97.62 332 ASN A N 1
ATOM 2612 C CA . ASN A 1 332 ? -5.394 5.274 13.439 1.00 97.62 332 ASN A CA 1
ATOM 2613 C C . ASN A 1 332 ? -6.113 3.921 13.575 1.00 97.62 332 ASN A C 1
ATOM 2615 O O . ASN A 1 332 ? -6.867 3.550 12.674 1.00 97.62 332 ASN A O 1
ATOM 2619 N N . PHE A 1 333 ? -5.865 3.171 14.653 1.00 96.12 333 PHE A N 1
ATOM 2620 C CA . PHE A 1 333 ? -6.560 1.915 14.942 1.00 96.12 333 PHE A CA 1
ATOM 2621 C C . PHE A 1 333 ? -7.906 2.133 15.635 1.00 96.12 333 PHE A C 1
ATOM 2623 O O . PHE A 1 333 ? -8.840 1.356 15.444 1.00 96.12 333 PHE A O 1
ATOM 2630 N N . ASP A 1 334 ? -8.010 3.202 16.425 1.00 95.31 334 ASP A N 1
ATOM 2631 C CA . ASP A 1 334 ? -9.175 3.541 17.240 1.00 95.31 334 ASP A CA 1
ATOM 2632 C C . ASP A 1 334 ? -10.307 4.166 16.398 1.00 95.31 334 ASP A C 1
ATOM 2634 O O . ASP A 1 334 ? -10.679 5.331 16.543 1.00 95.31 334 ASP A O 1
ATOM 2638 N N . VAL A 1 335 ? -10.808 3.387 15.437 1.00 95.75 335 VAL A N 1
ATOM 2639 C CA . VAL A 1 335 ? -11.823 3.787 14.443 1.00 95.75 335 VAL A CA 1
ATOM 2640 C C . VAL A 1 335 ? -13.054 2.878 14.448 1.00 95.75 335 VAL A C 1
ATOM 2642 O O . VAL A 1 335 ? -13.926 2.972 13.581 1.00 95.75 335 VAL A O 1
ATOM 2645 N N . LEU A 1 336 ? -13.116 1.945 15.397 1.00 87.81 336 LEU A N 1
ATOM 2646 C CA . LEU A 1 336 ? -14.167 0.930 15.482 1.00 87.81 336 LEU A CA 1
ATOM 2647 C C . LEU A 1 336 ? -15.201 1.231 16.578 1.00 87.81 336 LEU A C 1
ATOM 2649 O O . LEU A 1 336 ? -16.276 0.640 16.563 1.00 87.81 336 LEU A O 1
ATOM 2653 N N . ASP A 1 337 ? -14.900 2.158 17.487 1.00 90.56 337 ASP A N 1
ATOM 2654 C CA . ASP A 1 337 ? -15.719 2.538 18.645 1.00 90.56 337 ASP A CA 1
ATOM 2655 C C . ASP A 1 337 ? -16.749 3.648 18.349 1.00 90.56 337 ASP A C 1
ATOM 2657 O O . ASP A 1 337 ? -17.540 4.009 19.220 1.00 90.56 337 ASP A O 1
ATOM 2661 N N . PHE A 1 338 ? -16.773 4.169 17.119 1.00 95.56 338 PHE A N 1
ATOM 2662 C CA . PHE A 1 338 ? -17.762 5.136 16.641 1.00 95.56 338 PHE A CA 1
ATOM 2663 C C . PHE A 1 338 ? -18.217 4.810 15.215 1.00 95.56 338 PHE A C 1
ATOM 2665 O O . PHE A 1 338 ? -17.590 4.018 14.511 1.00 95.56 338 PHE A O 1
ATOM 2672 N N . SER A 1 339 ? -19.313 5.426 14.776 1.00 97.06 339 SER A N 1
ATOM 2673 C CA . SER A 1 339 ? -19.850 5.289 13.421 1.00 97.06 339 SER A CA 1
ATOM 2674 C C . SER A 1 339 ? -20.266 6.639 12.866 1.00 97.06 339 SER A C 1
ATOM 2676 O O . SER A 1 339 ? -20.826 7.452 13.597 1.00 97.06 339 SER A O 1
ATOM 2678 N N . LEU A 1 340 ? -20.060 6.827 11.568 1.00 97.94 340 LEU A N 1
ATOM 2679 C CA . LEU A 1 340 ? -20.561 7.991 10.847 1.00 97.94 340 LEU A CA 1
ATOM 2680 C C . LEU A 1 340 ? -22.032 7.760 10.499 1.00 97.94 340 LEU A C 1
ATOM 2682 O O . LEU A 1 340 ? -22.390 6.672 10.046 1.00 97.94 340 LEU A O 1
ATOM 2686 N N . ASN A 1 341 ? -22.892 8.745 10.719 1.00 97.94 341 ASN A N 1
ATOM 2687 C CA . ASN A 1 341 ? -24.284 8.654 10.280 1.00 97.94 341 ASN A CA 1
ATOM 2688 C C . ASN A 1 341 ? -24.398 8.911 8.760 1.00 97.94 341 ASN A C 1
ATOM 2690 O O . ASN A 1 341 ? -23.428 9.301 8.112 1.00 97.94 341 ASN A O 1
ATOM 2694 N N . GLU A 1 342 ? -25.573 8.684 8.168 1.00 97.75 342 GLU A N 1
ATOM 2695 C CA . GLU A 1 342 ? -25.740 8.834 6.713 1.00 97.75 342 GLU A CA 1
ATOM 2696 C C . GLU A 1 342 ? -25.547 10.273 6.209 1.00 97.75 342 GLU A C 1
ATOM 2698 O O . GLU A 1 342 ? -25.034 10.458 5.109 1.00 97.75 342 GLU A O 1
ATOM 2703 N N . GLU A 1 343 ? -25.892 11.290 7.003 1.00 98.25 343 GLU A N 1
ATOM 2704 C CA . GLU A 1 343 ? -25.657 12.694 6.639 1.00 98.25 343 GLU A CA 1
ATOM 2705 C C . GLU A 1 343 ? -24.154 12.999 6.577 1.00 98.25 343 GLU A C 1
ATOM 2707 O O . GLU A 1 343 ? -23.674 13.606 5.622 1.00 98.25 343 GLU A O 1
ATOM 2712 N N . GLU A 1 344 ? -23.387 12.510 7.551 1.00 98.56 344 GLU A N 1
ATOM 2713 C CA . GLU A 1 344 ? -21.929 12.635 7.584 1.00 98.56 344 GLU A CA 1
ATOM 2714 C C . GLU A 1 344 ? -21.271 11.852 6.445 1.00 98.56 344 GLU A C 1
ATOM 2716 O O . GLU A 1 344 ? -20.384 12.372 5.769 1.00 98.56 344 GLU A O 1
ATOM 2721 N N . MET A 1 345 ? -21.723 10.619 6.195 1.00 98.38 345 MET A N 1
ATOM 2722 C CA . MET A 1 345 ? -21.248 9.808 5.074 1.00 98.38 345 MET A CA 1
ATOM 2723 C C . MET A 1 345 ? -21.504 10.506 3.736 1.00 98.38 345 MET A C 1
ATOM 2725 O O . MET A 1 345 ? -20.619 10.511 2.881 1.00 98.38 345 MET A O 1
ATOM 2729 N N . GLU A 1 346 ? -22.673 11.126 3.553 1.00 98.00 346 GLU A N 1
ATOM 2730 C CA . GLU A 1 346 ? -23.006 11.865 2.333 1.00 98.00 346 GLU A CA 1
ATOM 2731 C C . GLU A 1 346 ? -22.198 13.158 2.199 1.00 98.00 346 GLU A C 1
ATOM 2733 O O . GLU A 1 346 ? -21.672 13.464 1.125 1.00 98.00 346 GLU A O 1
ATOM 2738 N N . LYS A 1 347 ? -21.994 13.875 3.309 1.00 98.31 347 LYS A N 1
ATOM 2739 C CA . LYS A 1 347 ? -21.106 15.039 3.349 1.00 98.31 347 LYS A CA 1
ATOM 2740 C C . LYS A 1 347 ? -19.698 14.658 2.899 1.00 98.31 347 LYS A C 1
ATOM 2742 O O . LYS A 1 347 ? -19.130 15.357 2.065 1.00 98.31 347 LYS A O 1
ATOM 2747 N N . ILE A 1 348 ? -19.157 13.529 3.361 1.00 98.44 348 ILE A N 1
ATOM 2748 C CA . ILE A 1 348 ? -17.842 13.037 2.921 1.00 98.44 348 ILE A CA 1
ATOM 2749 C C . ILE A 1 348 ? -17.869 12.564 1.461 1.00 98.44 348 ILE A C 1
ATOM 2751 O O . ILE A 1 348 ? -16.936 12.867 0.720 1.00 98.44 348 ILE A O 1
ATOM 2755 N N . ARG A 1 349 ? -18.928 11.883 0.999 1.00 98.12 349 ARG A N 1
ATOM 2756 C CA . ARG A 1 349 ? -19.091 11.511 -0.422 1.00 98.12 349 ARG A CA 1
ATOM 2757 C C . ARG A 1 349 ? -19.026 12.727 -1.347 1.00 98.12 349 ARG A C 1
ATOM 2759 O O . ARG A 1 349 ? -18.375 12.666 -2.387 1.00 98.12 349 ARG A O 1
ATOM 2766 N N . SER A 1 350 ? -19.588 13.858 -0.922 1.00 97.75 350 SER A N 1
ATOM 2767 C CA . SER A 1 350 ? -19.524 15.117 -1.676 1.00 97.75 350 SER A CA 1
ATOM 2768 C C . SER A 1 350 ? -18.109 15.712 -1.817 1.00 97.75 350 SER A C 1
ATOM 2770 O O . SER A 1 350 ? -17.900 16.591 -2.652 1.00 97.75 350 SER A O 1
ATOM 2772 N N . LEU A 1 351 ? -17.127 15.228 -1.0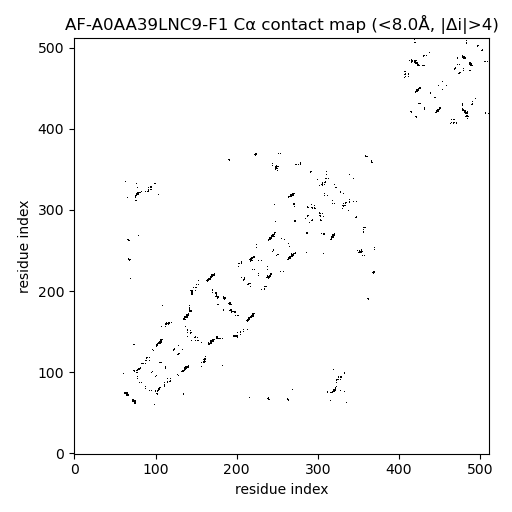42 1.00 97.81 351 LEU A N 1
ATOM 2773 C CA . LEU A 1 351 ? -15.730 15.675 -1.100 1.00 97.81 351 LEU A CA 1
ATOM 2774 C C . LEU A 1 351 ? -14.901 14.989 -2.195 1.00 97.81 351 LEU A C 1
ATOM 2776 O O . LEU A 1 351 ? -13.719 15.317 -2.326 1.00 97.81 351 LEU A O 1
ATOM 2780 N N . ASP A 1 352 ? -15.460 14.053 -2.971 1.00 96.81 352 ASP A N 1
ATOM 2781 C CA . ASP A 1 352 ? -14.711 13.394 -4.045 1.00 96.81 352 ASP A CA 1
ATOM 2782 C C . ASP A 1 352 ? -14.273 14.413 -5.109 1.00 96.81 352 ASP A C 1
ATOM 2784 O O . ASP A 1 352 ? -15.073 14.984 -5.850 1.00 96.81 352 ASP A O 1
ATOM 2788 N N . LYS A 1 353 ? -12.960 14.636 -5.189 1.00 94.19 353 LYS A N 1
ATOM 2789 C CA . LYS A 1 353 ? -12.321 15.569 -6.125 1.00 94.19 353 LYS A CA 1
ATOM 2790 C C . LYS A 1 353 ? -11.712 14.832 -7.314 1.00 94.19 353 LYS A C 1
ATOM 2792 O O . LYS A 1 353 ? -11.100 15.474 -8.167 1.00 94.19 353 LYS A O 1
ATOM 2797 N N . ARG A 1 354 ? -11.822 13.494 -7.355 1.00 93.75 354 ARG A N 1
ATOM 2798 C CA . ARG A 1 354 ? -11.083 12.619 -8.278 1.00 93.75 354 ARG A CA 1
ATOM 2799 C C . ARG A 1 354 ? -9.578 12.920 -8.266 1.00 93.75 354 ARG A C 1
ATOM 2801 O O . ARG A 1 354 ? -8.898 12.841 -9.288 1.00 93.75 354 ARG A O 1
ATOM 2808 N N . LEU A 1 355 ? -9.058 13.301 -7.098 1.00 92.12 355 LEU A N 1
ATOM 2809 C CA . LEU A 1 355 ? -7.687 13.769 -6.935 1.00 92.12 355 LEU A CA 1
ATOM 2810 C C . LEU A 1 355 ? -6.756 12.594 -6.643 1.00 92.12 355 LEU A C 1
ATOM 2812 O O . LEU A 1 355 ? -6.651 12.140 -5.507 1.00 92.12 355 LEU A O 1
ATOM 2816 N N . ARG A 1 356 ? -6.037 12.148 -7.672 1.00 91.25 356 ARG A N 1
ATOM 2817 C CA . ARG A 1 356 ? -4.988 11.130 -7.556 1.00 91.25 356 ARG A CA 1
ATOM 2818 C C . ARG A 1 356 ? -3.622 11.776 -7.333 1.00 91.25 356 ARG A C 1
ATOM 2820 O O . ARG A 1 356 ? -3.216 12.643 -8.106 1.00 91.25 356 ARG A O 1
ATOM 2827 N N . ILE A 1 357 ? -2.913 11.355 -6.288 1.00 88.19 357 ILE A N 1
ATOM 2828 C CA . ILE A 1 357 ? -1.552 11.813 -5.976 1.00 88.19 357 ILE A CA 1
ATOM 2829 C C . ILE A 1 357 ? -0.503 10.840 -6.510 1.00 88.19 357 ILE A C 1
ATOM 2831 O O . ILE A 1 357 ? 0.541 11.268 -7.000 1.00 88.19 357 ILE A O 1
ATOM 2835 N N . THR A 1 358 ? -0.762 9.540 -6.414 1.00 79.69 358 THR A N 1
ATOM 2836 C CA . THR A 1 358 ? 0.157 8.494 -6.851 1.00 79.69 358 THR A CA 1
ATOM 2837 C C . THR A 1 358 ? -0.077 8.223 -8.331 1.00 79.69 358 THR A C 1
ATOM 2839 O O . THR A 1 358 ? -1.054 7.585 -8.721 1.00 79.69 358 THR A O 1
ATOM 2842 N N . ILE A 1 359 ? 0.824 8.730 -9.169 1.00 68.06 359 ILE A N 1
ATOM 2843 C CA . ILE A 1 359 ? 0.801 8.512 -10.617 1.00 68.06 359 ILE A CA 1
ATOM 2844 C C . ILE A 1 359 ? 2.046 7.699 -10.976 1.00 68.06 359 ILE A C 1
ATOM 2846 O O . ILE A 1 359 ? 3.163 8.086 -10.638 1.00 68.06 359 ILE A O 1
ATOM 2850 N N . SER A 1 360 ? 1.884 6.573 -11.667 1.00 53.06 360 SER A N 1
ATOM 2851 C CA . SER A 1 360 ? 3.012 5.942 -12.347 1.00 53.06 360 SER A CA 1
ATOM 2852 C C . SER A 1 360 ? 3.317 6.766 -13.598 1.00 53.06 360 SER A C 1
ATOM 2854 O O . SER A 1 360 ? 2.535 6.823 -14.545 1.00 53.06 360 SER A O 1
ATOM 2856 N N . VAL A 1 361 ? 4.440 7.484 -13.577 1.00 41.88 361 VAL A N 1
ATOM 2857 C CA . VAL A 1 361 ? 4.911 8.225 -14.749 1.00 41.88 361 VAL A CA 1
ATOM 2858 C C . VAL A 1 361 ? 5.584 7.212 -15.671 1.00 41.88 361 VAL A C 1
ATOM 2860 O O . VAL A 1 361 ? 6.756 6.891 -15.476 1.00 41.88 361 VAL A O 1
ATOM 2863 N N . LEU A 1 362 ? 4.851 6.669 -16.648 1.00 38.84 362 LEU A N 1
ATOM 2864 C CA . LEU A 1 362 ? 5.514 6.134 -17.836 1.00 38.84 362 LEU A CA 1
ATOM 2865 C C . LEU A 1 362 ? 5.923 7.323 -18.703 1.00 38.84 362 LEU A C 1
ATOM 2867 O O . LEU A 1 362 ? 5.258 8.359 -18.685 1.00 38.84 362 LEU A O 1
ATOM 2871 N N . GLY A 1 363 ? 7.050 7.212 -19.403 1.00 32.69 363 GLY A N 1
ATOM 2872 C CA . GLY A 1 363 ? 7.616 8.291 -20.215 1.00 32.69 363 GLY A CA 1
ATOM 2873 C C . GLY A 1 363 ? 6.641 8.838 -21.264 1.00 32.69 363 GLY A C 1
ATOM 2874 O O . GLY A 1 363 ? 6.640 8.376 -22.395 1.00 32.69 363 GLY A O 1
ATOM 2875 N N . GLY A 1 364 ? 5.845 9.842 -20.886 1.00 29.67 364 GLY A N 1
ATOM 2876 C CA . GLY A 1 364 ? 4.869 10.525 -21.740 1.00 29.67 364 GLY A CA 1
ATOM 2877 C C . GLY A 1 364 ? 3.416 10.071 -21.568 1.00 29.67 364 GLY A C 1
ATOM 2878 O O . GLY A 1 364 ? 2.525 10.896 -21.749 1.00 29.67 364 GLY A O 1
ATOM 2879 N N . ASP A 1 365 ? 3.171 8.835 -21.122 1.00 28.86 365 ASP A N 1
ATOM 2880 C CA . ASP A 1 365 ? 1.826 8.249 -21.054 1.00 28.86 365 ASP A CA 1
ATOM 2881 C C . ASP A 1 365 ? 1.429 7.880 -19.617 1.00 28.86 365 ASP A C 1
ATOM 2883 O O . ASP A 1 365 ? 2.063 7.077 -18.934 1.00 28.86 365 ASP A O 1
ATOM 2887 N N . SER A 1 366 ? 0.349 8.490 -19.129 1.00 34.81 366 SER A N 1
ATOM 2888 C CA . SER A 1 366 ? -0.185 8.241 -17.786 1.00 34.81 366 SER A CA 1
ATOM 2889 C C . SER A 1 366 ? -1.135 7.042 -17.832 1.00 34.81 366 SER A C 1
ATOM 2891 O O . SER A 1 366 ? -2.239 7.168 -18.358 1.00 34.81 366 SER A O 1
ATOM 2893 N N . TYR A 1 367 ? -0.761 5.893 -17.264 1.00 38.22 367 TYR A N 1
ATOM 2894 C CA . TYR A 1 367 ? -1.722 4.803 -17.062 1.00 38.22 367 TYR A CA 1
ATOM 2895 C C . TYR A 1 367 ? -2.551 5.105 -15.813 1.00 38.22 367 TYR A C 1
ATOM 2897 O O . TYR A 1 367 ? -2.081 4.985 -14.683 1.00 38.22 367 TYR A O 1
ATOM 2905 N N . CYS A 1 368 ? -3.793 5.545 -16.019 1.00 42.00 368 CYS A N 1
ATOM 2906 C CA . CYS A 1 368 ? -4.753 5.740 -14.940 1.00 42.00 368 CYS A CA 1
ATOM 2907 C C . CYS A 1 368 ? -5.555 4.448 -14.730 1.00 42.00 368 CYS A C 1
ATOM 2909 O O . CYS A 1 368 ? -6.111 3.904 -15.679 1.00 42.00 368 CYS A O 1
ATOM 2911 N N . ALA A 1 369 ? -5.662 3.979 -13.483 1.00 37.88 369 ALA A N 1
ATOM 2912 C CA . ALA A 1 369 ? -6.442 2.795 -13.098 1.00 37.88 369 ALA A CA 1
ATOM 2913 C C . ALA A 1 369 ? -7.975 2.968 -13.233 1.00 37.88 369 ALA A C 1
ATOM 2915 O O . ALA A 1 369 ? -8.735 2.090 -12.841 1.00 37.88 369 ALA A O 1
ATOM 2916 N N . THR A 1 370 ? -8.446 4.082 -13.793 1.00 34.81 370 THR A N 1
ATOM 2917 C CA . THR A 1 370 ? -9.865 4.352 -14.042 1.00 34.81 370 THR A CA 1
ATOM 2918 C C . THR A 1 370 ? -10.006 4.999 -15.415 1.00 34.81 370 THR A C 1
ATOM 2920 O O . THR A 1 370 ? -9.445 6.069 -15.653 1.00 34.81 370 THR A O 1
ATOM 2923 N N . ASP A 1 371 ? -10.761 4.351 -16.299 1.00 34.41 371 ASP A N 1
ATOM 2924 C CA . ASP A 1 371 ? -11.032 4.718 -17.698 1.00 34.41 371 ASP A CA 1
ATOM 2925 C C . ASP A 1 371 ? -11.916 5.988 -17.828 1.00 34.41 371 ASP A C 1
ATOM 2927 O O . ASP A 1 371 ? -12.858 6.051 -18.617 1.00 34.41 371 ASP A O 1
ATOM 2931 N N . THR A 1 372 ? -11.679 7.038 -17.034 1.00 31.86 372 THR A N 1
ATOM 2932 C CA . THR A 1 372 ? -12.538 8.233 -17.042 1.00 31.86 372 THR A CA 1
ATOM 2933 C C . THR A 1 372 ? -11.728 9.525 -17.008 1.00 31.86 372 THR A C 1
ATOM 2935 O O . THR A 1 372 ? -11.192 9.929 -15.981 1.00 31.86 372 THR A O 1
ATOM 2938 N N . LEU A 1 373 ? -11.713 10.182 -18.172 1.00 28.48 373 LEU A N 1
ATOM 2939 C CA . LEU A 1 373 ? -11.127 11.487 -18.496 1.00 28.48 373 LEU A CA 1
ATOM 2940 C C . LEU A 1 373 ? -9.596 11.588 -18.439 1.00 28.48 373 LEU A C 1
ATOM 2942 O O . LEU A 1 373 ? -9.003 12.216 -17.565 1.00 28.48 373 LEU A O 1
ATOM 2946 N N . CYS A 1 374 ? -8.973 11.121 -19.516 1.00 29.09 374 CYS A N 1
ATOM 2947 C CA . CYS A 1 374 ? -7.771 11.762 -20.026 1.00 29.09 374 CYS A CA 1
ATOM 2948 C C . CYS A 1 374 ? -8.222 12.906 -20.954 1.00 29.09 374 CYS A C 1
ATOM 2950 O O . CYS A 1 374 ? -8.820 12.652 -22.001 1.00 29.09 374 CYS A O 1
ATOM 2952 N N . VAL A 1 375 ? -7.985 14.172 -20.586 1.00 25.38 375 VAL A N 1
ATOM 2953 C CA . VAL A 1 375 ? -8.078 15.284 -21.549 1.00 25.38 375 VAL A CA 1
ATOM 2954 C C . VAL A 1 375 ? -6.869 15.158 -22.468 1.00 25.38 375 VAL A C 1
ATOM 2956 O O . VAL A 1 375 ? -5.805 15.721 -22.223 1.00 25.38 375 VAL A O 1
ATOM 2959 N N . VAL A 1 376 ? -7.024 14.346 -23.508 1.00 29.70 376 VAL A N 1
ATOM 2960 C CA . VAL A 1 376 ? -6.037 14.190 -24.570 1.00 29.70 376 VAL A CA 1
ATOM 2961 C C . VAL A 1 376 ? -6.123 15.431 -25.451 1.00 29.70 376 VAL A C 1
ATOM 2963 O O . VAL A 1 376 ? -7.059 15.600 -26.233 1.00 29.70 376 VAL A O 1
ATOM 2966 N N . ARG A 1 377 ? -5.134 16.323 -25.346 1.00 30.30 377 ARG A N 1
ATOM 2967 C CA . ARG A 1 377 ? -4.844 17.236 -26.451 1.00 30.30 377 ARG A CA 1
ATOM 2968 C C . ARG A 1 377 ? -4.215 16.412 -27.572 1.00 30.30 377 ARG A C 1
ATOM 2970 O O . ARG A 1 377 ? -3.042 16.077 -27.506 1.00 30.30 377 ARG A O 1
ATOM 2977 N N . GLY A 1 378 ? -5.017 16.145 -28.600 1.00 34.47 378 GLY A N 1
ATOM 2978 C CA . GLY A 1 378 ? -4.518 15.878 -29.945 1.00 34.47 378 GLY A CA 1
ATOM 2979 C C . GLY A 1 378 ? -4.370 14.414 -30.339 1.00 34.47 378 GLY A C 1
ATOM 2980 O O . GLY A 1 378 ? -3.269 14.002 -30.661 1.00 34.47 378 GLY A O 1
ATOM 2981 N N . ILE A 1 379 ? -5.478 13.673 -30.430 1.00 27.97 379 ILE A N 1
ATOM 2982 C CA . ILE A 1 379 ? -5.624 12.577 -31.404 1.00 27.97 379 ILE A CA 1
ATOM 2983 C C . ILE A 1 379 ? -7.073 12.606 -31.906 1.00 27.97 379 ILE A C 1
ATOM 2985 O O . ILE A 1 379 ? -7.998 12.205 -31.205 1.00 27.97 379 ILE A O 1
ATOM 2989 N N . THR A 1 380 ? -7.301 13.112 -33.117 1.00 25.00 380 THR A N 1
ATOM 2990 C CA . THR A 1 380 ? -8.576 12.928 -33.823 1.00 25.00 380 THR A CA 1
ATOM 2991 C C . THR A 1 380 ? -8.631 11.503 -34.357 1.00 25.00 380 THR A C 1
ATOM 2993 O O . THR A 1 380 ? -7.944 11.185 -35.325 1.00 25.00 380 THR A O 1
ATOM 2996 N N . CYS A 1 381 ? -9.441 10.652 -33.732 1.00 25.25 381 CYS A N 1
ATOM 2997 C CA . CYS A 1 381 ? -9.799 9.350 -34.280 1.00 25.25 381 CYS A CA 1
ATOM 2998 C C . CYS A 1 381 ? -11.191 9.446 -34.914 1.00 25.25 381 CYS A C 1
ATOM 3000 O O . CYS A 1 381 ? -12.195 9.640 -34.228 1.00 25.25 381 CYS A O 1
ATOM 3002 N N . SER A 1 382 ? -11.237 9.362 -36.241 1.00 25.23 382 SER A N 1
ATOM 3003 C CA . SER A 1 382 ? -12.468 9.312 -37.026 1.00 25.23 382 SER A CA 1
ATOM 3004 C C . SER A 1 382 ? -13.110 7.932 -36.882 1.00 25.23 382 SER A C 1
ATOM 3006 O O . SER A 1 382 ? -12.617 6.966 -37.459 1.00 25.23 382 SER A O 1
ATOM 3008 N N . ILE A 1 383 ? -14.227 7.833 -36.157 1.00 28.83 383 ILE A N 1
ATOM 3009 C CA . ILE A 1 383 ? -15.115 6.664 -36.212 1.00 28.83 383 ILE A CA 1
ATOM 3010 C C . ILE A 1 383 ? -16.485 7.106 -36.728 1.00 28.83 383 ILE A C 1
ATOM 3012 O O . ILE A 1 383 ? -17.132 8.001 -36.188 1.00 28.83 383 ILE A O 1
ATOM 3016 N N . LEU A 1 384 ? -16.874 6.450 -37.821 1.00 25.08 384 LEU A N 1
ATOM 3017 C CA . LEU A 1 384 ? -18.147 6.498 -38.528 1.00 25.08 384 LEU A CA 1
ATOM 3018 C C . LEU A 1 384 ? -19.353 6.456 -37.568 1.00 25.08 384 LEU A C 1
ATOM 3020 O O . LEU A 1 384 ? -19.548 5.468 -36.866 1.00 25.08 384 LEU A O 1
ATOM 3024 N N . TYR A 1 385 ? -20.227 7.461 -37.641 1.00 25.55 385 TYR A N 1
ATOM 3025 C CA . TYR A 1 385 ? -21.632 7.322 -37.256 1.00 25.55 385 TYR A CA 1
ATOM 3026 C C . TYR A 1 385 ? -22.523 7.899 -38.358 1.00 25.55 385 TYR A C 1
ATOM 3028 O O . TYR A 1 385 ? -22.502 9.087 -38.670 1.00 25.55 385 TYR A O 1
ATOM 3036 N N . LEU A 1 386 ? -23.307 7.013 -38.968 1.00 24.50 386 LEU A N 1
ATOM 3037 C CA . LEU A 1 386 ? -24.421 7.335 -39.849 1.00 24.50 386 LEU A CA 1
ATOM 3038 C C . LEU A 1 386 ? -25.554 7.978 -39.034 1.00 24.50 386 LEU A C 1
ATOM 3040 O O . LEU A 1 386 ? -26.165 7.291 -38.219 1.00 24.50 386 LEU A O 1
ATOM 3044 N N . ARG A 1 387 ? -25.898 9.242 -39.319 1.00 25.73 387 ARG A N 1
ATOM 3045 C CA . ARG A 1 387 ? -27.283 9.697 -39.585 1.00 25.73 387 ARG A CA 1
ATOM 3046 C C . ARG A 1 387 ? -27.337 11.191 -39.947 1.00 25.73 387 ARG A C 1
ATOM 3048 O O . ARG A 1 387 ? -26.870 12.039 -39.203 1.00 25.73 387 ARG A O 1
ATOM 3055 N N . PHE A 1 388 ? -27.930 11.437 -41.118 1.00 25.36 388 PHE A N 1
ATOM 3056 C CA . PHE A 1 388 ? -28.553 12.651 -41.664 1.00 25.36 388 PHE A CA 1
ATOM 3057 C C . PHE A 1 388 ? -28.540 13.934 -40.814 1.00 25.36 388 PHE A C 1
ATOM 3059 O O . PHE A 1 388 ? -29.199 13.967 -39.787 1.00 25.36 388 PHE A O 1
ATOM 3066 N N . TYR A 1 389 ? -27.966 15.018 -41.351 1.00 25.77 389 TYR A N 1
ATOM 3067 C CA . TYR A 1 389 ? -28.658 16.299 -41.580 1.00 25.77 389 TYR A CA 1
ATOM 3068 C C . TYR A 1 389 ? -27.873 17.131 -42.613 1.00 25.77 389 TYR A C 1
ATOM 3070 O O . TYR A 1 389 ? -26.645 17.147 -42.620 1.00 25.77 389 TYR A O 1
ATOM 3078 N N . ALA A 1 390 ? -28.600 17.752 -43.541 1.00 27.19 390 ALA A N 1
ATOM 3079 C CA . ALA A 1 390 ? -28.082 18.506 -44.677 1.00 27.19 390 ALA A CA 1
ATOM 3080 C C . ALA A 1 390 ? -27.508 19.879 -44.270 1.00 27.19 390 ALA A C 1
ATOM 3082 O O . ALA A 1 390 ? -28.115 20.579 -43.465 1.00 27.19 390 ALA A O 1
ATOM 3083 N N . GLY A 1 391 ? -26.394 20.293 -44.889 1.00 24.97 391 GLY A N 1
ATOM 3084 C CA . GLY A 1 391 ? -25.872 21.664 -44.813 1.00 24.97 391 GLY A CA 1
ATOM 3085 C C . GLY A 1 391 ? -24.414 21.787 -45.283 1.00 24.97 391 GLY A C 1
ATOM 3086 O O . GLY A 1 391 ? -23.541 21.116 -44.755 1.00 24.97 391 GLY A O 1
ATOM 3087 N N . SER A 1 392 ? -24.190 22.616 -46.303 1.00 24.44 392 SER A N 1
ATOM 3088 C CA . SER A 1 392 ? -22.988 22.875 -47.126 1.00 24.44 392 SER A CA 1
ATOM 3089 C C . SER A 1 392 ? -21.589 22.912 -46.456 1.00 24.44 392 SER A C 1
ATOM 3091 O O . SER A 1 392 ? -21.470 23.344 -45.312 1.00 24.44 392 SER A O 1
ATOM 3093 N N . PRO A 1 393 ? -20.495 22.582 -47.189 1.00 25.62 393 PRO A N 1
ATOM 3094 C CA . PRO A 1 393 ? -19.134 22.577 -46.648 1.00 25.62 393 PRO A CA 1
ATOM 3095 C C . PRO A 1 393 ? -18.466 23.964 -46.688 1.00 25.62 393 PRO A C 1
ATOM 3097 O O . PRO A 1 393 ? -18.472 24.644 -47.716 1.00 25.62 393 PRO A O 1
ATOM 3100 N N . VAL A 1 394 ? -17.806 24.339 -45.591 1.00 25.98 394 VAL A N 1
ATOM 3101 C CA . VAL A 1 394 ? -16.843 25.452 -45.520 1.00 25.98 394 VAL A CA 1
ATOM 3102 C C . VAL A 1 394 ? -15.427 24.859 -45.495 1.00 25.98 394 VAL A C 1
ATOM 3104 O O . VAL A 1 394 ? -15.168 23.904 -44.766 1.00 25.98 394 VAL A O 1
ATOM 3107 N N . ARG A 1 395 ? -14.521 25.384 -46.332 1.00 24.44 395 ARG A N 1
ATOM 3108 C CA . ARG A 1 395 ? -13.124 24.920 -46.464 1.00 24.44 395 ARG A CA 1
ATOM 3109 C C . ARG A 1 395 ? -12.284 25.299 -45.231 1.00 24.44 395 ARG A C 1
ATOM 3111 O O . ARG A 1 395 ? -12.438 26.426 -44.763 1.00 24.44 395 ARG A O 1
ATOM 3118 N N . PRO A 1 396 ? -11.343 24.455 -44.764 1.00 26.59 396 PRO A N 1
ATOM 3119 C CA . PRO A 1 396 ? -10.359 24.860 -43.766 1.00 26.59 396 PRO A CA 1
ATOM 3120 C C . PRO A 1 396 ? -9.221 25.649 -44.429 1.00 26.59 396 PRO A C 1
ATOM 3122 O O . PRO A 1 396 ? -8.592 25.174 -45.374 1.00 26.59 396 PRO A O 1
ATOM 3125 N N . THR A 1 397 ? -8.967 26.854 -43.929 1.00 25.61 397 THR A N 1
ATOM 3126 C CA . THR A 1 397 ? -7.758 27.641 -44.197 1.00 25.61 397 THR A CA 1
ATOM 3127 C C . THR A 1 397 ? -6.597 27.139 -43.344 1.00 25.61 397 THR A C 1
ATOM 3129 O O . THR A 1 397 ? -6.760 26.897 -42.148 1.00 25.61 397 THR A O 1
ATOM 3132 N N . GLU A 1 398 ? -5.429 27.014 -43.970 1.00 30.30 398 GLU A N 1
ATOM 3133 C CA . GLU A 1 398 ? -4.141 26.719 -43.345 1.00 30.30 398 GLU A CA 1
ATOM 3134 C C . GLU A 1 398 ? -3.789 27.735 -42.246 1.00 30.30 398 GLU A C 1
ATOM 3136 O O . GLU A 1 398 ? -3.876 28.944 -42.453 1.00 30.30 398 GLU A O 1
ATOM 3141 N N . MET A 1 399 ? -3.305 27.248 -41.103 1.00 26.48 399 MET A N 1
ATOM 3142 C CA . MET A 1 399 ? -2.358 27.987 -40.269 1.00 26.48 399 MET A CA 1
ATOM 3143 C C . MET A 1 399 ? -1.288 27.019 -39.779 1.00 26.48 399 MET A C 1
ATOM 3145 O O . MET A 1 399 ? -1.555 26.102 -39.003 1.00 26.48 399 MET A O 1
ATOM 3149 N N . GLY A 1 400 ? -0.075 27.223 -40.287 1.00 29.02 400 GLY A N 1
ATOM 3150 C CA . GLY A 1 400 ? 1.123 26.573 -39.791 1.00 29.02 400 GLY A CA 1
ATOM 3151 C C . GLY A 1 400 ? 1.513 27.080 -38.404 1.00 29.02 400 GLY A C 1
ATOM 3152 O O . GLY A 1 400 ? 1.212 28.210 -38.028 1.00 29.02 400 GLY A O 1
ATOM 3153 N N . ASN A 1 401 ? 2.210 26.231 -37.654 1.00 28.42 401 ASN A N 1
ATOM 3154 C CA . ASN A 1 401 ? 3.560 26.532 -37.179 1.00 28.42 401 ASN A CA 1
ATOM 3155 C C . ASN A 1 401 ? 4.145 25.320 -36.447 1.00 28.42 401 ASN A C 1
ATOM 3157 O O . ASN A 1 401 ? 3.567 24.775 -35.510 1.00 28.42 401 ASN A O 1
ATOM 3161 N N . SER A 1 402 ? 5.326 24.921 -36.904 1.00 30.52 402 SER A N 1
ATOM 3162 C CA . SER A 1 402 ? 6.236 23.976 -36.268 1.00 30.52 402 SER A CA 1
ATOM 3163 C C . SER A 1 402 ? 6.747 24.519 -34.929 1.00 30.52 402 SER A C 1
ATOM 3165 O O . SER A 1 402 ? 7.294 25.622 -34.898 1.00 30.52 402 SER A O 1
ATOM 3167 N N . VAL A 1 403 ? 6.672 23.735 -33.851 1.00 31.20 403 VAL A N 1
ATOM 3168 C CA . VAL A 1 403 ? 7.433 23.995 -32.616 1.00 31.20 403 VAL A CA 1
ATOM 3169 C C . VAL A 1 403 ? 8.539 22.948 -32.500 1.00 31.20 403 VAL A C 1
ATOM 3171 O O . VAL A 1 403 ? 8.284 21.747 -32.508 1.00 31.20 403 VAL A O 1
ATOM 3174 N N . SER A 1 404 ? 9.781 23.431 -32.462 1.00 32.69 404 SER A N 1
ATOM 3175 C CA . SER A 1 404 ? 11.018 22.646 -32.432 1.00 32.69 404 SER A CA 1
ATOM 3176 C C . SER A 1 404 ? 11.280 22.045 -31.043 1.00 32.69 404 SER A C 1
ATOM 3178 O O . SER A 1 404 ? 11.139 22.733 -30.036 1.00 32.69 404 SER A O 1
ATOM 3180 N N . THR A 1 405 ? 11.746 20.798 -30.998 1.00 36.81 405 THR A N 1
ATOM 3181 C CA . THR A 1 405 ? 12.082 19.993 -29.807 1.00 36.81 405 THR A CA 1
ATOM 3182 C C . THR A 1 405 ? 13.527 20.160 -29.300 1.00 36.81 405 THR A C 1
ATOM 3184 O O . THR A 1 405 ? 14.074 19.255 -28.674 1.00 36.81 405 THR A O 1
ATOM 3187 N N . LYS A 1 406 ? 14.195 21.295 -29.544 1.00 46.47 406 LYS A N 1
ATOM 3188 C CA . LYS A 1 406 ? 15.564 21.524 -29.039 1.00 46.47 406 LYS A CA 1
ATOM 3189 C C . LYS A 1 406 ? 15.541 22.110 -27.622 1.00 46.47 406 LYS A C 1
ATOM 3191 O O . LYS A 1 406 ? 15.140 23.255 -27.442 1.00 46.47 406 LYS A O 1
ATOM 3196 N N . VAL A 1 407 ? 15.992 21.344 -26.625 1.00 57.62 407 VAL A N 1
ATOM 3197 C CA . VAL A 1 407 ? 16.310 21.871 -25.283 1.00 57.62 407 VAL A CA 1
ATOM 3198 C C . VAL A 1 407 ? 17.523 22.800 -25.414 1.00 57.62 407 VAL A C 1
ATOM 3200 O O . VAL A 1 407 ? 18.535 22.399 -25.983 1.00 57.62 407 VAL A O 1
ATOM 3203 N N . ASN A 1 408 ? 17.412 24.044 -24.943 1.00 68.06 408 ASN A N 1
ATOM 3204 C CA . ASN A 1 408 ? 18.489 25.035 -24.990 1.00 68.06 408 ASN A CA 1
ATOM 3205 C C . ASN A 1 408 ? 19.274 25.012 -23.667 1.00 68.06 408 ASN A C 1
ATOM 3207 O O . ASN A 1 408 ? 18.765 25.462 -22.645 1.00 68.06 408 ASN A O 1
ATOM 3211 N N . ASP A 1 409 ? 20.494 24.473 -23.681 1.00 80.94 409 ASP A N 1
ATOM 3212 C CA . ASP A 1 409 ? 21.407 24.375 -22.530 1.00 80.94 409 ASP A CA 1
ATOM 3213 C C . ASP A 1 409 ? 22.613 25.334 -22.631 1.00 80.94 409 ASP A C 1
ATOM 3215 O O . ASP A 1 409 ? 23.478 25.361 -21.753 1.00 80.94 409 ASP A O 1
ATOM 3219 N N . ALA A 1 410 ? 22.674 26.150 -23.688 1.00 85.75 410 ALA A N 1
ATOM 3220 C CA . ALA A 1 410 ? 23.816 27.015 -23.985 1.00 85.75 410 ALA A CA 1
ATOM 3221 C C . ALA A 1 410 ? 24.060 28.081 -22.905 1.00 85.75 410 ALA A C 1
ATOM 3223 O O . ALA A 1 410 ? 25.209 28.413 -22.608 1.00 85.75 410 ALA A O 1
ATOM 3224 N N . GLU A 1 411 ? 22.987 28.601 -22.306 1.00 88.44 411 GLU A N 1
ATOM 3225 C CA . GLU A 1 411 ? 23.070 29.594 -21.232 1.00 88.44 411 GLU A CA 1
ATOM 3226 C C . GLU A 1 411 ? 23.738 29.004 -19.984 1.00 88.44 411 GLU A C 1
ATOM 3228 O O . GLU A 1 411 ? 24.705 29.562 -19.474 1.00 88.44 411 GLU A O 1
ATOM 3233 N N . ILE A 1 412 ? 23.303 27.819 -19.561 1.00 91.06 412 ILE A N 1
ATOM 3234 C CA . ILE A 1 412 ? 23.799 27.135 -18.359 1.00 91.06 412 ILE A CA 1
ATOM 3235 C C . ILE A 1 412 ? 25.259 26.729 -18.541 1.00 91.06 412 ILE A C 1
ATOM 3237 O O . ILE A 1 412 ? 26.070 26.930 -17.644 1.00 91.06 412 ILE A O 1
ATOM 3241 N N . ARG A 1 413 ? 25.634 26.241 -19.733 1.00 91.62 413 ARG A N 1
ATOM 3242 C CA . ARG A 1 413 ? 27.038 25.953 -20.072 1.00 91.62 413 ARG A CA 1
ATOM 3243 C C . ARG A 1 413 ? 27.938 27.174 -19.925 1.00 91.62 413 ARG A C 1
ATOM 3245 O O . ARG A 1 413 ? 29.074 27.033 -19.487 1.00 91.62 413 ARG A O 1
ATOM 3252 N N . LYS A 1 414 ? 27.442 28.360 -20.285 1.00 92.50 414 LYS A N 1
ATOM 3253 C CA . LYS A 1 414 ? 28.183 29.613 -20.122 1.00 92.50 414 LYS A CA 1
ATOM 3254 C C . LYS A 1 414 ? 28.317 29.995 -18.649 1.00 92.50 414 LYS A C 1
ATOM 3256 O O . LYS A 1 414 ? 29.379 30.452 -18.251 1.00 92.50 414 LYS A O 1
ATOM 3261 N N . GLU A 1 415 ? 27.268 29.802 -17.855 1.00 92.69 415 GLU A N 1
ATOM 3262 C CA . GLU A 1 415 ? 27.286 30.093 -16.419 1.00 92.69 415 GLU A CA 1
ATOM 3263 C C . GLU A 1 415 ? 28.248 29.185 -15.653 1.00 92.69 415 GLU A C 1
ATOM 3265 O O . GLU A 1 415 ? 29.081 29.686 -14.909 1.00 92.69 415 GLU A O 1
ATOM 3270 N N . VAL A 1 416 ? 28.196 27.867 -15.874 1.00 93.81 416 VAL A N 1
ATOM 3271 C CA . VAL A 1 416 ? 29.078 26.916 -15.169 1.00 93.81 416 VAL A CA 1
ATOM 3272 C C . VAL A 1 416 ? 30.534 26.981 -15.631 1.00 93.81 416 VAL A C 1
ATOM 3274 O O . VAL A 1 416 ? 31.410 26.471 -14.944 1.00 93.81 416 VAL A O 1
ATOM 3277 N N . ALA A 1 417 ? 30.794 27.582 -16.794 1.00 91.00 417 ALA A N 1
ATOM 3278 C CA . ALA A 1 417 ? 32.143 27.857 -17.280 1.00 91.00 417 ALA A CA 1
ATOM 3279 C C . ALA A 1 417 ? 32.690 29.213 -16.804 1.00 91.00 417 ALA A C 1
ATOM 3281 O O . ALA A 1 417 ? 33.883 29.461 -16.961 1.00 91.00 417 ALA A O 1
ATOM 3282 N N . ALA A 1 418 ? 31.837 30.102 -16.282 1.00 90.38 418 ALA A N 1
ATOM 3283 C CA . ALA A 1 418 ? 32.244 31.445 -15.876 1.00 90.38 418 ALA A CA 1
ATOM 3284 C C . ALA A 1 418 ? 32.965 31.457 -14.525 1.00 90.38 418 ALA A C 1
ATOM 3286 O O . ALA A 1 418 ? 33.882 32.253 -14.346 1.00 90.38 418 ALA A O 1
ATOM 3287 N N . ASP A 1 419 ? 32.571 30.569 -13.610 1.00 91.94 419 ASP A N 1
ATOM 3288 C CA . ASP A 1 419 ? 33.103 30.513 -12.252 1.00 91.94 419 ASP A CA 1
ATOM 3289 C C . ASP A 1 419 ? 33.572 29.092 -11.893 1.00 91.94 419 ASP A C 1
ATOM 3291 O O . ASP A 1 419 ? 32.939 28.115 -12.308 1.00 91.94 419 ASP A O 1
ATOM 3295 N N . PRO A 1 420 ? 34.642 28.944 -11.084 1.00 93.31 420 PRO A N 1
ATOM 3296 C CA . PRO A 1 420 ? 35.164 27.638 -10.675 1.00 93.31 420 PRO A CA 1
ATOM 3297 C C . PRO A 1 420 ? 34.140 26.764 -9.953 1.00 93.31 420 PRO A C 1
ATOM 3299 O O . PRO A 1 420 ? 34.143 25.549 -10.137 1.00 93.31 420 PRO A O 1
ATOM 3302 N N . VAL A 1 421 ? 33.259 27.371 -9.150 1.00 96.62 421 VAL A N 1
ATOM 3303 C CA . VAL A 1 421 ? 32.195 26.672 -8.425 1.00 96.62 421 VAL A CA 1
ATOM 3304 C C . VAL A 1 421 ? 30.874 27.403 -8.624 1.00 96.62 421 VAL A C 1
ATOM 3306 O O . VAL A 1 421 ? 30.733 28.568 -8.253 1.00 96.62 421 VAL A O 1
ATOM 3309 N N . VAL A 1 422 ? 29.879 26.699 -9.167 1.00 97.69 422 VAL A N 1
ATOM 3310 C CA . VAL A 1 422 ? 28.521 27.225 -9.367 1.00 97.69 422 VAL A CA 1
ATOM 3311 C C . VAL A 1 422 ? 27.516 26.341 -8.644 1.00 97.69 422 VAL A C 1
ATOM 3313 O O . VAL A 1 422 ? 27.511 25.120 -8.804 1.00 97.69 422 VAL A O 1
ATOM 3316 N N . VAL A 1 423 ? 26.644 26.963 -7.851 1.00 97.75 423 VAL A N 1
ATOM 3317 C CA . VAL A 1 423 ? 25.616 26.283 -7.057 1.00 97.75 423 VAL A CA 1
ATOM 3318 C C . VAL A 1 423 ? 24.238 26.759 -7.493 1.00 97.75 423 VAL A C 1
ATOM 3320 O O . VAL A 1 423 ? 23.832 27.876 -7.177 1.00 97.75 423 VAL A O 1
ATOM 3323 N N . TYR A 1 424 ? 23.479 25.888 -8.153 1.00 97.81 424 TYR A N 1
ATOM 3324 C CA . TYR A 1 424 ? 22.057 26.115 -8.397 1.00 97.81 424 TYR A CA 1
ATOM 3325 C C . TYR A 1 424 ? 21.257 25.735 -7.155 1.00 97.81 424 TYR A C 1
ATOM 3327 O O . TYR A 1 424 ? 21.356 24.605 -6.664 1.00 97.81 424 TYR A O 1
ATOM 3335 N N . SER A 1 425 ? 20.468 26.669 -6.631 1.00 96.88 425 SER A N 1
ATOM 3336 C CA . SER A 1 425 ? 19.824 26.544 -5.323 1.00 96.88 425 SER A CA 1
ATOM 3337 C C . SER A 1 425 ? 18.354 26.974 -5.341 1.00 96.88 425 SER A C 1
ATOM 3339 O O . SER A 1 425 ? 17.855 27.529 -6.317 1.00 96.88 425 SER A O 1
ATOM 3341 N N . LYS A 1 426 ? 17.652 26.693 -4.237 1.00 94.88 426 LYS A N 1
ATOM 3342 C CA . LYS A 1 426 ? 16.355 27.295 -3.898 1.00 94.88 426 LYS A CA 1
ATOM 3343 C C . LYS A 1 426 ? 16.345 27.691 -2.433 1.00 94.88 426 LYS A C 1
ATOM 3345 O O . LYS A 1 426 ? 16.889 26.966 -1.591 1.00 94.88 426 LYS A O 1
ATOM 3350 N N . LYS A 1 427 ? 15.657 28.781 -2.103 1.00 90.44 427 LYS A N 1
ATOM 3351 C CA . LYS A 1 427 ? 15.586 29.346 -0.750 1.00 90.44 427 LYS A CA 1
ATOM 3352 C C . LYS A 1 427 ? 14.986 28.375 0.269 1.00 90.44 427 LYS A C 1
ATOM 3354 O O . LYS A 1 427 ? 15.435 28.334 1.412 1.00 90.44 427 LYS A O 1
ATOM 3359 N N . ALA A 1 428 ? 13.995 27.579 -0.136 1.00 87.06 428 ALA A N 1
ATOM 3360 C CA . ALA A 1 428 ? 13.316 26.615 0.736 1.00 87.06 428 ALA A CA 1
ATOM 3361 C C . ALA A 1 428 ? 14.083 25.286 0.935 1.00 87.06 428 ALA A C 1
ATOM 3363 O O . ALA A 1 428 ? 13.628 24.425 1.688 1.00 87.06 428 ALA A O 1
ATOM 3364 N N . CYS A 1 429 ? 15.233 25.083 0.277 1.00 90.44 429 CYS A N 1
ATOM 3365 C CA . CYS A 1 429 ? 15.953 23.811 0.327 1.00 90.44 429 CYS A CA 1
ATOM 3366 C C . CYS A 1 429 ? 16.983 23.754 1.472 1.00 90.44 429 CYS A C 1
ATOM 3368 O O . CYS A 1 429 ? 17.996 24.458 1.468 1.00 90.44 429 CYS A O 1
ATOM 3370 N N . GLY A 1 430 ? 16.767 22.834 2.420 1.00 86.88 430 GLY A N 1
ATOM 3371 C CA . GLY A 1 430 ? 17.697 22.570 3.525 1.00 86.88 430 GLY A CA 1
ATOM 3372 C C . GLY A 1 430 ? 19.081 22.102 3.058 1.00 86.88 430 GLY A C 1
ATOM 3373 O O . GLY A 1 430 ? 20.088 22.585 3.569 1.00 86.88 430 GLY A O 1
ATOM 3374 N N . TYR A 1 431 ? 19.147 21.250 2.031 1.00 91.75 431 TYR A N 1
ATOM 3375 C CA . TYR A 1 431 ? 20.417 20.779 1.467 1.00 91.75 431 TYR A CA 1
ATOM 3376 C C . TYR A 1 431 ? 21.194 21.885 0.742 1.00 91.75 431 TYR A C 1
ATOM 3378 O O . TYR A 1 431 ? 22.420 21.891 0.796 1.00 91.75 431 TYR A O 1
ATOM 3386 N N . CYS A 1 432 ? 20.517 22.867 0.130 1.00 95.56 432 CYS A N 1
ATOM 3387 C CA . CYS A 1 432 ? 21.187 24.046 -0.429 1.00 95.56 432 CYS A CA 1
ATOM 3388 C C . CYS A 1 432 ? 21.862 24.859 0.673 1.00 95.56 432 CYS A C 1
ATOM 3390 O O . CYS A 1 432 ? 22.998 25.294 0.509 1.00 95.56 432 CYS A O 1
ATOM 3392 N N . LYS A 1 433 ? 21.190 25.034 1.819 1.00 95.81 433 LYS A N 1
ATOM 3393 C CA . LYS A 1 433 ? 21.790 25.702 2.977 1.00 95.81 433 LYS A CA 1
ATOM 3394 C C . LYS A 1 433 ? 23.019 24.937 3.475 1.00 95.81 433 LYS A C 1
ATOM 3396 O O . LYS A 1 433 ? 24.058 25.553 3.666 1.00 95.81 433 LYS A O 1
ATOM 3401 N N . MET A 1 434 ? 22.915 23.616 3.621 1.00 95.69 434 MET A N 1
ATOM 3402 C CA . MET A 1 434 ? 24.029 22.772 4.071 1.00 95.69 434 MET A CA 1
ATOM 3403 C C . MET A 1 434 ? 25.225 22.813 3.109 1.00 95.69 434 MET A C 1
ATOM 3405 O O . MET A 1 434 ? 26.352 22.969 3.563 1.00 95.69 434 MET A O 1
ATOM 3409 N N . ALA A 1 435 ? 24.994 22.743 1.793 1.00 96.81 435 ALA A N 1
ATOM 3410 C CA . ALA A 1 435 ? 26.058 22.839 0.790 1.00 96.81 435 ALA A CA 1
ATOM 3411 C C . ALA A 1 435 ? 26.780 24.190 0.835 1.00 96.81 435 ALA A C 1
ATOM 3413 O O . ALA A 1 435 ? 28.006 24.233 0.852 1.00 96.81 435 ALA A O 1
ATOM 3414 N N . LYS A 1 436 ? 26.029 25.291 0.932 1.00 97.31 436 LYS A N 1
ATOM 3415 C CA . LYS A 1 436 ? 26.599 26.640 1.049 1.00 97.31 436 LYS A CA 1
ATOM 3416 C C . LYS A 1 436 ? 27.377 26.836 2.350 1.00 97.31 436 LYS A C 1
ATOM 3418 O O . LYS A 1 436 ? 28.422 27.477 2.338 1.00 97.31 436 LYS A O 1
ATOM 3423 N N . THR A 1 437 ? 26.898 26.271 3.461 1.00 97.00 437 THR A N 1
ATOM 3424 C CA . THR A 1 437 ? 27.634 26.266 4.733 1.00 97.00 437 THR A CA 1
ATOM 3425 C C . THR A 1 437 ? 28.938 25.481 4.615 1.00 97.00 437 THR A C 1
ATOM 3427 O O . THR A 1 437 ? 29.970 26.000 5.019 1.00 97.00 437 THR A O 1
ATOM 3430 N N . LEU A 1 438 ? 28.919 24.293 4.002 1.00 96.94 438 LEU A N 1
ATOM 3431 C CA . LEU A 1 438 ? 30.122 23.482 3.795 1.00 96.94 438 LEU A CA 1
ATOM 3432 C C . LEU A 1 438 ? 31.163 24.227 2.947 1.00 96.94 438 LEU A C 1
ATOM 3434 O O . LEU A 1 438 ? 32.315 24.317 3.354 1.00 96.94 438 LEU A O 1
ATOM 3438 N N . LEU A 1 439 ? 30.763 24.813 1.813 1.00 96.75 439 LEU A N 1
ATOM 3439 C CA . LEU A 1 439 ? 31.673 25.601 0.969 1.00 96.75 439 LEU A CA 1
ATOM 3440 C C . LEU A 1 439 ? 32.277 26.788 1.735 1.00 96.75 439 LEU A C 1
ATOM 3442 O O . LEU A 1 439 ? 33.475 27.036 1.635 1.00 96.75 439 LEU A O 1
ATOM 3446 N N . ALA A 1 440 ? 31.478 27.474 2.559 1.00 95.56 440 ALA A N 1
ATOM 3447 C CA . ALA A 1 440 ? 31.963 28.566 3.399 1.00 95.56 440 ALA A CA 1
ATOM 3448 C C . ALA A 1 440 ? 32.946 28.097 4.491 1.00 95.56 440 ALA A C 1
ATOM 3450 O O . ALA A 1 440 ? 33.936 28.779 4.752 1.00 95.56 440 ALA A O 1
ATOM 3451 N N . GLU A 1 441 ? 32.705 26.940 5.117 1.00 94.44 441 GLU A N 1
ATOM 3452 C CA . GLU A 1 441 ? 33.610 26.334 6.108 1.00 94.44 441 GLU A CA 1
ATOM 3453 C C . GLU A 1 441 ? 34.963 25.955 5.496 1.00 94.44 441 GLU A C 1
ATOM 3455 O O . GLU A 1 441 ? 36.005 26.210 6.101 1.00 94.44 441 GLU A O 1
ATOM 3460 N N . GLU A 1 442 ? 34.950 25.408 4.278 1.00 93.56 442 GLU A N 1
ATOM 3461 C CA . GLU A 1 442 ? 36.156 25.072 3.509 1.00 93.56 442 GLU A CA 1
ATOM 3462 C C . GLU A 1 442 ? 36.803 26.298 2.838 1.00 93.56 442 GLU A C 1
ATOM 3464 O O . GLU A 1 442 ? 37.835 26.168 2.186 1.00 93.56 442 GLU A O 1
ATOM 3469 N N . LYS A 1 443 ? 36.231 27.500 3.018 1.00 95.38 443 LYS A N 1
ATOM 3470 C CA . LYS A 1 443 ? 36.684 28.766 2.410 1.00 95.38 443 LYS A CA 1
ATOM 3471 C C . LYS A 1 443 ? 36.745 28.724 0.878 1.00 95.38 443 LYS A C 1
ATOM 3473 O O . LYS A 1 443 ? 37.599 29.365 0.272 1.00 95.38 443 LYS A O 1
ATOM 3478 N N . ILE A 1 444 ? 35.826 27.987 0.262 1.00 94.75 444 ILE A N 1
ATOM 3479 C CA . ILE A 1 444 ? 35.681 27.892 -1.189 1.00 94.75 444 ILE A CA 1
ATOM 3480 C C . ILE A 1 444 ? 34.661 28.940 -1.640 1.00 94.75 444 ILE A C 1
ATOM 3482 O O . ILE A 1 444 ? 33.498 28.910 -1.229 1.00 94.75 444 ILE A O 1
ATOM 3486 N N . GLU A 1 445 ? 35.097 29.872 -2.486 1.00 95.06 445 GLU A N 1
ATOM 3487 C CA . GLU A 1 445 ? 34.200 30.833 -3.129 1.00 95.06 445 GLU A CA 1
ATOM 3488 C C . GLU A 1 445 ? 33.317 30.138 -4.173 1.00 95.06 445 GLU A C 1
ATOM 3490 O O . GLU A 1 445 ? 33.742 29.196 -4.843 1.00 95.06 445 GLU A O 1
ATOM 3495 N N . TYR A 1 446 ? 32.068 30.589 -4.301 1.00 96.19 446 TYR A N 1
ATOM 3496 C CA . TYR A 1 446 ? 31.112 30.036 -5.255 1.00 96.19 446 TYR A CA 1
ATOM 3497 C C . TYR A 1 446 ? 30.128 31.097 -5.745 1.00 96.19 446 TYR A C 1
ATOM 3499 O O . TYR A 1 446 ? 29.772 32.025 -5.014 1.00 96.19 446 TYR A O 1
ATOM 3507 N N . THR A 1 447 ? 29.613 30.891 -6.954 1.00 97.19 447 THR A N 1
ATOM 3508 C CA . THR A 1 447 ? 28.505 31.668 -7.511 1.00 97.19 447 THR A CA 1
ATOM 3509 C C . THR A 1 447 ? 27.186 30.943 -7.264 1.00 97.19 447 THR A C 1
ATOM 3511 O O . THR A 1 447 ? 26.987 29.805 -7.695 1.00 97.19 447 THR A O 1
ATOM 3514 N N . GLU A 1 448 ? 26.254 31.598 -6.571 1.00 96.75 448 GLU A N 1
ATOM 3515 C CA . GLU A 1 448 ? 24.897 31.083 -6.368 1.00 96.75 448 GLU A CA 1
ATOM 3516 C C . GLU A 1 448 ? 23.973 31.483 -7.525 1.00 96.75 448 GLU A C 1
ATOM 3518 O O . GLU A 1 448 ? 23.852 32.657 -7.875 1.00 96.75 448 GLU A O 1
ATOM 3523 N N . LYS A 1 449 ? 23.259 30.498 -8.072 1.00 96.50 449 LYS A N 1
ATOM 3524 C CA . LYS A 1 449 ? 22.152 30.681 -9.010 1.00 96.50 449 LYS A CA 1
ATOM 3525 C C . LYS A 1 449 ? 20.851 30.277 -8.321 1.00 96.50 449 LYS A C 1
ATOM 3527 O O . LYS A 1 449 ? 20.463 29.108 -8.329 1.00 96.50 449 LYS A O 1
ATOM 3532 N N . ASP A 1 450 ? 20.196 31.250 -7.691 1.00 95.44 450 ASP A N 1
ATOM 3533 C CA . ASP A 1 450 ? 18.926 31.037 -6.991 1.00 95.44 450 ASP A CA 1
ATOM 3534 C C . ASP A 1 450 ? 17.777 30.895 -8.002 1.00 95.44 450 ASP A C 1
ATOM 3536 O O . ASP A 1 450 ? 17.338 31.862 -8.630 1.00 95.44 450 ASP A O 1
ATOM 3540 N N . LEU A 1 451 ? 17.268 29.672 -8.150 1.00 94.50 451 LEU A N 1
ATOM 3541 C CA . LEU A 1 451 ? 16.190 29.361 -9.083 1.00 94.50 451 LEU A CA 1
ATOM 3542 C C . LEU A 1 451 ? 14.866 30.040 -8.704 1.00 94.50 451 LEU A C 1
ATOM 3544 O O . LEU A 1 451 ? 14.034 30.252 -9.585 1.00 94.50 451 LEU A O 1
ATOM 3548 N N . ASP A 1 452 ? 14.665 30.422 -7.437 1.00 91.88 452 ASP A N 1
ATOM 3549 C CA . ASP A 1 452 ? 13.480 31.177 -7.012 1.00 91.88 452 ASP A CA 1
ATOM 3550 C C . ASP A 1 452 ? 13.558 32.648 -7.467 1.00 91.88 452 ASP A C 1
ATOM 3552 O O . ASP A 1 452 ? 12.527 33.300 -7.663 1.00 91.88 452 ASP A O 1
ATOM 3556 N N . VAL A 1 453 ? 14.773 33.180 -7.656 1.00 93.06 453 VAL A N 1
ATOM 3557 C CA . VAL A 1 453 ? 15.006 34.497 -8.272 1.00 93.06 453 VAL A CA 1
ATOM 3558 C C . VAL A 1 453 ? 14.824 34.405 -9.784 1.00 93.06 453 VAL A C 1
ATOM 3560 O O . VAL A 1 453 ? 14.052 35.183 -10.338 1.00 93.06 453 VAL A O 1
ATOM 3563 N N . VAL A 1 454 ? 15.418 33.395 -10.433 1.00 90.50 454 VAL A N 1
ATOM 3564 C CA . VAL A 1 454 ? 15.249 33.166 -11.882 1.00 90.50 454 VAL A CA 1
ATOM 3565 C C . VAL A 1 454 ? 13.771 33.007 -12.248 1.00 90.50 454 VAL A C 1
ATOM 3567 O O . VAL A 1 454 ? 13.311 33.607 -13.218 1.00 90.50 454 VAL A O 1
ATOM 3570 N N . HIS A 1 455 ? 12.997 32.264 -11.450 1.00 91.69 455 HIS A N 1
ATOM 3571 C CA . HIS A 1 455 ? 11.559 32.109 -11.675 1.00 91.69 455 HIS A CA 1
ATOM 3572 C C . HIS A 1 455 ? 10.799 33.440 -11.613 1.00 91.69 455 HIS A C 1
ATOM 3574 O O . HIS A 1 455 ? 9.883 33.669 -12.400 1.00 91.69 455 HIS A O 1
ATOM 3580 N N . ARG A 1 456 ? 11.181 34.324 -10.686 1.00 92.81 456 ARG A N 1
ATOM 3581 C CA . ARG A 1 456 ? 10.528 35.622 -10.488 1.00 92.81 456 ARG A CA 1
ATOM 3582 C C . ARG A 1 456 ? 10.870 36.618 -11.591 1.00 92.81 456 ARG A C 1
ATOM 3584 O O . ARG A 1 456 ? 10.013 37.404 -11.975 1.00 92.81 456 ARG A O 1
ATOM 3591 N N . GLU A 1 457 ? 12.111 36.603 -12.064 1.00 92.25 457 GLU A N 1
ATOM 3592 C CA . GLU A 1 457 ? 12.606 37.554 -13.062 1.00 92.25 457 GLU A CA 1
ATOM 3593 C C . GLU A 1 457 ? 12.275 37.129 -14.499 1.00 92.25 457 GLU A C 1
ATOM 3595 O O . GLU A 1 457 ? 12.040 37.987 -15.347 1.00 92.25 457 GLU A O 1
ATOM 3600 N N . ARG A 1 458 ? 12.234 35.818 -14.780 1.00 89.25 458 ARG A N 1
ATOM 3601 C CA . ARG A 1 458 ? 12.011 35.250 -16.123 1.00 89.25 458 ARG A CA 1
ATOM 3602 C C . ARG A 1 458 ? 10.995 34.094 -16.093 1.00 89.25 458 ARG A C 1
ATOM 3604 O O . ARG A 1 458 ? 11.349 32.958 -16.417 1.00 89.25 458 ARG A O 1
ATOM 3611 N N . PRO A 1 459 ? 9.724 34.338 -15.723 1.00 81.88 459 PRO A N 1
ATOM 3612 C CA . PRO A 1 459 ? 8.731 33.275 -15.533 1.00 81.88 459 PRO A CA 1
ATOM 3613 C C . PRO A 1 459 ? 8.437 32.465 -16.807 1.00 81.88 459 PRO A C 1
ATOM 3615 O O . PRO A 1 459 ? 8.284 31.246 -16.724 1.00 81.88 459 PRO A O 1
ATOM 3618 N N . ASP A 1 460 ? 8.426 33.111 -17.978 1.00 83.38 460 ASP A N 1
ATOM 3619 C CA . ASP A 1 460 ? 8.116 32.465 -19.265 1.00 83.38 460 ASP A CA 1
ATOM 3620 C C . ASP A 1 460 ? 9.240 31.535 -19.758 1.00 83.38 460 ASP A C 1
ATOM 3622 O O . ASP A 1 460 ? 8.995 30.560 -20.471 1.00 83.38 460 ASP A O 1
ATOM 3626 N N . GLU A 1 461 ? 10.480 31.801 -19.342 1.00 83.94 461 GLU A N 1
ATOM 3627 C CA . GLU A 1 461 ? 11.669 31.037 -19.738 1.00 83.94 461 GLU A CA 1
ATOM 3628 C C . GLU A 1 461 ? 12.134 30.071 -18.643 1.00 83.94 461 GLU A C 1
ATOM 3630 O O . GLU A 1 461 ? 12.901 29.147 -18.914 1.00 83.94 461 GLU A O 1
ATOM 3635 N N . TYR A 1 462 ? 11.629 30.224 -17.414 1.00 86.81 462 TYR A N 1
ATOM 3636 C CA . TYR A 1 462 ? 12.032 29.435 -16.253 1.00 86.81 462 TYR A CA 1
ATOM 3637 C C . TYR A 1 462 ? 11.936 27.930 -16.498 1.00 86.81 462 TYR A C 1
ATOM 3639 O O . TYR A 1 462 ? 12.859 27.189 -16.166 1.00 86.81 462 TYR A O 1
ATOM 3647 N N . GLN A 1 463 ? 10.848 27.460 -17.116 1.00 84.38 463 GLN A N 1
ATOM 3648 C CA . GLN A 1 463 ? 10.695 26.029 -17.372 1.00 84.38 463 GLN A CA 1
ATOM 3649 C C . GLN A 1 463 ? 11.722 25.524 -18.390 1.00 84.38 463 GLN A C 1
ATOM 3651 O O . GLN A 1 463 ? 12.231 24.418 -18.238 1.00 84.38 463 GLN A O 1
ATOM 3656 N N . GLN A 1 464 ? 12.059 26.325 -19.405 1.00 84.56 464 GLN A N 1
ATOM 3657 C CA . GLN A 1 464 ? 13.094 25.967 -20.376 1.00 84.56 464 GLN A CA 1
ATOM 3658 C C . GLN A 1 464 ? 14.480 25.960 -19.725 1.00 84.56 464 GLN A C 1
ATOM 3660 O O . GLN A 1 464 ? 15.245 25.026 -19.950 1.00 84.56 464 GLN A O 1
ATOM 3665 N N . TYR A 1 465 ? 14.760 26.938 -18.864 1.00 85.81 465 TYR A N 1
ATOM 3666 C CA . TYR A 1 465 ? 16.000 27.034 -18.100 1.00 85.81 465 TYR A CA 1
ATOM 3667 C C . TYR A 1 465 ? 16.174 25.845 -17.143 1.00 85.81 465 TYR A C 1
ATOM 3669 O O . TYR A 1 465 ? 17.184 25.148 -17.185 1.00 85.81 465 TYR A O 1
ATOM 3677 N N . VAL A 1 466 ? 15.149 25.513 -16.350 1.00 89.31 466 VAL A N 1
ATOM 3678 C CA . VAL A 1 466 ? 15.168 24.322 -15.485 1.00 89.31 466 VAL A CA 1
ATOM 3679 C C . VAL A 1 466 ? 15.309 23.048 -16.314 1.00 89.31 466 VAL A C 1
ATOM 3681 O O . VAL A 1 466 ? 16.095 22.181 -15.951 1.00 89.31 466 VAL A O 1
ATOM 3684 N N . ASN A 1 467 ? 14.617 22.931 -17.450 1.00 84.88 467 ASN A N 1
ATOM 3685 C CA . ASN A 1 467 ? 14.760 21.771 -18.331 1.00 84.88 467 ASN A CA 1
ATOM 3686 C C . ASN A 1 467 ? 16.182 21.645 -18.900 1.00 84.88 467 ASN A C 1
ATOM 3688 O O . ASN A 1 467 ? 16.683 20.529 -19.002 1.00 84.88 467 ASN A O 1
ATOM 3692 N N . GLY A 1 468 ? 16.842 22.757 -19.238 1.00 88.56 468 GLY A N 1
ATOM 3693 C CA . GLY A 1 468 ? 18.251 22.776 -19.636 1.00 88.56 468 GLY A CA 1
ATOM 3694 C C . GLY A 1 468 ? 19.170 22.294 -18.512 1.00 88.56 468 GLY A C 1
ATOM 3695 O O . GLY A 1 468 ? 20.080 21.502 -18.752 1.00 88.56 468 GLY A O 1
ATOM 3696 N N . LEU A 1 469 ? 18.881 22.694 -17.271 1.00 90.12 469 LEU A N 1
ATOM 3697 C CA . LEU A 1 469 ? 19.656 22.293 -16.101 1.00 90.12 469 LEU A CA 1
ATOM 3698 C C . LEU A 1 469 ? 19.493 20.792 -15.828 1.00 90.12 469 LEU A C 1
ATOM 3700 O O . LEU A 1 469 ? 20.486 20.074 -15.752 1.00 90.12 469 LEU A O 1
ATOM 3704 N N . VAL A 1 470 ? 18.250 20.295 -15.811 1.00 88.56 470 VAL A N 1
ATOM 3705 C CA . VAL A 1 470 ? 17.939 18.858 -15.704 1.00 88.56 470 VAL A CA 1
ATOM 3706 C C . VAL A 1 470 ? 18.566 18.076 -16.858 1.00 88.56 470 VAL A C 1
ATOM 3708 O O . VAL A 1 470 ? 19.056 16.967 -16.664 1.00 88.56 470 VAL A O 1
ATOM 3711 N N . TYR A 1 471 ? 18.586 18.637 -18.067 1.00 86.69 471 TYR A N 1
ATOM 3712 C CA . TYR A 1 471 ? 19.215 17.997 -19.216 1.00 86.69 471 TYR A CA 1
ATOM 3713 C C . TYR A 1 471 ? 20.730 17.828 -19.026 1.00 86.69 471 TYR A C 1
ATOM 3715 O O . TYR A 1 471 ? 21.255 16.763 -19.367 1.00 86.69 471 TYR A O 1
ATOM 3723 N N . MET A 1 472 ? 21.410 18.830 -18.457 1.00 84.38 472 MET A N 1
ATOM 3724 C CA . MET A 1 472 ? 22.851 18.797 -18.187 1.00 84.38 472 MET A CA 1
ATOM 3725 C C . MET A 1 472 ? 23.230 17.897 -17.009 1.00 84.38 472 MET A C 1
ATOM 3727 O O . MET A 1 472 ? 24.236 17.197 -17.087 1.00 84.38 472 MET A O 1
ATOM 3731 N N . THR A 1 473 ? 22.449 17.906 -15.931 1.00 90.50 473 THR A N 1
ATOM 3732 C CA . THR A 1 473 ? 22.807 17.224 -14.674 1.00 90.50 473 THR A CA 1
ATOM 3733 C C . THR A 1 473 ? 22.137 15.876 -14.490 1.00 90.50 473 THR A C 1
ATOM 3735 O O . THR A 1 473 ? 22.546 15.091 -13.638 1.00 90.50 473 THR A O 1
ATOM 3738 N N . LYS A 1 474 ? 21.073 15.615 -15.256 1.00 87.44 474 LYS A N 1
ATOM 3739 C CA . LYS A 1 474 ? 20.146 14.493 -15.061 1.00 87.44 474 LYS A CA 1
ATOM 3740 C C . LYS A 1 474 ? 19.471 14.494 -13.681 1.00 87.44 474 LYS A C 1
ATOM 3742 O O . LYS A 1 474 ? 18.874 13.493 -13.293 1.00 87.44 474 LYS A O 1
ATOM 3747 N N . GLN A 1 475 ? 19.513 15.614 -12.954 1.00 83.06 475 GLN A N 1
ATOM 3748 C CA . GLN A 1 475 ? 18.891 15.779 -11.642 1.00 83.06 475 GLN A CA 1
ATOM 3749 C C . GLN A 1 475 ? 17.788 16.834 -11.678 1.00 83.06 475 GLN A C 1
ATOM 3751 O O . GLN A 1 475 ? 17.933 17.893 -12.282 1.00 83.06 475 GLN A O 1
ATOM 3756 N N . THR A 1 476 ? 16.686 16.570 -10.977 1.00 88.94 476 THR A N 1
ATOM 3757 C CA . THR A 1 476 ? 15.564 17.514 -10.812 1.00 88.94 476 THR A CA 1
ATOM 3758 C C . THR A 1 476 ? 15.574 18.231 -9.463 1.00 88.94 476 THR A C 1
ATOM 3760 O O . THR A 1 476 ? 14.809 19.170 -9.247 1.00 88.94 476 THR A O 1
ATOM 3763 N N . THR A 1 477 ? 16.418 17.784 -8.535 1.00 91.19 477 THR A N 1
ATOM 3764 C CA . THR A 1 477 ? 16.555 18.328 -7.181 1.00 91.19 477 THR A CA 1
ATOM 3765 C C . THR A 1 477 ? 17.665 19.370 -7.111 1.00 91.19 477 THR A C 1
ATOM 3767 O O . THR A 1 477 ? 18.560 19.372 -7.947 1.00 91.19 477 THR A O 1
ATOM 3770 N N . VAL A 1 478 ? 17.617 20.245 -6.105 1.00 94.19 478 VAL A N 1
ATOM 3771 C CA . VAL A 1 478 ? 18.696 21.185 -5.749 1.00 94.19 478 VAL A CA 1
ATOM 3772 C C . VAL A 1 478 ? 19.246 20.839 -4.353 1.00 94.19 478 VAL A C 1
ATOM 3774 O O . VAL A 1 478 ? 18.483 20.309 -3.540 1.00 94.19 478 VAL A O 1
ATOM 3777 N N . PRO A 1 479 ? 20.513 21.151 -4.019 1.00 97.38 479 PRO A N 1
ATOM 3778 C CA . PRO A 1 479 ? 21.475 21.901 -4.825 1.00 97.38 479 PRO A CA 1
ATOM 3779 C C . PRO A 1 479 ? 22.002 21.083 -6.003 1.00 97.38 479 PRO A C 1
ATOM 3781 O O . PRO A 1 479 ? 22.156 19.875 -5.874 1.00 97.38 479 PRO A O 1
ATOM 3784 N N . GLN A 1 480 ? 22.277 21.746 -7.125 1.00 97.88 480 GLN A N 1
ATOM 3785 C CA . GLN A 1 480 ? 23.052 21.165 -8.225 1.00 97.88 480 GLN A CA 1
ATOM 3786 C C . GLN A 1 480 ? 24.360 21.931 -8.322 1.00 97.88 480 GLN A C 1
ATOM 3788 O O . GLN A 1 480 ? 24.351 23.143 -8.545 1.00 97.88 480 GLN A O 1
ATOM 3793 N N . ILE A 1 481 ? 25.461 21.234 -8.076 1.00 97.88 481 ILE A N 1
ATOM 3794 C CA . ILE A 1 481 ? 26.766 21.845 -7.866 1.00 97.88 481 ILE A CA 1
ATOM 3795 C C . ILE A 1 481 ? 27.679 21.460 -9.018 1.00 97.88 481 ILE A C 1
ATOM 3797 O O . ILE A 1 481 ? 27.775 20.291 -9.401 1.00 97.88 481 ILE A O 1
ATOM 3801 N N . PHE A 1 482 ? 28.345 22.466 -9.566 1.00 97.31 482 PHE A N 1
ATOM 3802 C CA . PHE A 1 482 ? 29.347 22.317 -10.603 1.00 97.31 482 PHE A CA 1
ATOM 3803 C C . PHE A 1 482 ? 30.694 22.791 -10.076 1.00 97.31 482 PHE A C 1
ATOM 3805 O O . PHE A 1 482 ? 30.757 23.830 -9.421 1.00 97.31 482 PHE A O 1
ATOM 3812 N N . ILE A 1 483 ? 31.748 22.040 -10.389 1.00 95.44 483 ILE A N 1
ATOM 3813 C CA . ILE A 1 483 ? 33.143 22.408 -10.133 1.00 95.44 483 ILE A CA 1
ATOM 3814 C C . ILE A 1 483 ? 33.911 22.287 -11.454 1.00 95.44 483 ILE A C 1
ATOM 3816 O O . ILE A 1 483 ? 33.813 21.268 -12.139 1.00 95.44 483 ILE A O 1
ATOM 3820 N N . CYS A 1 484 ? 34.615 23.345 -11.852 1.00 92.00 484 CYS A N 1
ATOM 3821 C CA . CYS A 1 484 ? 35.267 23.500 -13.160 1.00 92.00 484 CYS A CA 1
ATOM 3822 C C . CYS A 1 484 ? 34.336 23.164 -14.347 1.00 92.00 484 CYS A C 1
ATOM 3824 O O . CYS A 1 484 ? 34.700 22.415 -15.259 1.00 92.00 484 CYS A O 1
ATOM 3826 N N . GLY A 1 485 ? 33.080 23.621 -14.304 1.00 90.69 485 GLY A N 1
ATOM 3827 C CA . GLY A 1 485 ? 32.073 23.312 -15.326 1.00 90.69 485 GLY A CA 1
ATOM 3828 C C . GLY A 1 485 ? 31.601 21.850 -15.374 1.00 90.69 485 GLY A C 1
ATOM 3829 O O . GLY A 1 485 ? 30.732 21.519 -16.183 1.00 90.69 485 GLY A O 1
ATOM 3830 N N . LYS A 1 486 ? 32.121 20.968 -14.509 1.00 93.19 486 LYS A N 1
ATOM 3831 C CA . LYS A 1 486 ? 31.679 19.575 -14.379 1.00 93.19 486 LYS A CA 1
ATOM 3832 C C . LYS A 1 486 ? 30.635 19.463 -13.285 1.00 93.19 486 LYS A C 1
ATOM 3834 O O . LYS A 1 486 ? 30.824 19.959 -12.179 1.00 93.19 486 LYS A O 1
ATOM 3839 N N . PHE A 1 487 ? 29.542 18.777 -13.590 1.00 96.12 487 PHE A N 1
ATOM 3840 C CA . PHE A 1 487 ? 28.516 18.489 -12.602 1.00 96.12 487 PHE A CA 1
ATOM 3841 C C . PHE A 1 487 ? 29.022 17.449 -11.595 1.00 96.12 487 PHE A C 1
ATOM 3843 O O . PHE A 1 487 ? 29.459 16.375 -12.008 1.00 96.12 487 PHE A O 1
ATOM 3850 N N . ILE A 1 488 ? 28.956 17.760 -10.298 1.00 95.06 488 ILE A N 1
ATOM 3851 C CA . ILE A 1 488 ? 29.438 16.865 -9.233 1.00 95.06 488 ILE A CA 1
ATOM 3852 C C . ILE A 1 488 ? 28.321 16.222 -8.407 1.00 95.06 488 ILE A C 1
ATOM 3854 O O . ILE A 1 488 ? 28.590 15.263 -7.694 1.00 95.06 488 ILE A O 1
ATOM 3858 N N . GLY A 1 489 ? 27.084 16.719 -8.495 1.00 93.94 489 GLY A N 1
ATOM 3859 C CA . GLY A 1 489 ? 25.959 16.240 -7.688 1.00 93.94 489 GLY A CA 1
ATOM 3860 C C . GLY A 1 489 ? 25.359 17.319 -6.788 1.00 93.94 489 GLY A C 1
ATOM 3861 O O . GLY A 1 489 ? 25.399 18.512 -7.104 1.00 93.94 489 GLY A O 1
ATOM 3862 N N . GLY A 1 490 ? 24.773 16.885 -5.672 1.00 95.56 490 GLY A N 1
ATOM 3863 C CA . GLY A 1 490 ? 24.196 17.749 -4.649 1.00 95.56 490 GLY A CA 1
ATOM 3864 C C . GLY A 1 490 ? 25.043 17.800 -3.380 1.00 95.56 490 GLY A C 1
ATOM 3865 O O . GLY A 1 490 ? 26.265 17.672 -3.407 1.00 95.56 490 GLY A O 1
ATOM 3866 N N . TYR A 1 491 ? 24.392 18.015 -2.234 1.00 96.19 491 TYR A N 1
ATOM 3867 C CA . TYR A 1 491 ? 25.095 18.120 -0.950 1.00 96.19 491 TYR A CA 1
ATOM 3868 C C . TYR A 1 491 ? 25.830 16.827 -0.567 1.00 96.19 491 TYR A C 1
ATOM 3870 O O . TYR A 1 491 ? 26.935 16.894 -0.036 1.00 96.19 491 TYR A O 1
ATOM 3878 N N . THR A 1 492 ? 25.229 15.663 -0.828 1.00 93.81 492 THR A N 1
ATOM 3879 C CA . THR A 1 492 ? 25.812 14.365 -0.468 1.00 93.81 492 THR A CA 1
ATOM 3880 C C . THR A 1 492 ? 27.155 14.153 -1.156 1.00 93.81 492 THR A C 1
ATOM 3882 O O . THR A 1 492 ? 28.137 13.841 -0.489 1.00 93.81 492 THR A O 1
ATOM 3885 N N . GLU A 1 493 ? 27.216 14.379 -2.467 1.00 96.94 493 GLU A N 1
ATOM 3886 C CA . GLU A 1 493 ? 28.433 14.209 -3.261 1.00 96.94 493 GLU A CA 1
ATOM 3887 C C . GLU A 1 493 ? 29.492 15.254 -2.885 1.00 96.94 493 GLU A C 1
ATOM 3889 O O . GLU A 1 493 ? 30.668 14.925 -2.739 1.00 96.94 493 GLU A O 1
ATOM 3894 N N . LEU A 1 494 ? 29.074 16.497 -2.620 1.00 96.31 494 LEU A N 1
ATOM 3895 C CA . LEU A 1 494 ? 29.966 17.533 -2.098 1.00 96.31 494 LEU A CA 1
ATOM 3896 C C . LEU A 1 494 ? 30.591 17.122 -0.752 1.00 96.31 494 LEU A C 1
ATOM 3898 O O . LEU A 1 494 ? 31.797 17.272 -0.552 1.00 96.31 494 LEU A O 1
ATOM 3902 N N . ASN A 1 495 ? 29.786 16.581 0.167 1.00 94.38 495 ASN A N 1
ATOM 3903 C CA . ASN A 1 495 ? 30.269 16.123 1.466 1.00 94.38 495 ASN A CA 1
ATOM 3904 C C . ASN A 1 495 ? 31.210 14.916 1.334 1.00 94.38 495 ASN A C 1
ATOM 3906 O O . ASN A 1 495 ? 32.233 14.871 2.008 1.00 94.38 495 ASN A O 1
ATOM 3910 N N . GLN A 1 496 ? 30.929 13.987 0.417 1.00 94.12 496 GLN A N 1
ATOM 3911 C CA . GLN A 1 496 ? 31.831 12.870 0.114 1.00 94.12 496 GLN A CA 1
ATOM 3912 C C . GLN A 1 496 ? 33.183 13.350 -0.433 1.00 94.12 496 GLN A C 1
ATOM 3914 O O . GLN A 1 496 ? 34.223 12.830 -0.030 1.00 94.12 496 GLN A O 1
ATOM 3919 N N . LEU A 1 497 ? 33.201 14.364 -1.307 1.00 93.75 497 LEU A N 1
ATOM 3920 C CA . LEU A 1 497 ? 34.446 14.959 -1.808 1.00 93.75 497 LEU A CA 1
ATOM 3921 C C . LEU A 1 497 ? 35.255 15.629 -0.690 1.00 93.75 497 LEU A C 1
ATOM 3923 O O . LEU A 1 497 ? 36.484 15.512 -0.671 1.00 93.75 497 LEU A O 1
ATOM 3927 N N . LYS A 1 498 ? 34.581 16.291 0.261 1.00 93.00 498 LYS A N 1
ATOM 3928 C CA . LYS A 1 498 ? 35.214 16.836 1.472 1.00 93.00 498 LYS A CA 1
ATOM 3929 C C . LYS A 1 498 ? 35.799 15.722 2.344 1.00 93.00 498 LYS A C 1
ATOM 3931 O O . LYS A 1 498 ? 36.971 15.791 2.707 1.00 93.00 498 LYS A O 1
ATOM 3936 N N . GLU A 1 499 ? 35.022 14.687 2.655 1.00 91.62 499 GLU A N 1
ATOM 3937 C CA . GLU A 1 499 ? 35.459 13.556 3.490 1.00 91.62 499 GLU A CA 1
ATOM 3938 C C . GLU A 1 499 ? 36.639 12.802 2.866 1.00 91.62 499 GLU A C 1
ATOM 3940 O O . GLU A 1 499 ? 37.589 12.437 3.561 1.00 91.62 499 GLU A O 1
ATOM 3945 N N . ALA A 1 500 ? 36.627 12.649 1.542 1.00 90.69 500 ALA A N 1
ATOM 3946 C CA . ALA A 1 500 ? 37.723 12.070 0.776 1.00 90.69 500 ALA A CA 1
ATOM 3947 C C . ALA A 1 500 ? 38.936 13.008 0.617 1.00 90.69 500 ALA A C 1
ATOM 3949 O O . ALA A 1 500 ? 39.935 12.592 0.034 1.00 90.69 500 ALA A O 1
ATOM 3950 N N . ARG A 1 501 ? 38.862 14.254 1.116 1.00 91.25 501 ARG A N 1
ATOM 3951 C CA . ARG A 1 501 ? 39.872 15.321 0.970 1.00 91.25 501 ARG A CA 1
ATOM 3952 C C . ARG A 1 501 ? 40.225 15.667 -0.481 1.00 91.25 501 ARG A C 1
ATOM 3954 O O . ARG A 1 501 ? 41.327 16.129 -0.746 1.00 91.25 501 ARG A O 1
ATOM 3961 N N . LYS A 1 502 ? 39.283 15.468 -1.405 1.00 91.31 502 LYS A N 1
ATOM 3962 C CA . LYS A 1 502 ? 39.440 15.756 -2.842 1.00 91.31 502 LYS A CA 1
ATOM 3963 C C . LYS A 1 502 ? 38.801 17.074 -3.267 1.00 91.31 502 LYS A C 1
ATOM 3965 O O . LYS A 1 502 ? 39.028 17.535 -4.377 1.00 91.31 502 LYS A O 1
ATOM 3970 N N . LEU A 1 503 ? 37.974 17.669 -2.405 1.00 90.12 503 LEU A N 1
ATOM 3971 C CA . LEU A 1 503 ? 37.201 18.862 -2.745 1.00 90.12 503 LEU A CA 1
ATOM 3972 C C . LEU A 1 503 ? 38.088 20.074 -3.072 1.00 90.12 503 LEU A C 1
ATOM 3974 O O . LEU A 1 503 ? 37.865 20.714 -4.091 1.00 90.12 503 LEU A O 1
ATOM 3978 N N . LEU A 1 504 ? 39.088 20.371 -2.236 1.00 89.31 504 LEU A N 1
ATOM 3979 C CA . LEU A 1 504 ? 40.004 21.498 -2.464 1.00 89.31 504 LEU A CA 1
ATOM 3980 C C . LEU A 1 504 ? 40.893 21.270 -3.691 1.00 89.31 504 LEU A C 1
ATOM 3982 O O . LEU A 1 504 ? 40.982 22.153 -4.533 1.00 89.31 504 LEU A O 1
ATOM 3986 N N . GLU A 1 505 ? 41.458 20.068 -3.833 1.00 89.06 505 GLU A N 1
ATOM 3987 C CA . GLU A 1 505 ? 42.266 19.668 -4.997 1.00 89.06 505 GLU A CA 1
ATOM 3988 C C . GLU A 1 505 ? 41.493 19.889 -6.307 1.00 89.06 505 GLU A C 1
ATOM 3990 O O . GLU A 1 505 ? 41.981 20.541 -7.224 1.00 89.06 505 GLU A O 1
ATOM 3995 N N . MET A 1 506 ? 40.233 19.451 -6.351 1.00 90.44 506 MET A N 1
ATOM 3996 C CA . MET A 1 506 ? 39.375 19.594 -7.526 1.00 90.44 506 MET A CA 1
ATOM 3997 C C . MET A 1 506 ? 39.040 21.056 -7.867 1.00 90.44 506 MET A C 1
ATOM 3999 O O . MET A 1 506 ? 38.800 21.365 -9.030 1.00 90.44 506 MET A O 1
ATOM 4003 N N . VAL A 1 507 ? 38.999 21.954 -6.877 1.00 90.00 507 VAL A N 1
ATOM 4004 C CA . VAL A 1 507 ? 38.770 23.393 -7.099 1.00 90.00 507 VAL A CA 1
ATOM 4005 C C . VAL A 1 507 ? 40.062 24.098 -7.522 1.00 90.00 507 VAL A C 1
ATOM 4007 O O . VAL A 1 507 ? 40.028 24.960 -8.398 1.00 90.00 507 VAL A O 1
ATOM 4010 N N . GLU A 1 508 ? 41.204 23.725 -6.942 1.00 86.44 508 GLU A N 1
ATOM 4011 C CA . GLU A 1 508 ? 42.521 24.267 -7.301 1.00 86.44 508 GLU A CA 1
ATOM 4012 C C . GLU A 1 508 ? 42.923 23.888 -8.736 1.00 86.44 508 GLU A C 1
ATOM 4014 O O . GLU A 1 508 ? 43.484 24.715 -9.455 1.00 86.44 508 GLU A O 1
ATOM 4019 N N . GLU A 1 509 ? 42.540 22.694 -9.200 1.00 83.88 509 GLU A N 1
ATOM 4020 C CA . GLU A 1 509 ? 42.684 22.265 -10.597 1.00 83.88 509 GLU A CA 1
ATOM 4021 C C . GLU A 1 509 ? 41.910 23.144 -11.598 1.00 83.88 509 GLU A C 1
ATOM 4023 O O . GLU A 1 509 ? 42.228 23.120 -12.785 1.00 83.88 509 GLU A O 1
ATOM 4028 N N . CYS A 1 510 ? 40.926 23.947 -11.164 1.00 77.00 510 CYS A N 1
ATOM 4029 C CA . CYS A 1 510 ? 40.239 24.888 -12.057 1.00 77.00 510 CYS A CA 1
ATOM 4030 C C . CYS A 1 510 ? 41.096 26.121 -12.416 1.00 77.00 510 CYS A C 1
ATOM 4032 O O . CYS A 1 510 ? 40.749 26.836 -13.356 1.00 77.00 510 CYS A O 1
ATOM 4034 N N . ALA A 1 511 ? 42.140 26.425 -11.631 1.00 60.59 511 ALA A N 1
ATOM 4035 C CA . ALA A 1 511 ? 42.969 27.629 -11.766 1.00 60.59 511 ALA A CA 1
ATOM 4036 C C . ALA A 1 511 ? 44.316 27.386 -12.479 1.00 60.59 511 ALA A C 1
ATOM 4038 O O . ALA A 1 511 ? 45.045 28.351 -12.735 1.00 60.59 511 ALA A O 1
ATOM 4039 N N . ALA A 1 512 ? 44.642 26.123 -12.774 1.00 52.00 512 ALA A N 1
ATOM 4040 C CA . ALA A 1 512 ? 45.804 25.689 -13.554 1.00 52.00 512 ALA A CA 1
ATOM 4041 C C . ALA A 1 512 ? 45.430 25.498 -15.031 1.00 52.00 512 ALA A C 1
ATOM 4043 O O . ALA A 1 512 ? 46.293 25.801 -15.890 1.00 52.00 512 ALA A O 1
#

Mean predicted aligned error: 17.69 Å

Nearest PDB structures (foldseek):
  3h4g-assembly1_A  TM=9.602E-01  e=1.303E-39  Sus scrofa
  3cv7-assembly1_A  TM=9.585E-01  e=4.303E-39  Sus scrofa
  3fx4-assembly1_A  TM=9.370E-01  e=1.545E-39  Sus scrofa
  6y03-assembly1_A  TM=9.644E-01  e=1.642E-37  Homo sapiens
  4gac-assembly1_A  TM=9.490E-01  e=3.337E-38  Mus musculus

Foldseek 3Di:
DDDDDDDDDDDDDDDDDDDDDDDDDDDDDDDDDDDDDDDDDDDPDDPPPDPDPPDPPPPPPPFDFDQFPLRDTHGQEEAECAPQDPPLSLLLLVLLLVLPHQEYEEEVVSVCLLSQLVSVVVCCVVVSDHPSSHAYEYEDAQQQLALVSLLVVLVVSCVSNVHQAHAEYEHAEQWHFHHDDDSQDADPQRAGHTDPRGNLSSLVSVVVCCVVVRYSAYAYELAAPVRLVVNVVRDPDRHREYEYADWLQAHPVVVVVSCVVSNYAYEHDPHQVPVPDPLDDPPDDGQQPDPLLVVVCVVVVAGSLLSGSLLQVVSRHRYHDYDSDSVVSSRNSPNPVDHDDPVSNVSSNVNHNNDDRDWDDNPPDTDHSYPDDDPDDDDDDDDDDDDDDDDDDDDDDDDDDDDDPDQDLPVVLCVLQVDQKEWEDEPPDPQSVLQVVVCVVVVHDYHYDHLVVVCVVPVPCSVSNLVSVCSQAVDNDDGFMHGNSHTQGTSVSCVVCVVVVNNVVSSVVSVD

pLDDT: mean 80.94, std 26.4, range [24.44, 98.94]

Solvent-accessible surface area (backbone atoms only — not comparable to full-atom values): 30447 Å² total; per-residue (Å²): 135,90,81,86,80,90,76,87,84,83,85,81,86,82,88,81,84,82,89,76,90,78,85,90,87,84,88,86,84,85,86,81,89,81,89,76,87,89,82,85,90,76,83,94,80,84,86,86,81,76,78,82,83,69,84,67,77,72,72,86,73,82,71,64,56,41,78,31,70,74,70,47,79,41,52,27,52,25,42,25,50,72,89,44,51,91,89,41,41,35,57,28,52,50,47,31,48,74,63,64,44,40,19,44,40,52,38,62,86,56,75,43,45,49,49,43,12,54,37,49,52,51,37,44,76,69,64,76,48,56,76,92,66,47,40,40,32,34,30,46,45,37,43,26,22,41,39,68,44,30,45,50,48,52,56,50,49,28,60,37,36,68,42,84,54,34,46,30,41,24,42,50,47,76,55,23,28,35,61,95,66,53,88,77,31,54,48,100,86,68,48,76,36,66,35,90,42,47,55,65,40,24,48,53,28,50,52,51,35,34,77,73,59,38,24,69,32,48,27,40,17,57,58,28,70,73,56,49,52,50,44,52,74,73,46,94,66,69,53,21,31,40,35,36,82,28,27,60,35,22,64,57,67,68,60,54,53,51,30,55,78,63,50,25,43,44,32,20,35,51,28,65,56,53,80,84,45,87,67,59,53,94,86,58,81,56,60,76,70,35,63,73,46,46,53,53,9,58,76,71,76,48,49,38,62,27,49,44,47,31,62,38,39,77,72,64,27,21,33,28,53,61,59,70,48,61,72,56,41,42,48,64,62,66,37,78,91,63,80,79,53,73,69,55,50,50,57,46,60,71,47,50,65,74,57,78,59,89,70,62,81,46,96,90,51,77,75,64,55,56,102,71,80,80,88,71,87,82,77,92,78,92,72,92,76,94,76,91,81,91,81,85,93,79,84,87,78,89,78,88,80,91,83,82,89,75,80,63,42,68,67,58,56,53,56,29,64,69,39,54,26,30,36,37,28,42,91,89,37,68,49,27,53,52,38,54,50,50,34,56,74,73,68,49,77,68,48,77,44,48,50,64,53,46,37,71,77,37,60,91,50,31,64,52,51,51,50,20,49,28,67,75,64,76,45,93,66,62,24,40,33,26,47,58,51,38,76,63,43,36,41,69,44,51,49,50,31,50,75,70,66,44,45,64,57,57,52,56,61,55,78,112

Sequence (512 aa):
MCLSLFYTSIVLEFHCSLKGALPRGHSIAFVIFILLPSENPVPTESLSTLHCLHSTHAPNMVQISAKLSSGYEFPLVGLGTWQSKPGEVAQAVKDAVLAGYRHIDCAHIYGNQKEIGESLETLFAAGVVKREELFITSKIWNTFHSYEAAKELVEIMLKDLRLEYLDLCLIHWPMGYKEGGDVFPRDDNGIMQYSDADYIDTWKAMEEKVAEGKIKSIGLSNFSEKQIDRVIANGTIKPAALQVEMNVYLQQPELVKYCKNHEIVITAYSPLGNATSPMRKEHHPLLLDDEALKEIAQAHKKSVAQVAIRFLVQQGIVAIPKSTKEHRIRENFDVLDFSLNEEEMEKIRSLDKRLRITISVLGGDSYCATDTLCVVRGITCSILYLRFYAGSPVRPTEMGNSVSTKVNDAEIRKEVAADPVVVYSKKACGYCKMAKTLLAEEKIEYTEKDLDVVHRERPDEYQQYVNGLVYMTKQTTVPQIFICGKFIGGYTELNQLKEARKLLEMVEECAA

InterPro domains:
  IPR002109 Glutaredoxin [PF00462] (421-488)
  IPR018170 Aldo/keto reductase, conserved site [PS00062] (206-223)
  IPR018170 Aldo/keto reductase, conserved site [PS00063] (320-335)
  IPR018170 Aldo/keto reductase, conserved site [PS00798] (100-117)
  IPR020471 Aldo-keto reductase [PR00069] (96-120)
  IPR020471 Aldo-keto reductase [PR00069] (156-174)
  IPR020471 Aldo-keto reductase [PR00069] (206-223)
  IPR020471 Aldo-keto reductase [PR00069] (240-269)
  IPR020471 Aldo-keto reductase [PR00069] (287-311)
  IPR020471 Aldo-keto reductase [PTHR11732] (66-352)
  IPR023210 NADP-dependent oxidoreductase domain [PF00248] (78-352)
  IPR036249 Thioredoxin-like superfamily [SSF52833] (411-510)
  IPR036812 NAD(P)-dependent oxidoreductase domain superfamily [G3DSA:3.20.20.100] (64-362)
  IPR036812 NAD(P)-dependent oxidoreductase domain superfamily [SSF51430] (66-359)